Protein AF-0000000074803981 (afdb_homodimer)

Secondary structure (DSSP, 8-state):
-PPEEEEE-SS-HHHHHHHHHHHHHT--EEEEE--GGGTGGGSHHHHTTSTTS-S-EEEETTEEEESHHHHHHHHHHHT--SS--SS-TT-HHHHHHHHHHHHHIIIIIHHHHHHHHIIIIIIIIII-----HHHHHHHHHHHHHHHHHHHHHHTT-SBTTBSS--HHHHTTHHHHHHHTTSHHHHHHHHT-HHHHHHHHHHHTSHHHHHHHHTS----/-PPEEEEE-SS-HHHHHHHHHHHHHT--EEEEE--GGGTGGGSHHHHTTSTTS-S-EEEETTEEEESHHHHHHHHHHHT--SS--SS-TT-HHHHHHHHHHHHHIIIIIHHHHHHHHIIIIIIIIII-----HHHHHHHHHHHHHHHHHHHHHHTT-SBTTBSS--HHHHTTHHHHHHHTTSHHHHHHHHT-HHHHHHHHHHHTSHHHHHHHHTS----

Solvent-accessible surface area (backbone atoms only — not comparable to full-atom values): 22980 Å² total; per-residue (Å²): 129,84,59,32,36,38,38,24,47,92,78,41,51,44,35,45,38,32,50,41,44,36,47,67,55,65,54,68,67,40,82,40,80,36,51,64,92,81,42,41,35,64,32,69,76,40,24,73,49,15,76,81,35,53,66,23,24,36,36,54,86,90,47,65,35,32,50,37,71,23,44,27,52,41,52,49,62,74,50,44,48,97,87,41,55,43,58,37,79,89,36,71,67,51,24,32,31,27,37,26,38,38,45,40,40,61,72,49,46,43,64,17,48,46,58,30,36,42,34,72,44,44,32,43,72,76,66,69,43,79,61,53,61,68,57,35,54,58,22,50,54,48,34,49,55,49,47,51,48,45,28,59,52,33,71,77,22,73,26,86,52,30,84,48,79,33,51,31,56,57,64,48,44,41,59,44,65,65,33,48,70,38,66,73,50,33,49,57,38,67,76,27,65,46,44,34,51,43,50,53,54,54,56,66,33,67,40,50,44,61,65,52,68,76,42,78,80,86,122,128,84,61,33,36,39,37,24,48,91,78,42,50,44,36,45,38,32,50,40,45,36,48,66,55,66,54,67,66,43,82,40,80,37,52,65,90,79,42,41,33,64,33,70,76,41,24,74,48,16,76,82,35,52,67,24,24,36,35,54,86,91,46,67,36,30,51,38,71,25,43,26,53,41,52,50,63,74,49,44,49,98,88,43,55,43,58,37,79,91,35,72,67,52,24,32,32,28,37,25,40,38,45,40,40,61,71,50,46,43,63,18,48,47,57,30,37,41,34,71,44,44,32,43,71,73,66,69,44,79,60,53,60,68,60,35,54,57,22,50,56,49,36,48,56,50,48,50,49,46,29,58,50,34,70,76,21,73,27,85,50,29,86,49,79,33,51,30,55,55,63,48,44,42,58,44,66,65,33,49,71,38,65,74,49,33,50,56,37,65,74,29,66,44,43,34,52,41,48,53,55,54,56,65,34,67,41,48,45,62,63,51,69,76,42,79,81,88,124

pLDDT: mean 96.26, std 6.66, range [49.12, 98.94]

Sequence (438 aa):
MAAVKVFCPAISTASIRVILCLEEVGAEYERVNIDMATGEHKSPAHVAKNPFGQVPAFQDGDLVLFESRAIGRYVLRKFKSSDVDLLHGSSLEESAMVDVWLEVEAQQYDKAISPIFYQAVIIPRFYGGTTDEKVVEENLVKLAKVLDVYEARLSHTKYLAGDFFSFADLSHYPVTHFSIKIPQVAALFDARPHVKAWWESLESRPASKKVTAGLPQLSMAAVKVFCPAISTASIRVILCLEEVGAEYERVNIDMATGEHKSPAHVAKNPFGQVPAFQDGDLVLFESRAIGRYVLRKFKSSDVDLLHGSSLEESAMVDVWLEVEAQQYDKAISPIFYQAVIIPRFYGGTTDEKVVEENLVKLAKVLDVYEARLSHTKYLAGDFFSFADLSHYPVTHFSIKIPQVAALFDARPHVKAWWESLESRPASKKVTAGLPQLS

Structure (mmCIF, N/CA/C/O backbone):
data_AF-0000000074803981-model_v1
#
loop_
_entity.id
_entity.type
_entity.pdbx_description
1 polymer 'glutathione transferase'
#
loop_
_atom_site.group_PDB
_atom_site.id
_atom_site.type_symbol
_atom_site.label_atom_id
_atom_site.label_alt_id
_atom_site.label_comp_id
_atom_site.label_asym_id
_atom_site.label_entity_id
_atom_site.label_seq_id
_atom_site.pdbx_PDB_ins_code
_atom_site.Cartn_x
_atom_site.Cartn_y
_atom_site.Cartn_z
_atom_site.occupancy
_atom_site.B_iso_or_equiv
_atom_site.auth_seq_id
_atom_site.auth_comp_id
_atom_site.auth_asym_id
_atom_site.auth_atom_id
_atom_site.pdbx_PDB_model_num
ATOM 1 N N . MET A 1 1 ? 22.438 -19.844 12.305 1 49.5 1 MET A N 1
ATOM 2 C CA . MET A 1 1 ? 21.547 -18.75 12.656 1 49.5 1 MET A CA 1
ATOM 3 C C . MET A 1 1 ? 20.078 -19.203 12.617 1 49.5 1 MET A C 1
ATOM 5 O O . MET A 1 1 ? 19.719 -20.078 11.828 1 49.5 1 MET A O 1
ATOM 9 N N . ALA A 1 2 ? 19.281 -18.953 13.625 1 64.5 2 ALA A N 1
ATOM 10 C CA . ALA A 1 2 ? 17.969 -19.562 13.688 1 64.5 2 ALA A CA 1
ATOM 11 C C . ALA A 1 2 ? 17.109 -19.156 12.484 1 64.5 2 ALA A C 1
ATOM 13 O O . ALA A 1 2 ? 17.156 -18 12.062 1 64.5 2 ALA A O 1
ATOM 14 N N . ALA A 1 3 ? 16.516 -20.062 11.812 1 90.19 3 ALA A N 1
ATOM 15 C CA . ALA A 1 3 ? 15.648 -19.844 10.648 1 90.19 3 ALA A CA 1
ATOM 16 C C . ALA A 1 3 ? 14.531 -18.859 10.969 1 90.19 3 ALA A C 1
ATOM 18 O O . ALA A 1 3 ? 14.016 -18.828 12.086 1 90.19 3 ALA A O 1
ATOM 19 N N . VAL A 1 4 ? 14.297 -17.891 10.078 1 97.88 4 VAL A N 1
ATOM 20 C CA . VAL A 1 4 ? 13.156 -17 10.219 1 97.88 4 VAL A CA 1
ATOM 21 C C . VAL A 1 4 ? 11.867 -17.797 10.266 1 97.88 4 VAL A C 1
ATOM 23 O O . VAL A 1 4 ? 11.797 -18.906 9.719 1 97.88 4 VAL A O 1
ATOM 26 N N . LYS A 1 5 ? 10.852 -17.281 10.953 1 98.75 5 LYS A N 1
ATOM 27 C CA . LYS A 1 5 ? 9.57 -17.969 11.094 1 98.75 5 LYS A CA 1
ATOM 28 C C . LYS A 1 5 ? 8.445 -17.172 10.43 1 98.75 5 LYS A C 1
ATOM 30 O O . LYS A 1 5 ? 8.406 -15.945 10.531 1 98.75 5 LYS A O 1
ATOM 35 N N . VAL A 1 6 ? 7.645 -17.875 9.703 1 98.75 6 VAL A N 1
ATOM 36 C CA . VAL A 1 6 ? 6.434 -17.312 9.117 1 98.75 6 VAL A CA 1
ATOM 37 C C . VAL A 1 6 ? 5.203 -17.953 9.742 1 98.75 6 VAL A C 1
ATOM 39 O O . VAL A 1 6 ? 4.98 -19.156 9.586 1 98.75 6 VAL A O 1
ATOM 42 N N . PHE A 1 7 ? 4.418 -17.188 10.492 1 98.88 7 PHE A N 1
ATOM 43 C CA . PHE A 1 7 ? 3.182 -17.641 11.109 1 98.88 7 PHE A CA 1
ATOM 44 C C . PHE A 1 7 ? 1.996 -17.422 10.18 1 98.88 7 PHE A C 1
ATOM 46 O O . PHE A 1 7 ? 1.593 -16.281 9.938 1 98.88 7 PHE A O 1
ATOM 53 N N . CYS A 1 8 ? 1.461 -18.469 9.594 1 97.81 8 CYS A N 1
ATOM 54 C CA . CYS A 1 8 ? 0.442 -18.312 8.562 1 97.81 8 CYS A CA 1
ATOM 55 C C . CYS A 1 8 ? -0.319 -19.625 8.344 1 97.81 8 CYS A C 1
ATOM 57 O O . CYS A 1 8 ? 0.168 -20.688 8.695 1 97.81 8 CYS A O 1
ATOM 59 N N . PRO A 1 9 ? -1.591 -19.547 7.898 1 95.06 9 PRO A N 1
ATOM 60 C CA . PRO A 1 9 ? -2.279 -20.766 7.441 1 95.06 9 PRO A CA 1
ATOM 61 C C . PRO A 1 9 ? -1.725 -21.297 6.121 1 95.06 9 PRO A C 1
ATOM 63 O O . PRO A 1 9 ? -0.829 -20.688 5.531 1 95.06 9 PRO A O 1
ATOM 66 N N . ALA A 1 10 ? -2.242 -22.453 5.715 1 86.19 10 ALA A N 1
ATOM 67 C CA . ALA A 1 10 ? -1.769 -23.078 4.484 1 86.19 10 ALA A CA 1
ATOM 68 C C . ALA A 1 10 ? -2.09 -22.219 3.27 1 86.19 10 ALA A C 1
ATOM 70 O O . ALA A 1 10 ? -1.283 -22.125 2.342 1 86.19 10 ALA A O 1
ATOM 71 N N . ILE A 1 11 ? -3.314 -21.609 3.393 1 88.75 11 ILE A N 1
ATOM 72 C CA . ILE A 1 11 ? -3.734 -20.781 2.268 1 88.75 11 ILE A CA 1
ATOM 73 C C . ILE A 1 11 ? -3.922 -19.344 2.732 1 88.75 11 ILE A C 1
ATOM 75 O O . ILE A 1 11 ? -4.762 -19.062 3.59 1 88.75 11 ILE A O 1
ATOM 79 N N . SER A 1 12 ? -3.225 -18.484 2.289 1 93.94 12 SER A N 1
ATOM 80 C CA . SER A 1 12 ? -3.246 -17.031 2.488 1 93.94 12 SER A CA 1
ATOM 81 C C . SER A 1 12 ? -2.426 -16.312 1.423 1 93.94 12 SER A C 1
ATOM 83 O O . SER A 1 12 ? -1.221 -16.547 1.302 1 93.94 12 SER A O 1
ATOM 85 N N . THR A 1 13 ? -3.107 -15.539 0.665 1 96.69 13 THR A N 1
ATOM 86 C CA . THR A 1 13 ? -2.412 -14.828 -0.405 1 96.69 13 THR A CA 1
ATOM 87 C C . THR A 1 13 ? -1.276 -13.984 0.158 1 96.69 13 THR A C 1
ATOM 89 O O . THR A 1 13 ? -0.187 -13.93 -0.416 1 96.69 13 THR A O 1
ATOM 92 N N . ALA A 1 14 ? -1.504 -13.344 1.33 1 98.25 14 ALA A N 1
ATOM 93 C CA . ALA A 1 14 ? -0.481 -12.516 1.961 1 98.25 14 ALA A CA 1
ATOM 94 C C . ALA A 1 14 ? 0.701 -13.359 2.428 1 98.25 14 ALA A C 1
ATOM 96 O O . ALA A 1 14 ? 1.856 -12.953 2.285 1 98.25 14 ALA A O 1
ATOM 97 N N . SER A 1 15 ? 0.44 -14.523 2.984 1 97.69 15 SER A N 1
ATOM 98 C CA . SER A 1 15 ? 1.505 -15.398 3.455 1 97.69 15 SER A CA 1
ATOM 99 C C . SER A 1 15 ? 2.326 -15.945 2.291 1 97.69 15 SER A C 1
ATOM 101 O O . SER A 1 15 ? 3.551 -16.047 2.383 1 97.69 15 SER A O 1
ATOM 103 N N . ILE A 1 16 ? 1.628 -16.297 1.247 1 97.38 16 ILE A N 1
ATOM 104 C CA . ILE A 1 16 ? 2.297 -16.828 0.069 1 97.38 16 ILE A CA 1
ATOM 105 C C . ILE A 1 16 ? 3.248 -15.789 -0.51 1 97.38 16 ILE A C 1
ATOM 107 O O . ILE A 1 16 ? 4.34 -16.125 -0.977 1 97.38 16 ILE A O 1
ATOM 111 N N . ARG A 1 17 ? 2.908 -14.516 -0.501 1 98.62 17 ARG A N 1
ATOM 112 C CA . ARG A 1 17 ? 3.795 -13.453 -0.961 1 98.62 17 ARG A CA 1
ATOM 113 C C . ARG A 1 17 ? 5.125 -13.484 -0.213 1 98.62 17 ARG A C 1
ATOM 115 O O . ARG A 1 17 ? 6.188 -13.391 -0.826 1 98.62 17 ARG A O 1
ATOM 122 N N . VAL A 1 18 ? 5.039 -13.648 1.092 1 98.75 18 VAL A N 1
ATOM 123 C CA . VAL A 1 18 ? 6.227 -13.68 1.938 1 98.75 18 VAL A CA 1
ATOM 124 C C . VAL A 1 18 ? 7.059 -14.922 1.625 1 98.75 18 VAL A C 1
ATOM 126 O O . VAL A 1 18 ? 8.281 -14.836 1.466 1 98.75 18 VAL A O 1
ATOM 129 N N . ILE A 1 19 ? 6.383 -16.047 1.478 1 98 19 ILE A N 1
ATOM 130 C CA . ILE A 1 19 ? 7.066 -17.312 1.234 1 98 19 ILE A CA 1
ATOM 131 C C . ILE A 1 19 ? 7.738 -17.281 -0.138 1 98 19 ILE A C 1
ATOM 133 O O . ILE A 1 19 ? 8.852 -17.766 -0.301 1 98 19 ILE A O 1
ATOM 137 N N . LEU A 1 20 ? 7.078 -16.688 -1.115 1 98.31 20 LEU A N 1
ATOM 138 C CA . LEU A 1 20 ? 7.676 -16.516 -2.438 1 98.31 20 LEU A CA 1
ATOM 139 C C . LEU A 1 20 ? 8.969 -15.727 -2.354 1 98.31 20 LEU A C 1
ATOM 141 O O . LEU A 1 20 ? 9.961 -16.078 -2.998 1 98.31 20 LEU A O 1
ATOM 145 N N . CYS A 1 21 ? 8.992 -14.609 -1.591 1 98.69 21 CYS A N 1
ATOM 146 C CA . CYS A 1 21 ? 10.203 -13.828 -1.41 1 98.69 21 CYS A CA 1
ATOM 147 C C . CYS A 1 21 ? 11.328 -14.68 -0.828 1 98.69 21 CYS A C 1
ATOM 149 O O . CYS A 1 21 ? 12.461 -14.633 -1.309 1 98.69 21 CYS A O 1
ATOM 151 N N . LEU A 1 22 ? 10.992 -15.453 0.212 1 98.38 22 LEU A N 1
ATOM 152 C CA . LEU A 1 22 ? 11.969 -16.312 0.876 1 98.38 22 LEU A CA 1
ATOM 153 C C . LEU A 1 22 ? 12.547 -17.328 -0.094 1 98.38 22 LEU A C 1
ATOM 155 O O . LEU A 1 22 ? 13.758 -17.562 -0.111 1 98.38 22 LEU A O 1
ATOM 159 N N . GLU A 1 23 ? 11.68 -17.891 -0.907 1 97.69 23 GLU A N 1
ATOM 160 C CA . GLU A 1 23 ? 12.109 -18.891 -1.874 1 97.69 23 GLU A CA 1
ATOM 161 C C . GLU A 1 23 ? 12.992 -18.266 -2.957 1 97.69 23 GLU A C 1
ATOM 163 O O . GLU A 1 23 ? 13.977 -18.875 -3.377 1 97.69 23 GLU A O 1
ATOM 168 N N . GLU A 1 24 ? 12.641 -17.094 -3.418 1 98.25 24 GLU A N 1
ATOM 169 C CA . GLU A 1 24 ? 13.414 -16.422 -4.465 1 98.25 24 GLU A CA 1
ATOM 170 C C . GLU A 1 24 ? 14.852 -16.172 -4.023 1 98.25 24 GLU A C 1
ATOM 172 O O . GLU A 1 24 ? 15.773 -16.25 -4.836 1 98.25 24 GLU A O 1
ATOM 177 N N . VAL A 1 25 ? 15.078 -15.891 -2.752 1 97.81 25 VAL A N 1
ATOM 178 C CA . VAL A 1 25 ? 16.406 -15.531 -2.277 1 97.81 25 VAL A CA 1
ATOM 179 C C . VAL A 1 25 ? 17.078 -16.75 -1.663 1 97.81 25 VAL A C 1
ATOM 181 O O . VAL A 1 25 ? 18.219 -16.672 -1.2 1 97.81 25 VAL A O 1
ATOM 184 N N . GLY A 1 26 ? 16.375 -17.812 -1.562 1 96.56 26 GLY A N 1
ATOM 185 C CA . GLY A 1 26 ? 16.938 -19.062 -1.071 1 96.56 26 GLY A CA 1
ATOM 186 C C . GLY A 1 26 ? 17.125 -19.078 0.433 1 96.56 26 GLY A C 1
ATOM 187 O O . GLY A 1 26 ? 18.016 -19.781 0.944 1 96.56 26 GLY A O 1
ATOM 188 N N . ALA A 1 27 ? 16.375 -18.328 1.142 1 97.25 27 ALA A N 1
ATOM 189 C CA . ALA A 1 27 ? 16.484 -18.25 2.596 1 97.25 27 ALA A CA 1
ATOM 190 C C . ALA A 1 27 ? 15.805 -19.453 3.256 1 97.25 27 ALA A C 1
ATOM 192 O O . ALA A 1 27 ? 14.742 -19.891 2.805 1 97.25 27 ALA A O 1
ATOM 193 N N . GLU A 1 28 ? 16.406 -19.953 4.273 1 97.38 28 GLU A N 1
ATOM 194 C CA . GLU A 1 28 ? 15.75 -20.953 5.102 1 97.38 28 GLU A CA 1
ATOM 195 C C . GLU A 1 28 ? 14.688 -20.328 5.996 1 97.38 28 GLU A C 1
ATOM 197 O O . GLU A 1 28 ? 14.898 -19.234 6.535 1 97.38 28 GLU A O 1
ATOM 202 N N . TYR A 1 29 ? 13.609 -21.047 6.094 1 98 29 TYR A N 1
ATOM 203 C CA . TYR A 1 29 ? 12.539 -20.547 6.949 1 98 29 TYR A CA 1
ATOM 204 C C . TYR A 1 29 ? 11.711 -21.688 7.516 1 98 29 TYR A C 1
ATOM 206 O O . TYR A 1 29 ? 11.758 -22.812 7.008 1 98 29 TYR A O 1
ATOM 214 N N . GLU A 1 30 ? 11.031 -21.391 8.562 1 98.06 30 GLU A N 1
ATOM 215 C CA . GLU A 1 30 ? 10.055 -22.297 9.188 1 98.06 30 GLU A CA 1
ATOM 216 C C . GLU A 1 30 ? 8.641 -21.734 9.078 1 98.06 30 GLU A C 1
ATOM 218 O O . GLU A 1 30 ? 8.406 -20.562 9.422 1 98.06 30 GLU A O 1
ATOM 223 N N . ARG A 1 31 ? 7.758 -22.578 8.586 1 96.81 31 ARG A N 1
ATOM 224 C CA . ARG A 1 31 ? 6.348 -22.219 8.609 1 96.81 31 ARG A CA 1
ATOM 225 C C . ARG A 1 31 ? 5.676 -22.703 9.891 1 96.81 31 ARG A C 1
ATOM 227 O O . ARG A 1 31 ? 5.809 -23.875 10.266 1 96.81 31 ARG A O 1
ATOM 234 N N . VAL A 1 32 ? 5.062 -21.797 10.594 1 98.19 32 VAL A N 1
ATOM 235 C CA . VAL A 1 32 ? 4.277 -22.125 11.773 1 98.19 32 VAL A CA 1
ATOM 236 C C . VAL A 1 32 ? 2.791 -21.938 11.477 1 98.19 32 VAL A C 1
ATOM 238 O O . VAL A 1 32 ? 2.332 -20.812 11.258 1 98.19 32 VAL A O 1
ATOM 241 N N . ASN A 1 33 ? 2.082 -22.984 11.586 1 97.81 33 ASN A N 1
ATOM 242 C CA . ASN A 1 33 ? 0.687 -22.969 11.164 1 97.81 33 ASN A CA 1
ATOM 243 C C . ASN A 1 33 ? -0.181 -22.156 12.117 1 97.81 33 ASN A C 1
ATOM 245 O O . ASN A 1 33 ? -0.04 -22.266 13.336 1 97.81 33 ASN A O 1
ATOM 249 N N . ILE A 1 34 ? -0.993 -21.312 11.594 1 98.06 34 ILE A N 1
ATOM 250 C CA . ILE A 1 34 ? -2.074 -20.625 12.289 1 98.06 34 ILE A CA 1
ATOM 251 C C . ILE A 1 34 ? -3.42 -21.188 11.836 1 98.06 34 ILE A C 1
ATOM 253 O O . ILE A 1 34 ? -3.758 -21.141 10.656 1 98.06 34 ILE A O 1
ATOM 257 N N . ASP A 1 35 ? -4.172 -21.766 12.727 1 96.44 35 ASP A N 1
ATOM 258 C CA . ASP A 1 35 ? -5.469 -22.359 12.422 1 96.44 35 ASP A CA 1
ATOM 259 C 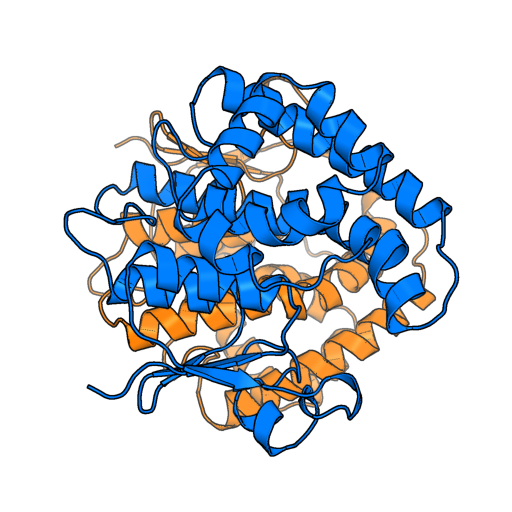C . ASP A 1 35 ? -6.559 -21.281 12.359 1 96.44 35 ASP A C 1
ATOM 261 O O . ASP A 1 35 ? -7.137 -20.922 13.383 1 96.44 35 ASP A O 1
ATOM 265 N N . MET A 1 36 ? -6.934 -20.984 11.18 1 93.69 36 MET A N 1
ATOM 266 C CA . MET A 1 36 ? -7.906 -19.922 10.984 1 93.69 36 MET A CA 1
ATOM 267 C C . MET A 1 36 ? -9.305 -20.375 11.398 1 93.69 36 MET A C 1
ATOM 269 O O . MET A 1 36 ? -10.117 -19.562 11.852 1 93.69 36 MET A O 1
ATOM 273 N N . ALA A 1 37 ? -9.555 -21.578 11.227 1 91.69 37 ALA A N 1
ATOM 274 C CA . ALA A 1 37 ? -10.883 -22.109 11.523 1 91.69 37 ALA A CA 1
ATOM 275 C C . ALA A 1 37 ? -11.211 -21.953 13.008 1 91.69 37 ALA A C 1
ATOM 277 O O . ALA A 1 37 ? -12.367 -21.734 13.367 1 91.69 37 ALA A O 1
ATOM 278 N N . THR A 1 38 ? -10.234 -22.031 13.898 1 95.38 38 THR A N 1
ATOM 279 C CA . THR A 1 38 ? -10.445 -21.922 15.336 1 95.38 38 THR A CA 1
ATOM 280 C C . THR A 1 38 ? -10.281 -20.469 15.789 1 95.38 38 THR A C 1
ATOM 282 O O . THR A 1 38 ? -10.438 -20.172 16.969 1 95.38 38 THR A O 1
ATOM 285 N N . GLY A 1 39 ? -9.922 -19.609 14.859 1 96.38 39 GLY A N 1
ATOM 286 C CA . GLY A 1 39 ? -9.703 -18.219 15.219 1 96.38 39 GLY A CA 1
ATOM 287 C C . GLY A 1 39 ? -8.359 -17.984 15.883 1 96.38 39 GLY A C 1
ATOM 288 O O . GLY A 1 39 ? -8.188 -17 16.609 1 96.38 39 GLY A O 1
ATOM 289 N N . GLU A 1 40 ? -7.453 -18.844 15.672 1 98 40 GLU A N 1
ATOM 290 C CA . GLU A 1 40 ? -6.145 -18.734 16.297 1 98 40 GLU A CA 1
ATOM 291 C C . GLU A 1 40 ? -5.473 -17.406 15.969 1 98 40 GLU A C 1
ATOM 293 O O . GLU A 1 40 ? -4.719 -16.875 16.781 1 98 40 GLU A O 1
ATOM 298 N N . HIS A 1 41 ? -5.789 -16.828 14.805 1 98 41 HIS A N 1
ATOM 299 C CA . HIS A 1 41 ? -5.211 -15.562 14.383 1 98 41 HIS A CA 1
ATOM 300 C C . HIS A 1 41 ? -5.734 -14.406 15.234 1 98 41 HIS A C 1
ATOM 302 O O . HIS A 1 41 ? -5.184 -13.305 15.195 1 98 41 HIS A O 1
ATOM 308 N N . LYS A 1 42 ? -6.719 -14.688 16.047 1 98.12 42 LYS A N 1
ATOM 309 C CA . LYS A 1 42 ? -7.27 -13.672 16.938 1 98.12 42 LYS A CA 1
ATOM 310 C C . LYS A 1 42 ? -6.805 -13.891 18.375 1 98.12 42 LYS A C 1
ATOM 312 O O . LYS A 1 42 ? -7.105 -13.094 19.266 1 98.12 42 LYS A O 1
ATOM 317 N N . SER A 1 43 ? -6.105 -14.992 18.641 1 98.25 43 SER A N 1
ATOM 318 C CA . SER A 1 43 ? -5.621 -15.289 19.984 1 98.25 43 SER A CA 1
ATOM 319 C C . SER A 1 43 ? -4.617 -14.242 20.469 1 98.25 43 SER A C 1
ATOM 321 O O . SER A 1 43 ? -3.934 -13.617 19.641 1 98.25 43 SER A O 1
ATOM 323 N N . PRO A 1 44 ? -4.516 -14.078 21.766 1 98.12 44 PRO A N 1
ATOM 324 C CA . PRO A 1 44 ? -3.527 -13.141 22.297 1 98.12 44 PRO A CA 1
ATOM 325 C C . PRO A 1 44 ? -2.107 -13.438 21.828 1 98.12 44 PRO A C 1
ATOM 327 O O . PRO A 1 44 ? -1.34 -12.516 21.547 1 98.12 44 PRO A O 1
ATOM 330 N N . ALA A 1 45 ? -1.816 -14.695 21.734 1 98.12 45 ALA A N 1
ATOM 331 C CA . ALA A 1 45 ? -0.471 -15.094 21.328 1 98.12 45 ALA A CA 1
ATOM 332 C C . ALA A 1 45 ? -0.163 -14.609 19.906 1 98.12 45 ALA A C 1
ATOM 334 O O . ALA A 1 45 ? 0.936 -14.117 19.641 1 98.12 45 ALA A O 1
ATOM 335 N N . HIS A 1 46 ? -1.126 -14.773 18.969 1 98.69 46 HIS A N 1
ATOM 336 C CA . HIS A 1 46 ? -0.889 -14.328 17.594 1 98.69 46 HIS A CA 1
ATOM 337 C C . HIS A 1 46 ? -0.992 -12.812 17.484 1 98.69 46 HIS A C 1
ATOM 339 O O . HIS A 1 46 ? -0.219 -12.18 16.75 1 98.69 46 HIS A O 1
ATOM 345 N N . VAL A 1 47 ? -1.92 -12.227 18.234 1 98.56 47 VAL A N 1
ATOM 346 C CA . VAL A 1 47 ? -2.123 -10.789 18.188 1 98.56 47 VAL A CA 1
ATOM 347 C C . VAL A 1 47 ? -0.878 -10.078 18.719 1 98.56 47 VAL A C 1
ATOM 349 O O . VAL A 1 47 ? -0.553 -8.969 18.281 1 98.56 47 VAL A O 1
ATOM 352 N N . ALA A 1 48 ? -0.121 -10.703 19.562 1 98.19 48 ALA A N 1
ATOM 353 C CA . ALA A 1 48 ? 1.139 -10.156 20.062 1 98.19 48 ALA A CA 1
ATOM 354 C C . ALA A 1 48 ? 2.156 -10.016 18.938 1 98.19 48 ALA A C 1
ATOM 356 O O . ALA A 1 48 ? 3.072 -9.195 19.016 1 98.19 48 ALA A O 1
ATOM 357 N N . LYS A 1 49 ? 2.023 -10.789 17.844 1 98.5 49 LYS A N 1
ATOM 358 C CA . LYS A 1 49 ? 2.928 -10.758 16.703 1 98.5 49 LYS A CA 1
ATOM 359 C C . LYS A 1 49 ? 2.355 -9.898 15.578 1 98.5 49 LYS A C 1
ATOM 361 O O . LYS A 1 49 ? 3.104 -9.234 14.859 1 98.5 49 LYS A O 1
ATOM 366 N N . ASN A 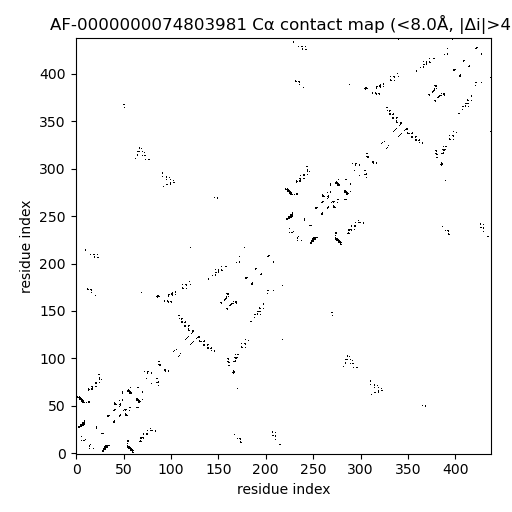1 50 ? 1.064 -9.953 15.367 1 98.75 50 ASN A N 1
ATOM 367 C CA . ASN A 1 50 ? 0.301 -9.148 14.422 1 98.75 50 ASN A CA 1
ATOM 368 C C . ASN A 1 50 ? -0.907 -8.492 15.086 1 98.75 50 ASN A C 1
ATOM 370 O O . ASN A 1 50 ? -1.98 -9.094 15.156 1 98.75 50 ASN A O 1
ATOM 374 N N . PRO A 1 51 ? -0.786 -7.277 15.484 1 98.75 51 PRO A N 1
ATOM 375 C CA . PRO A 1 51 ? -1.787 -6.633 16.344 1 98.75 51 PRO A CA 1
ATOM 376 C C . PRO A 1 51 ? -3.135 -6.461 15.641 1 98.75 51 PRO A C 1
ATOM 378 O O . PRO A 1 51 ? -4.129 -6.113 16.281 1 98.75 51 PRO A O 1
ATOM 381 N N . PHE A 1 52 ? -3.236 -6.754 14.383 1 98.75 52 PHE A N 1
ATOM 382 C CA . PHE A 1 52 ? -4.5 -6.641 13.664 1 98.75 52 PHE A CA 1
ATOM 383 C C . PHE A 1 52 ? -5.215 -7.988 13.609 1 98.75 52 PHE A C 1
ATOM 385 O O . PHE A 1 52 ? -6.293 -8.102 13.023 1 98.75 52 PHE A O 1
ATOM 392 N N . GLY A 1 53 ? -4.555 -9.023 14.219 1 98.56 53 GLY A N 1
ATOM 393 C CA . GLY A 1 53 ? -5.156 -10.344 14.219 1 98.56 53 GLY A CA 1
ATOM 394 C C . GLY A 1 53 ? -5.25 -10.961 12.836 1 98.56 53 GLY A C 1
ATOM 395 O O . GLY A 1 53 ? -6.191 -11.695 12.539 1 98.56 53 GLY A O 1
ATOM 396 N N . GLN A 1 54 ? -4.355 -10.57 12.008 1 98.19 54 GLN A N 1
ATOM 397 C CA . GLN A 1 54 ? -4.285 -11.086 10.641 1 98.19 54 GLN A CA 1
ATOM 398 C C . GLN A 1 54 ? -3.029 -11.93 10.438 1 98.19 54 GLN A C 1
ATOM 400 O O . GLN A 1 54 ? -2.242 -12.117 11.367 1 98.19 54 GLN A O 1
ATOM 405 N N . VAL A 1 55 ? -2.906 -12.555 9.328 1 98.38 55 VAL A N 1
ATOM 406 C CA . VAL A 1 55 ? -1.725 -13.312 8.922 1 98.38 55 VAL A CA 1
ATOM 407 C C . VAL A 1 55 ? -1.12 -12.695 7.668 1 98.38 55 VAL A C 1
ATOM 409 O O . VAL A 1 55 ? -1.817 -12.023 6.898 1 98.38 55 VAL A O 1
ATOM 412 N N . PRO A 1 56 ? 0.144 -12.828 7.453 1 98.69 56 PRO A N 1
ATOM 413 C CA . PRO A 1 56 ? 1.114 -13.531 8.289 1 98.69 56 PRO A CA 1
ATOM 414 C C . PRO A 1 56 ? 1.681 -12.656 9.406 1 98.69 56 PRO A C 1
ATOM 416 O O . PRO A 1 56 ? 1.46 -11.445 9.414 1 98.69 56 PRO A O 1
ATOM 419 N N . ALA A 1 57 ? 2.266 -13.203 10.352 1 98.88 57 ALA A N 1
ATOM 420 C CA . ALA A 1 57 ? 3.332 -12.609 11.148 1 98.88 57 ALA A CA 1
ATOM 421 C C . ALA A 1 57 ? 4.68 -13.242 10.828 1 98.88 57 ALA A C 1
ATOM 423 O O . ALA A 1 57 ? 4.742 -14.352 10.297 1 98.88 57 ALA A O 1
ATOM 424 N N . PHE A 1 58 ? 5.719 -12.539 11.062 1 98.94 58 PHE A N 1
ATOM 425 C CA . PHE A 1 58 ? 7.07 -12.938 10.695 1 98.94 58 PHE A CA 1
ATOM 426 C C . PHE A 1 58 ? 8.047 -12.633 11.82 1 98.94 58 PHE A C 1
ATOM 428 O O . PHE A 1 58 ? 7.996 -11.555 12.422 1 98.94 58 PHE A O 1
ATOM 435 N N . GLN A 1 59 ? 8.93 -13.594 12.148 1 98.81 59 GLN A N 1
ATOM 436 C CA . GLN A 1 59 ? 9.883 -13.406 13.234 1 98.81 59 GLN A CA 1
ATOM 437 C C . GLN A 1 59 ? 11.305 -13.742 12.789 1 98.81 59 GLN A C 1
ATOM 439 O O . GLN A 1 59 ? 11.547 -14.82 12.242 1 98.81 59 GLN A O 1
ATOM 444 N N . ASP A 1 60 ? 12.227 -12.883 12.93 1 98.56 60 ASP A N 1
ATOM 445 C CA . ASP A 1 60 ? 13.672 -13.039 12.766 1 98.56 60 ASP A CA 1
ATOM 446 C C . ASP A 1 60 ? 14.414 -12.625 14.039 1 98.56 60 ASP A C 1
ATOM 448 O O . ASP A 1 60 ? 14.727 -11.453 14.227 1 98.56 60 ASP A O 1
ATOM 452 N N . GLY A 1 61 ? 14.797 -13.57 14.891 1 97.31 61 GLY A N 1
ATOM 453 C CA . GLY A 1 61 ? 15.281 -13.242 16.219 1 97.31 61 GLY A CA 1
ATOM 454 C C . GLY A 1 61 ? 14.266 -12.477 17.047 1 97.31 61 GLY A C 1
ATOM 455 O O . GLY A 1 61 ? 13.125 -12.922 17.203 1 97.31 61 GLY A O 1
ATOM 456 N N . ASP A 1 62 ? 14.664 -11.312 17.469 1 96.69 62 ASP A N 1
ATOM 457 C CA . ASP A 1 62 ? 13.781 -10.5 18.297 1 96.69 62 ASP A CA 1
ATOM 458 C C . ASP A 1 62 ? 12.867 -9.625 17.438 1 96.69 62 ASP A C 1
ATOM 460 O O . ASP A 1 62 ? 11.906 -9.039 17.938 1 96.69 62 ASP A O 1
ATOM 464 N N . LEU A 1 63 ? 13.164 -9.57 16.172 1 98 63 LEU A N 1
ATOM 465 C CA . LEU A 1 63 ? 12.375 -8.734 15.281 1 98 63 LEU A CA 1
ATOM 466 C C . LEU A 1 63 ? 11.094 -9.438 14.859 1 98 63 LEU A C 1
ATOM 468 O O . LEU A 1 63 ? 11.133 -10.57 14.383 1 98 63 LEU A O 1
ATOM 472 N N . VAL A 1 64 ? 9.945 -8.789 15.047 1 98.56 64 VAL A N 1
ATOM 473 C CA . VAL A 1 64 ? 8.641 -9.289 14.625 1 98.56 64 VAL A CA 1
ATOM 474 C C . VAL A 1 64 ? 8 -8.305 13.648 1 98.56 64 VAL A C 1
ATOM 476 O O . VAL A 1 64 ? 7.973 -7.098 13.898 1 98.56 64 VAL A O 1
ATOM 479 N N . LEU A 1 65 ? 7.602 -8.828 12.539 1 98.88 65 LEU A N 1
ATOM 480 C CA . LEU A 1 65 ? 6.988 -8.016 11.5 1 98.88 65 LEU A CA 1
ATOM 481 C C . LEU A 1 65 ? 5.621 -8.57 11.109 1 98.88 65 LEU A C 1
ATOM 483 O O . LEU A 1 65 ? 5.344 -9.75 11.328 1 98.88 65 LEU A O 1
ATOM 487 N N . PHE A 1 66 ? 4.836 -7.688 10.578 1 98.75 66 PHE A N 1
ATOM 488 C CA . PHE A 1 66 ? 3.572 -8 9.922 1 98.75 66 PHE A CA 1
ATOM 489 C C . PHE A 1 66 ? 3.375 -7.141 8.68 1 98.75 66 PHE A C 1
ATOM 491 O O . PHE A 1 66 ? 4.258 -6.359 8.312 1 98.75 66 PHE A O 1
ATOM 498 N N . GLU A 1 67 ? 2.248 -7.352 8 1 98.75 67 GLU A N 1
ATOM 499 C CA . GLU A 1 67 ? 2.037 -6.789 6.672 1 98.75 67 GLU A CA 1
ATOM 500 C C . GLU A 1 67 ? 2.932 -7.461 5.637 1 98.75 67 GLU A C 1
ATOM 502 O O . GLU A 1 67 ? 4.145 -7.238 5.617 1 98.75 67 GLU A O 1
ATOM 507 N N . SER A 1 68 ? 2.346 -8.188 4.73 1 98.81 68 SER A N 1
ATOM 508 C CA . SER A 1 68 ? 3.08 -9.102 3.867 1 98.81 68 SER A CA 1
ATOM 509 C C . SER A 1 68 ? 4.055 -8.359 2.963 1 98.81 68 SER A C 1
ATOM 511 O O . SER A 1 68 ? 5.164 -8.828 2.713 1 98.81 68 SER A O 1
ATOM 513 N N . ARG A 1 69 ? 3.688 -7.16 2.441 1 98.88 69 ARG A N 1
ATOM 514 C CA . ARG A 1 69 ? 4.562 -6.414 1.544 1 98.88 69 ARG A CA 1
ATOM 515 C C . ARG A 1 69 ? 5.754 -5.836 2.297 1 98.88 69 ARG A C 1
ATOM 517 O O . ARG A 1 69 ? 6.855 -5.738 1.75 1 98.88 69 ARG A O 1
ATOM 524 N N . ALA A 1 70 ? 5.539 -5.43 3.582 1 98.88 70 ALA A N 1
ATOM 525 C CA . ALA A 1 70 ? 6.645 -4.973 4.422 1 98.88 70 ALA A CA 1
ATOM 526 C C . ALA A 1 70 ? 7.59 -6.121 4.758 1 98.88 70 ALA A C 1
ATOM 528 O O . ALA A 1 70 ? 8.812 -5.969 4.691 1 98.88 70 ALA A O 1
ATOM 529 N N . ILE A 1 71 ? 7.02 -7.285 5.102 1 98.94 71 ILE A N 1
ATOM 530 C CA . ILE A 1 71 ? 7.832 -8.469 5.367 1 98.94 71 ILE A CA 1
ATOM 531 C C . ILE A 1 71 ? 8.656 -8.82 4.129 1 98.94 71 ILE A C 1
ATOM 533 O O . ILE A 1 71 ? 9.852 -9.102 4.227 1 98.94 71 ILE A O 1
ATOM 537 N N . GLY A 1 72 ? 7.961 -8.812 2.99 1 98.88 72 GLY A N 1
ATOM 538 C CA . GLY A 1 72 ? 8.664 -9.102 1.749 1 98.88 72 GLY A CA 1
ATOM 539 C C . GLY A 1 72 ? 9.852 -8.188 1.514 1 98.88 72 GLY A C 1
ATOM 540 O O . GLY A 1 72 ? 10.945 -8.656 1.179 1 98.88 72 GLY A O 1
ATOM 541 N N . ARG A 1 73 ? 9.688 -6.855 1.681 1 98.81 73 ARG A N 1
ATOM 542 C CA . ARG A 1 73 ? 10.789 -5.906 1.516 1 98.81 73 ARG A CA 1
ATOM 543 C C . ARG A 1 73 ? 11.938 -6.234 2.457 1 98.81 73 ARG A C 1
ATOM 545 O O . ARG A 1 73 ? 13.109 -6.172 2.061 1 98.81 73 ARG A O 1
ATOM 552 N N . TYR A 1 74 ? 11.633 -6.566 3.717 1 98.88 74 TYR A N 1
ATOM 553 C CA . TYR A 1 74 ? 12.648 -6.914 4.699 1 98.88 74 TYR A CA 1
ATOM 554 C C . TYR A 1 74 ? 13.445 -8.133 4.246 1 98.88 74 TYR A C 1
ATOM 556 O O . TYR A 1 74 ? 14.68 -8.109 4.23 1 98.88 74 TYR A O 1
ATOM 564 N N . VAL A 1 75 ? 12.766 -9.164 3.826 1 98.88 75 VAL A N 1
ATOM 565 C CA . VAL A 1 75 ? 13.383 -10.414 3.398 1 98.88 75 VAL A CA 1
ATOM 566 C C . VAL A 1 75 ? 14.305 -10.156 2.207 1 98.88 75 VAL A C 1
ATOM 568 O O . VAL A 1 75 ? 15.445 -10.617 2.186 1 98.88 75 VAL A O 1
ATOM 571 N N . LEU A 1 76 ? 13.828 -9.383 1.293 1 98.75 76 LEU A N 1
ATOM 572 C CA . LEU A 1 76 ? 14.562 -9.172 0.046 1 98.75 76 LEU A CA 1
ATOM 573 C C . LEU A 1 76 ? 15.766 -8.266 0.267 1 98.75 76 LEU A C 1
ATOM 575 O O . LEU A 1 76 ? 16.75 -8.336 -0.474 1 98.75 76 LEU A O 1
ATOM 579 N N . ARG A 1 77 ? 15.688 -7.375 1.296 1 98.12 77 ARG A N 1
ATOM 580 C CA . ARG A 1 77 ? 16.859 -6.582 1.669 1 98.12 77 ARG A CA 1
ATOM 581 C C . ARG A 1 77 ? 17.875 -7.426 2.426 1 98.12 77 ARG A C 1
ATOM 583 O O . ARG A 1 77 ? 19.062 -7.402 2.107 1 98.12 77 ARG A O 1
ATOM 590 N N . LYS A 1 78 ? 17.406 -8.164 3.357 1 97.81 78 LYS A N 1
ATOM 591 C CA . LYS A 1 78 ? 18.281 -8.914 4.254 1 97.81 78 LYS A CA 1
ATOM 592 C C . LYS A 1 78 ? 19.062 -9.984 3.496 1 97.81 78 LYS A C 1
ATOM 594 O O . LYS A 1 78 ? 20.25 -10.203 3.752 1 97.81 78 LYS A O 1
ATOM 599 N N . PHE A 1 79 ? 18.406 -10.625 2.564 1 97.44 79 PHE A N 1
ATOM 600 C CA . PHE A 1 79 ? 18.984 -11.805 1.947 1 97.44 79 PHE A CA 1
ATOM 601 C C . PHE A 1 79 ? 19.391 -11.523 0.503 1 97.44 79 PHE A C 1
ATOM 603 O O . PHE A 1 79 ? 19.531 -12.445 -0.298 1 97.44 79 PHE A O 1
ATOM 610 N N . LYS A 1 80 ? 19.438 -10.289 0.22 1 94.75 80 LYS A N 1
ATOM 611 C CA . LYS A 1 80 ? 19.906 -9.891 -1.104 1 94.75 80 LYS A CA 1
ATOM 612 C C . LYS A 1 80 ? 21.297 -10.477 -1.396 1 94.75 80 LYS A C 1
ATOM 614 O O . LYS A 1 80 ? 22.109 -10.648 -0.485 1 94.75 80 LYS A O 1
ATOM 619 N N . SER A 1 81 ? 21.5 -10.82 -2.641 1 94.81 81 SER A N 1
ATOM 620 C CA . SER A 1 81 ? 22.812 -11.289 -3.117 1 94.81 81 SER A CA 1
ATOM 621 C C . SER A 1 81 ? 23.156 -10.656 -4.457 1 94.81 81 SER A C 1
ATOM 623 O O . SER A 1 81 ? 22.375 -9.883 -5.012 1 94.81 81 SER A O 1
ATOM 625 N N . SER A 1 82 ? 24.344 -10.875 -4.883 1 92.31 82 SER A N 1
ATOM 626 C CA . SER A 1 82 ? 24.766 -10.375 -6.191 1 92.31 82 SER A CA 1
ATOM 627 C C . SER A 1 82 ? 23.891 -10.945 -7.301 1 92.31 82 SER A C 1
ATOM 629 O O . SER A 1 82 ? 23.688 -10.305 -8.336 1 92.31 82 SER A O 1
ATOM 631 N N . ASP A 1 83 ? 23.312 -12.055 -7.078 1 92.44 83 ASP A N 1
ATOM 632 C CA . ASP A 1 83 ? 22.547 -12.758 -8.109 1 92.44 83 ASP A CA 1
ATOM 633 C C . ASP A 1 83 ? 21.062 -12.43 -8 1 92.44 83 ASP A C 1
ATOM 635 O O . ASP A 1 83 ? 20.312 -12.547 -8.984 1 92.44 83 ASP A O 1
ATOM 639 N N . VAL A 1 84 ? 20.672 -12.055 -6.816 1 95.94 84 VAL A N 1
ATOM 640 C CA . VAL A 1 84 ? 19.25 -11.852 -6.602 1 95.94 84 VAL A CA 1
ATOM 641 C C . VAL A 1 84 ? 19.016 -10.531 -5.875 1 95.94 84 VAL A C 1
ATOM 643 O O . VAL A 1 84 ? 19.281 -10.414 -4.68 1 95.94 84 VAL A O 1
ATOM 646 N N . ASP A 1 85 ? 18.516 -9.578 -6.613 1 97.31 85 ASP A N 1
ATOM 647 C CA . ASP A 1 85 ? 18.078 -8.281 -6.086 1 97.31 85 ASP A CA 1
ATOM 648 C C . ASP A 1 85 ? 16.734 -7.879 -6.668 1 97.31 85 ASP A C 1
ATOM 650 O O . ASP A 1 85 ? 16.672 -7.219 -7.707 1 97.31 85 ASP A O 1
ATOM 654 N N . LEU A 1 86 ? 15.75 -8.156 -5.938 1 98.69 86 LEU A N 1
ATOM 655 C CA . LEU A 1 86 ? 14.406 -7.98 -6.477 1 98.69 86 LEU A CA 1
ATOM 656 C C . LEU A 1 86 ? 13.867 -6.594 -6.152 1 98.69 86 LEU A C 1
ATOM 658 O O . LEU A 1 86 ? 12.789 -6.215 -6.621 1 98.69 86 LEU A O 1
ATOM 662 N N . LEU A 1 87 ? 14.602 -5.848 -5.336 1 98.62 87 LEU A N 1
ATOM 663 C CA . LEU A 1 87 ? 14.195 -4.477 -5.043 1 98.62 87 LEU A CA 1
ATOM 664 C C . LEU A 1 87 ? 14.984 -3.484 -5.887 1 98.62 87 LEU A C 1
ATOM 666 O O . LEU A 1 87 ? 14.617 -2.314 -5.988 1 98.62 87 LEU A O 1
ATOM 670 N N . HIS A 1 88 ? 16.078 -3.949 -6.469 1 97.75 88 HIS A N 1
ATOM 671 C CA . HIS A 1 88 ? 16.953 -3.141 -7.309 1 97.75 88 HIS A CA 1
ATOM 672 C C . HIS A 1 88 ? 17.375 -1.867 -6.594 1 97.75 88 HIS A C 1
ATOM 674 O O . HIS A 1 88 ? 17.297 -0.774 -7.156 1 97.75 88 HIS A O 1
ATOM 680 N N . GLY A 1 89 ? 17.844 -2.021 -5.355 1 94.75 89 GLY A N 1
ATOM 681 C CA . GLY A 1 89 ? 18.125 -0.908 -4.465 1 94.75 89 GLY A CA 1
ATOM 682 C C . GLY A 1 89 ? 19.375 -0.136 -4.855 1 94.75 89 GLY A C 1
ATOM 683 O O . GLY A 1 89 ? 19.594 0.977 -4.375 1 94.75 89 GLY A O 1
ATOM 684 N N . SER A 1 90 ? 20.156 -0.671 -5.777 1 94.81 90 SER A N 1
ATOM 685 C CA . SER A 1 90 ? 21.406 -0.016 -6.172 1 94.81 90 SER A CA 1
ATOM 686 C C . SER A 1 90 ? 21.141 1.084 -7.195 1 94.81 90 SER A C 1
ATOM 688 O O . SER A 1 90 ? 22.031 1.897 -7.473 1 94.81 90 SER A O 1
ATOM 690 N N . SER A 1 91 ? 20 1.084 -7.812 1 97 91 SER A N 1
ATOM 691 C CA . SER A 1 91 ? 19.578 2.104 -8.766 1 97 91 SER A CA 1
ATOM 692 C C . SER A 1 91 ? 18.391 2.896 -8.242 1 97 91 SER A C 1
ATOM 694 O O . SER A 1 91 ? 17.312 2.336 -8.008 1 97 91 SER A O 1
ATOM 696 N N . LEU A 1 92 ? 18.625 4.16 -8.078 1 97.62 92 LEU A N 1
ATOM 697 C CA . LEU A 1 92 ? 17.547 5.023 -7.594 1 97.62 92 LEU A CA 1
ATOM 698 C C . LEU A 1 92 ? 16.344 4.957 -8.516 1 97.62 92 LEU A C 1
ATOM 700 O O . LEU A 1 92 ? 15.203 4.82 -8.047 1 97.62 92 LEU A O 1
ATOM 704 N N . GLU A 1 93 ? 16.562 4.977 -9.789 1 98.06 93 GLU A N 1
ATOM 705 C CA . GLU A 1 93 ? 15.484 4.969 -10.773 1 98.06 93 GLU A CA 1
ATOM 706 C C . GLU A 1 93 ? 14.781 3.615 -10.812 1 98.06 93 GLU A C 1
ATOM 708 O O . GLU A 1 93 ? 13.555 3.551 -10.805 1 98.06 93 GLU A O 1
ATOM 713 N N . GLU A 1 94 ? 15.555 2.516 -10.859 1 98.38 94 GLU A N 1
ATOM 714 C CA . GLU A 1 94 ? 14.953 1.188 -10.922 1 98.38 94 GLU A CA 1
ATOM 715 C C . GLU A 1 94 ? 14.164 0.874 -9.656 1 98.38 94 GLU A C 1
ATOM 717 O O . GLU A 1 94 ? 13.062 0.331 -9.719 1 98.38 94 GLU A O 1
ATOM 722 N N . SER A 1 95 ? 14.734 1.24 -8.5 1 98.44 95 SER A N 1
ATOM 723 C CA . SER A 1 95 ? 14.031 0.982 -7.246 1 98.44 95 SER A CA 1
ATOM 724 C C . SER A 1 95 ? 12.75 1.804 -7.152 1 98.44 95 SER A C 1
ATOM 726 O O . SER A 1 95 ? 11.758 1.354 -6.574 1 98.44 95 SER A O 1
ATOM 728 N N . ALA A 1 96 ? 12.758 3.016 -7.73 1 98.81 96 ALA A N 1
ATOM 729 C CA . ALA A 1 96 ? 11.547 3.842 -7.766 1 98.81 96 ALA A CA 1
ATOM 730 C C . ALA A 1 96 ? 10.445 3.172 -8.578 1 98.81 96 ALA A C 1
ATOM 732 O O . ALA A 1 96 ? 9.289 3.15 -8.164 1 98.81 96 ALA A O 1
ATOM 733 N N . MET A 1 97 ? 10.828 2.596 -9.688 1 98.81 97 MET A N 1
ATOM 734 C CA . MET A 1 97 ? 9.852 1.935 -10.547 1 98.81 97 MET A CA 1
ATOM 735 C C . MET A 1 97 ? 9.305 0.676 -9.875 1 98.81 97 MET A C 1
ATOM 737 O O . MET A 1 97 ? 8.125 0.358 -10.008 1 98.81 97 MET A O 1
ATOM 741 N N . VAL A 1 98 ? 10.164 -0.027 -9.148 1 98.88 98 VAL A N 1
ATOM 742 C CA . VAL A 1 98 ? 9.688 -1.17 -8.375 1 98.88 98 VAL A CA 1
ATOM 743 C C . VAL A 1 98 ? 8.648 -0.71 -7.359 1 98.88 98 VAL A C 1
ATOM 745 O O . VAL A 1 98 ? 7.582 -1.319 -7.234 1 98.88 98 VAL A O 1
ATOM 748 N N . ASP A 1 99 ? 8.938 0.422 -6.66 1 98.88 99 ASP A N 1
ATOM 749 C CA . ASP A 1 99 ? 8.008 0.954 -5.672 1 98.88 99 ASP A CA 1
ATOM 750 C C . ASP A 1 99 ? 6.691 1.365 -6.324 1 98.88 99 ASP A C 1
ATOM 752 O O . ASP A 1 99 ? 5.617 1.136 -5.766 1 98.88 99 ASP A O 1
ATOM 756 N N . VAL A 1 100 ? 6.754 1.951 -7.508 1 98.94 100 VAL A N 1
ATOM 757 C CA . VAL A 1 100 ? 5.555 2.393 -8.219 1 98.94 100 VAL A CA 1
ATOM 758 C C . VAL A 1 100 ? 4.645 1.196 -8.484 1 98.94 100 VAL A C 1
ATOM 760 O O . VAL A 1 100 ? 3.463 1.217 -8.133 1 98.94 100 VAL A O 1
ATOM 763 N N . TRP A 1 101 ? 5.176 0.178 -9 1 98.94 101 TRP A N 1
ATOM 764 C CA . TRP A 1 101 ? 4.332 -0.919 -9.469 1 98.94 101 TRP A CA 1
ATOM 765 C C . TRP A 1 101 ? 3.969 -1.849 -8.312 1 98.94 101 TRP A C 1
ATOM 767 O O . TRP A 1 101 ? 2.994 -2.6 -8.398 1 98.94 101 TRP A O 1
ATOM 777 N N . LEU A 1 102 ? 4.762 -1.811 -7.211 1 98.88 102 LEU A N 1
ATOM 778 C CA . LEU A 1 102 ? 4.301 -2.439 -5.98 1 98.88 102 LEU A CA 1
ATOM 779 C C . LEU A 1 102 ? 3.078 -1.718 -5.426 1 98.88 102 LEU A C 1
ATOM 781 O O . LEU A 1 102 ? 2.129 -2.357 -4.965 1 98.88 102 LEU A O 1
ATOM 785 N N . GLU A 1 103 ? 3.119 -0.367 -5.477 1 98.88 103 GLU A N 1
ATOM 786 C CA . GLU A 1 103 ? 1.969 0.415 -5.035 1 98.88 103 GLU A CA 1
ATOM 787 C C . GLU A 1 103 ? 0.77 0.201 -5.953 1 98.88 103 GLU A C 1
ATOM 789 O O . GLU A 1 103 ? -0.371 0.143 -5.488 1 98.88 103 GLU A O 1
ATOM 794 N N . VAL A 1 104 ? 1.033 0.1 -7.27 1 98.94 104 VAL A N 1
ATOM 795 C CA . VAL A 1 104 ? -0.044 -0.184 -8.211 1 98.94 104 VAL A CA 1
ATOM 796 C C . VAL A 1 104 ? -0.686 -1.527 -7.871 1 98.94 104 VAL A C 1
ATOM 798 O O . VAL A 1 104 ? -1.912 -1.66 -7.895 1 98.94 104 VAL A O 1
ATOM 801 N N . GLU A 1 105 ? 0.182 -2.525 -7.617 1 98.94 105 GLU A N 1
ATOM 802 C CA . GLU A 1 105 ? -0.344 -3.824 -7.207 1 98.94 105 GLU A CA 1
ATOM 803 C C . GLU A 1 105 ? -1.28 -3.689 -6.012 1 98.94 105 GLU A C 1
ATOM 805 O O . GLU A 1 105 ? -2.371 -4.262 -6 1 98.94 105 GLU A O 1
ATOM 810 N N . ALA A 1 106 ? -0.935 -2.922 -4.996 1 98.69 106 ALA A N 1
ATOM 811 C CA . ALA A 1 106 ? -1.659 -2.828 -3.73 1 98.69 106 ALA A CA 1
ATOM 812 C C . ALA A 1 106 ? -2.891 -1.938 -3.869 1 98.69 106 ALA A C 1
ATOM 814 O O . ALA A 1 106 ? -3.945 -2.234 -3.301 1 98.69 106 ALA A O 1
ATOM 815 N N . GLN A 1 107 ? -2.762 -0.847 -4.68 1 98.56 107 GLN A N 1
ATOM 816 C CA . GLN A 1 107 ? -3.74 0.233 -4.605 1 98.56 107 GLN A CA 1
ATOM 817 C C . GLN A 1 107 ? -4.664 0.227 -5.816 1 98.56 107 GLN A C 1
ATOM 819 O O . GLN A 1 107 ? -5.688 0.916 -5.832 1 98.56 107 GLN A O 1
ATOM 824 N N . GLN A 1 108 ? -4.297 -0.496 -6.871 1 98.75 108 GLN A N 1
ATOM 825 C CA . GLN A 1 108 ? -5.129 -0.589 -8.07 1 98.75 108 GLN A CA 1
ATOM 826 C C . GLN A 1 108 ? -5.547 -2.031 -8.336 1 98.75 108 GLN A C 1
ATOM 828 O O . GLN A 1 108 ? -6.73 -2.367 -8.25 1 98.75 108 GLN A O 1
ATOM 833 N N . TYR A 1 109 ? -4.621 -2.916 -8.469 1 98.94 109 TYR A N 1
ATOM 834 C CA . TYR A 1 109 ? -4.836 -4.289 -8.914 1 98.94 109 TYR A CA 1
ATOM 835 C C . TYR A 1 109 ? -5.527 -5.109 -7.828 1 98.94 109 TYR A C 1
ATOM 837 O O . TYR A 1 109 ? -6.598 -5.68 -8.062 1 98.94 109 TYR A O 1
ATOM 845 N N . ASP A 1 110 ? -4.918 -5.117 -6.621 1 98.75 110 ASP A N 1
ATOM 846 C CA . ASP A 1 110 ? -5.457 -5.918 -5.527 1 98.75 110 ASP A CA 1
ATOM 847 C C . ASP A 1 110 ? -6.863 -5.461 -5.152 1 98.75 110 ASP A C 1
ATOM 849 O O . ASP A 1 110 ? -7.719 -6.285 -4.816 1 98.75 110 ASP A O 1
ATOM 853 N N . LYS A 1 111 ? -7.129 -4.164 -5.238 1 98 111 LYS A N 1
ATOM 854 C CA . LYS A 1 111 ? -8.445 -3.621 -4.91 1 98 111 LYS A CA 1
ATOM 855 C C . LYS A 1 111 ? -9.516 -4.164 -5.852 1 98 111 LYS A C 1
ATOM 857 O O . LYS A 1 111 ? -10.672 -4.312 -5.465 1 98 111 LYS A O 1
ATOM 862 N N . ALA A 1 112 ? -9.109 -4.438 -7.051 1 98.75 112 ALA A N 1
ATOM 863 C CA . ALA A 1 112 ? -10.055 -4.914 -8.055 1 98.75 112 ALA A CA 1
ATOM 864 C C . ALA A 1 112 ? -10.195 -6.434 -8 1 98.75 112 ALA A C 1
ATOM 866 O O . ALA A 1 112 ? -11.305 -6.969 -8.078 1 98.75 112 ALA A O 1
ATOM 867 N N . ILE A 1 113 ? -9.133 -7.145 -7.809 1 98.81 113 ILE A N 1
ATOM 868 C CA . ILE A 1 113 ? -9.141 -8.586 -8.023 1 98.81 113 ILE A CA 1
ATOM 869 C C . ILE A 1 113 ? -9.508 -9.305 -6.719 1 98.81 113 ILE A C 1
ATOM 871 O O . ILE A 1 113 ? -10.133 -10.359 -6.742 1 98.81 113 ILE A O 1
ATOM 875 N N . SER A 1 114 ? -9.188 -8.75 -5.543 1 98.19 114 SER A N 1
ATOM 876 C CA . SER A 1 114 ? -9.375 -9.422 -4.262 1 98.19 114 SER A CA 1
ATOM 877 C C . SER A 1 114 ? -10.852 -9.625 -3.951 1 98.19 114 SER A C 1
ATOM 879 O O . SER A 1 114 ? -11.25 -10.672 -3.451 1 98.19 114 SER A O 1
ATOM 881 N N . PRO A 1 115 ? -11.75 -8.57 -4.234 1 98.19 115 PRO A N 1
ATOM 882 C CA . PRO A 1 115 ? -13.172 -8.82 -3.994 1 98.19 115 PRO A CA 1
ATOM 883 C C . PRO A 1 115 ? -13.727 -9.953 -4.859 1 98.19 115 PRO A C 1
ATOM 885 O O . PRO A 1 115 ? -14.633 -10.672 -4.434 1 98.19 115 PRO A O 1
ATOM 888 N N . ILE A 1 116 ? -13.195 -10.055 -6.094 1 98.56 116 ILE A N 1
ATOM 889 C CA . ILE A 1 116 ? -13.602 -11.148 -6.965 1 98.56 116 ILE A CA 1
ATOM 890 C C . ILE A 1 116 ? -13.211 -12.484 -6.34 1 98.56 116 ILE A C 1
ATOM 892 O O . ILE A 1 116 ? -14.047 -13.383 -6.195 1 98.56 116 ILE A O 1
ATOM 896 N N . PHE A 1 117 ? -11.969 -12.586 -5.891 1 97.31 117 PHE A N 1
ATOM 897 C CA . PHE A 1 117 ? -11.438 -13.789 -5.258 1 97.31 117 PHE A CA 1
ATOM 898 C C . PHE A 1 117 ? -12.227 -14.133 -3.998 1 97.31 117 PHE A C 1
ATOM 900 O O . PHE A 1 117 ? -12.609 -15.289 -3.789 1 97.31 117 PHE A O 1
ATOM 907 N N . TYR A 1 118 ? -12.484 -13.141 -3.219 1 96.19 118 TYR A N 1
ATOM 908 C CA . TYR A 1 118 ? -13.195 -13.336 -1.962 1 96.19 118 TYR A CA 1
ATOM 909 C C . TYR A 1 118 ? -14.609 -13.852 -2.215 1 96.19 118 TYR A C 1
ATOM 911 O O . TYR A 1 118 ? -15.047 -14.828 -1.599 1 96.19 118 TYR A O 1
ATOM 919 N N . GLN A 1 119 ? -15.312 -13.273 -3.152 1 97 119 GLN A N 1
ATOM 920 C CA . GLN A 1 119 ? -16.703 -13.625 -3.438 1 97 119 GLN A CA 1
ATOM 921 C C . GLN A 1 119 ? -16.781 -14.977 -4.148 1 97 119 GLN A C 1
ATOM 923 O O . GLN A 1 119 ? -17.609 -15.82 -3.781 1 97 119 GLN A O 1
ATOM 928 N N . ALA A 1 120 ? -15.883 -15.203 -5.086 1 96 120 ALA A N 1
ATOM 929 C CA . ALA A 1 120 ? -16.062 -16.328 -5.988 1 96 120 ALA A CA 1
ATOM 930 C C . ALA A 1 120 ? -15.391 -17.594 -5.43 1 96 120 ALA A C 1
ATOM 932 O O . ALA A 1 120 ? -15.742 -18.703 -5.809 1 96 120 ALA A O 1
ATOM 933 N N . VAL A 1 121 ? -14.445 -17.391 -4.484 1 93.31 121 VAL A N 1
ATOM 934 C CA . VAL A 1 121 ? -13.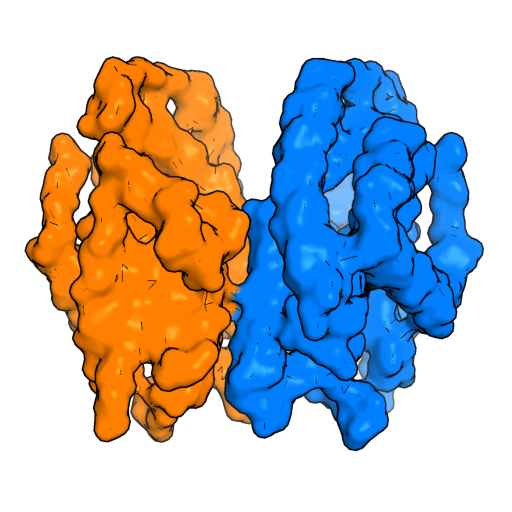672 -18.547 -4.047 1 93.31 121 VAL A CA 1
ATOM 935 C C . VAL A 1 121 ? -13.766 -18.688 -2.527 1 93.31 121 VAL A C 1
ATOM 937 O O . VAL A 1 121 ? -14.195 -19.719 -2.018 1 93.31 121 VAL A O 1
ATOM 940 N N . ILE A 1 122 ? -13.484 -17.688 -1.769 1 92.38 122 ILE A N 1
ATOM 941 C CA . ILE A 1 122 ? -13.352 -17.781 -0.319 1 92.38 122 ILE A CA 1
ATOM 942 C C . ILE A 1 122 ? -14.711 -18.047 0.315 1 92.38 122 ILE A C 1
ATOM 944 O O . ILE A 1 122 ? -14.867 -18.969 1.117 1 92.38 122 ILE A O 1
ATOM 948 N N . ILE A 1 123 ? -15.734 -17.25 -0.046 1 93.69 123 ILE A N 1
ATOM 949 C CA . ILE A 1 123 ? -17.047 -17.344 0.573 1 93.69 123 ILE A CA 1
ATOM 950 C C . ILE A 1 123 ? -17.641 -18.734 0.331 1 93.69 123 ILE A C 1
ATOM 952 O O . ILE A 1 123 ? -17.969 -19.438 1.279 1 93.69 123 ILE A O 1
ATOM 956 N N . PRO A 1 124 ? -17.719 -19.156 -0.923 1 92.31 124 PRO A N 1
ATOM 957 C CA . PRO A 1 124 ? -18.344 -20.469 -1.135 1 92.31 124 PRO A CA 1
ATOM 958 C C . PRO A 1 124 ? -17.5 -21.609 -0.55 1 92.31 124 PRO A C 1
ATOM 960 O O . PRO A 1 124 ? -18.062 -22.578 -0.028 1 92.31 124 PRO A O 1
ATOM 963 N N . ARG A 1 125 ? -16.234 -21.516 -0.494 1 87.69 125 ARG A N 1
ATOM 964 C CA . ARG A 1 125 ? -15.375 -22.641 -0.128 1 87.69 125 ARG A CA 1
ATOM 965 C C . ARG A 1 125 ? -15.172 -22.703 1.382 1 87.69 125 ARG A C 1
ATOM 967 O O . ARG A 1 125 ? -15.117 -23.781 1.962 1 87.69 125 ARG A O 1
ATOM 974 N N . PHE A 1 126 ? -15.102 -21.547 2.002 1 86 126 PHE A N 1
ATOM 975 C CA . PHE A 1 126 ? -14.664 -21.562 3.393 1 86 126 PHE A CA 1
ATOM 976 C C . PHE A 1 126 ? -15.797 -21.141 4.32 1 86 126 PHE A C 1
ATOM 978 O O . PHE A 1 126 ? -15.797 -21.469 5.504 1 86 126 PHE A O 1
ATOM 985 N N . TYR A 1 127 ? -16.781 -20.406 3.727 1 87.5 127 TYR A N 1
ATOM 986 C CA . TYR A 1 127 ? -17.828 -19.906 4.605 1 87.5 127 TYR A CA 1
ATOM 987 C C . TYR A 1 127 ? -19.188 -20.5 4.238 1 87.5 127 TYR A C 1
ATOM 989 O O . TYR A 1 127 ? -20.188 -20.281 4.93 1 87.5 127 TYR A O 1
ATOM 997 N N . GLY A 1 128 ? -19.25 -21.25 3.172 1 89.69 128 GLY A N 1
ATOM 998 C CA . GLY A 1 128 ? -20.484 -21.875 2.736 1 89.69 128 GLY A CA 1
ATOM 999 C C . GLY A 1 128 ? -21.516 -20.875 2.252 1 89.69 128 GLY A C 1
ATOM 1000 O O . GLY A 1 128 ? -22.719 -21.172 2.232 1 89.69 128 GLY A O 1
ATOM 1001 N N . GLY A 1 129 ? -21.109 -19.703 1.923 1 93.44 129 GLY A N 1
ATOM 1002 C CA . GLY A 1 129 ? -22.016 -18.656 1.478 1 93.44 129 GLY A CA 1
ATOM 1003 C C . GLY A 1 129 ? -22.172 -18.609 -0.029 1 93.44 129 GLY A C 1
ATOM 1004 O O . GLY A 1 129 ? -21.594 -19.422 -0.748 1 93.44 129 GLY A O 1
ATOM 1005 N N . THR A 1 130 ? -23.078 -17.672 -0.397 1 96.06 130 THR A N 1
ATOM 1006 C CA . THR A 1 130 ? -23.359 -17.5 -1.818 1 96.06 130 THR A CA 1
ATOM 1007 C C . THR A 1 130 ? -22.609 -16.281 -2.371 1 96.06 130 THR A C 1
ATOM 1009 O O . THR A 1 130 ? -22.547 -15.242 -1.715 1 96.06 130 THR A O 1
ATOM 1012 N N . THR A 1 131 ? -22.125 -16.484 -3.574 1 96.56 131 THR A N 1
ATOM 1013 C CA . THR A 1 131 ? -21.422 -15.414 -4.266 1 96.56 131 THR A CA 1
ATOM 1014 C C . THR A 1 131 ? -22.359 -14.25 -4.555 1 96.56 131 THR A C 1
ATOM 1016 O O . THR A 1 131 ? -23.484 -14.445 -5.023 1 96.56 131 THR A O 1
ATOM 1019 N N . ASP A 1 132 ? -21.938 -13.031 -4.215 1 97.75 132 ASP A N 1
ATOM 1020 C CA . ASP A 1 132 ? -22.609 -11.828 -4.699 1 97.75 132 ASP A CA 1
ATOM 1021 C C . ASP A 1 132 ? -22.141 -11.469 -6.105 1 97.75 132 ASP A C 1
ATOM 1023 O O . ASP A 1 132 ? -21.109 -10.812 -6.277 1 97.75 132 ASP A O 1
ATOM 1027 N N . GLU A 1 133 ? -22.859 -11.828 -7.047 1 97.62 133 GLU A N 1
ATOM 1028 C CA . GLU A 1 133 ? -22.469 -11.688 -8.445 1 97.62 133 GLU A CA 1
ATOM 1029 C C . GLU A 1 133 ? -22.312 -10.219 -8.828 1 97.62 133 GLU A C 1
ATOM 1031 O O . GLU A 1 133 ? -21.516 -9.883 -9.711 1 97.62 133 GLU A O 1
ATOM 1036 N N . LYS A 1 134 ? -23.109 -9.367 -8.211 1 98.19 134 LYS A N 1
ATOM 1037 C CA . LYS A 1 134 ? -23 -7.945 -8.5 1 98.19 134 LYS A CA 1
ATOM 1038 C C . LYS A 1 134 ? -21.609 -7.414 -8.133 1 98.19 134 LYS A C 1
ATOM 1040 O O . LYS A 1 134 ? -21.016 -6.637 -8.883 1 98.19 134 LYS A O 1
ATOM 1045 N N . VAL A 1 135 ? -21.062 -7.859 -6.996 1 98.12 135 VAL A N 1
ATOM 1046 C CA . VAL A 1 135 ? -19.734 -7.465 -6.555 1 98.12 135 VAL A CA 1
ATOM 1047 C C . VAL A 1 135 ? -18.688 -7.996 -7.531 1 98.12 135 VAL A C 1
ATOM 1049 O O . VAL A 1 135 ? -17.766 -7.277 -7.914 1 98.12 135 VAL A O 1
ATOM 1052 N N . VAL A 1 136 ? -18.812 -9.242 -7.938 1 98.5 136 VAL A N 1
ATOM 1053 C CA . VAL A 1 136 ? -17.875 -9.852 -8.875 1 98.5 136 VAL A CA 1
ATOM 1054 C C . VAL A 1 136 ? -17.875 -9.078 -10.188 1 98.5 136 VAL A C 1
ATOM 1056 O O . VAL A 1 136 ? -16.812 -8.695 -10.695 1 98.5 136 VAL A O 1
ATOM 1059 N N . GLU A 1 137 ? -19.062 -8.789 -10.711 1 98.62 137 GLU A N 1
ATOM 1060 C CA . GLU A 1 137 ? -19.188 -8.117 -12 1 98.62 137 GLU A CA 1
ATOM 1061 C C . GLU A 1 137 ? -18.609 -6.707 -11.953 1 98.62 137 GLU A C 1
ATOM 1063 O O . GLU A 1 137 ? -17.891 -6.297 -12.867 1 98.62 137 GLU A O 1
ATOM 1068 N N . GLU A 1 138 ? -18.906 -6.02 -10.906 1 98.62 138 GLU A N 1
ATOM 1069 C CA . GLU A 1 138 ? -18.391 -4.664 -10.742 1 98.62 138 GLU A CA 1
ATOM 1070 C C . GLU A 1 138 ? -16.875 -4.652 -10.695 1 98.62 138 GLU A C 1
ATOM 1072 O O . GLU A 1 138 ? -16.234 -3.771 -11.273 1 98.62 138 GLU A O 1
ATOM 1077 N N . ASN A 1 139 ? -16.344 -5.641 -10.086 1 98.81 139 ASN A N 1
ATOM 1078 C CA . ASN A 1 139 ? -14.891 -5.641 -9.906 1 98.81 139 ASN A CA 1
ATOM 1079 C C . ASN A 1 139 ? -14.18 -6.238 -11.125 1 98.81 139 ASN A C 1
ATOM 1081 O O . ASN A 1 139 ? -13.008 -5.965 -11.352 1 98.81 139 ASN A O 1
ATOM 1085 N N . LEU A 1 140 ? -14.844 -7.047 -11.906 1 98.88 140 LEU A N 1
ATOM 1086 C CA . LEU A 1 140 ? -14.289 -7.477 -13.188 1 98.88 140 LEU A CA 1
ATOM 1087 C C . LEU A 1 140 ? -14.102 -6.285 -14.117 1 98.88 140 LEU A C 1
ATOM 1089 O O . LEU A 1 140 ? -13.109 -6.219 -14.852 1 98.88 140 LEU A O 1
ATOM 1093 N N . VAL A 1 141 ? -15.031 -5.344 -14.07 1 98.88 141 VAL A N 1
ATOM 1094 C CA . VAL A 1 141 ? -14.93 -4.137 -14.875 1 98.88 141 VAL A CA 1
ATOM 1095 C C . VAL A 1 141 ? -13.719 -3.314 -14.43 1 98.88 141 VAL A C 1
ATOM 1097 O O . VAL A 1 141 ? -12.945 -2.832 -15.258 1 98.88 141 VAL A O 1
ATOM 1100 N N . LYS A 1 142 ? -13.531 -3.195 -13.141 1 98.81 142 LYS A N 1
ATOM 1101 C CA . LYS A 1 142 ? -12.383 -2.473 -12.602 1 98.81 142 LYS A CA 1
ATOM 1102 C C . LYS A 1 142 ? -11.07 -3.162 -12.969 1 98.81 142 LYS A C 1
ATOM 1104 O O . LYS A 1 142 ? -10.109 -2.502 -13.367 1 98.81 142 LYS A O 1
ATOM 1109 N N . LEU A 1 143 ? -11.094 -4.484 -12.828 1 98.94 143 LEU A N 1
ATOM 1110 C CA . LEU A 1 143 ? -9.898 -5.258 -13.141 1 98.94 143 LEU A CA 1
ATOM 1111 C C . LEU A 1 143 ? -9.516 -5.105 -14.609 1 98.94 143 LEU A C 1
ATOM 1113 O O . LEU A 1 143 ? -8.328 -4.98 -14.938 1 98.94 143 LEU A O 1
ATOM 1117 N N . ALA A 1 144 ? -10.484 -5.133 -15.461 1 98.94 144 ALA A N 1
ATOM 1118 C CA . ALA A 1 144 ? -10.227 -4.965 -16.891 1 98.94 144 ALA A CA 1
ATOM 1119 C C . ALA A 1 144 ? -9.508 -3.648 -17.172 1 98.94 144 ALA A C 1
ATOM 1121 O O . ALA A 1 144 ? -8.547 -3.607 -17.953 1 98.94 144 ALA A O 1
ATOM 1122 N N . LYS A 1 145 ? -9.93 -2.564 -16.531 1 98.81 145 LYS A N 1
ATOM 1123 C CA . LYS A 1 145 ? -9.312 -1.256 -16.719 1 98.81 145 LYS A CA 1
ATOM 1124 C C . LYS A 1 145 ? -7.867 -1.255 -16.219 1 98.81 145 LYS A C 1
ATOM 1126 O O . LYS A 1 145 ? -6.988 -0.667 -16.859 1 98.81 145 LYS A O 1
ATOM 1131 N N . VAL A 1 146 ? -7.641 -1.883 -15.102 1 98.94 146 VAL A N 1
ATOM 1132 C CA . VAL A 1 146 ? -6.285 -1.983 -14.57 1 98.94 146 VAL A CA 1
ATOM 1133 C C . VAL A 1 146 ? -5.41 -2.777 -15.531 1 98.94 146 VAL A C 1
ATOM 1135 O O . VAL A 1 146 ? -4.277 -2.379 -15.828 1 98.94 146 VAL A O 1
ATOM 1138 N N . LEU A 1 147 ? -5.926 -3.873 -16.062 1 98.94 147 LEU A N 1
ATOM 1139 C CA . LEU A 1 147 ? -5.156 -4.738 -16.938 1 98.94 147 LEU A CA 1
ATOM 1140 C C . LEU A 1 147 ? -4.895 -4.051 -18.281 1 98.94 147 LEU A C 1
ATOM 1142 O O . LEU A 1 147 ? -3.896 -4.332 -18.938 1 98.94 147 LEU A O 1
ATOM 1146 N N . ASP A 1 148 ? -5.762 -3.109 -18.672 1 98.94 148 ASP A N 1
ATOM 1147 C CA . ASP A 1 148 ? -5.473 -2.309 -19.859 1 98.94 148 ASP A CA 1
ATOM 1148 C C . ASP A 1 148 ? -4.215 -1.471 -19.656 1 98.94 148 ASP A C 1
ATOM 1150 O O . ASP A 1 148 ? -3.398 -1.341 -20.578 1 98.94 148 ASP A O 1
ATOM 1154 N N . VAL A 1 149 ? -4.086 -0.908 -18.5 1 98.88 149 VAL A N 1
ATOM 1155 C CA . VAL A 1 149 ? -2.877 -0.156 -18.172 1 98.88 149 VAL A CA 1
ATOM 1156 C C . VAL A 1 149 ? -1.667 -1.088 -18.188 1 98.88 149 VAL A C 1
ATOM 1158 O O . VAL A 1 149 ? -0.614 -0.738 -18.734 1 98.88 149 VAL A O 1
ATOM 1161 N N . TYR A 1 150 ? -1.854 -2.291 -17.594 1 98.94 150 TYR A N 1
ATOM 1162 C CA . TYR A 1 150 ? -0.774 -3.271 -17.594 1 98.94 150 TYR A CA 1
ATOM 1163 C C . TYR A 1 150 ? -0.393 -3.668 -19.016 1 98.94 150 TYR A C 1
ATOM 1165 O O . TYR A 1 150 ? 0.792 -3.773 -19.344 1 98.94 150 TYR A O 1
ATOM 1173 N N . GLU A 1 151 ? -1.388 -3.912 -19.828 1 98.94 151 GLU A N 1
ATOM 1174 C CA . GLU A 1 151 ? -1.147 -4.305 -21.203 1 98.94 151 GLU A CA 1
ATOM 1175 C C . GLU A 1 151 ? -0.307 -3.264 -21.938 1 98.94 151 GLU A C 1
ATOM 1177 O O . GLU A 1 151 ? 0.641 -3.609 -22.656 1 98.94 151 GLU A O 1
ATOM 1182 N N . ALA A 1 152 ? -0.639 -2.027 -21.75 1 98.81 152 ALA A N 1
ATOM 1183 C CA . ALA A 1 152 ? 0.125 -0.945 -22.359 1 98.81 152 ALA A CA 1
ATOM 1184 C C . ALA A 1 152 ? 1.554 -0.91 -21.828 1 98.81 152 ALA A C 1
ATOM 1186 O O . ALA A 1 152 ? 2.51 -0.805 -22.609 1 98.81 152 ALA A O 1
ATOM 1187 N N . ARG A 1 153 ? 1.707 -1.019 -20.531 1 98.75 153 ARG A N 1
ATOM 1188 C CA . ARG A 1 153 ? 3.018 -1 -19.891 1 98.75 153 ARG A CA 1
ATOM 1189 C C . ARG A 1 153 ? 3.881 -2.16 -20.391 1 98.75 153 ARG A C 1
ATOM 1191 O O . ARG A 1 153 ? 5.043 -1.966 -20.75 1 98.75 153 ARG A O 1
ATOM 1198 N N . LEU A 1 154 ? 3.301 -3.307 -20.453 1 98.88 154 LEU A N 1
ATOM 1199 C CA . LEU A 1 154 ? 4.023 -4.539 -20.75 1 98.88 154 LEU A CA 1
ATOM 1200 C C . LEU A 1 154 ? 4.285 -4.66 -22.25 1 98.88 154 LEU A C 1
ATOM 1202 O O . LEU A 1 154 ? 5.023 -5.543 -22.688 1 98.88 154 LEU A O 1
ATOM 1206 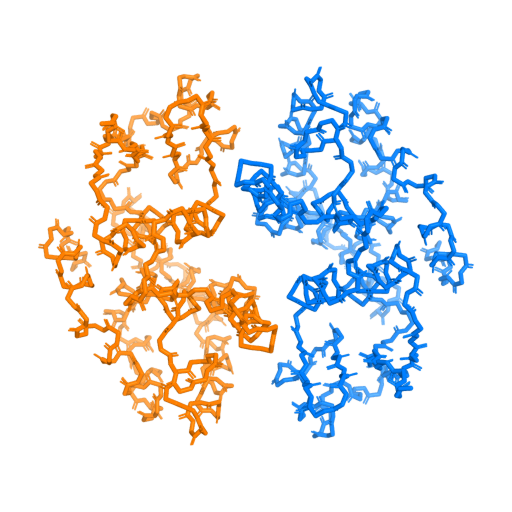N N . SER A 1 155 ? 3.691 -3.805 -23 1 98.62 155 SER A N 1
ATOM 1207 C CA . SER A 1 155 ? 4.051 -3.734 -24.422 1 98.62 155 SER A CA 1
ATOM 1208 C C . SER A 1 155 ? 5.402 -3.057 -24.609 1 98.62 155 SER A C 1
ATOM 1210 O O . SER A 1 155 ? 6.016 -3.18 -25.672 1 98.62 155 SER A O 1
ATOM 1212 N N . HIS A 1 156 ? 5.922 -2.375 -23.578 1 97.88 156 HIS A N 1
ATOM 1213 C CA . HIS A 1 156 ? 7.168 -1.622 -23.688 1 97.88 156 HIS A CA 1
ATOM 1214 C C . HIS A 1 156 ? 8.258 -2.246 -22.812 1 97.88 156 HIS A C 1
ATOM 1216 O O . HIS A 1 156 ? 9.445 -2.023 -23.047 1 97.88 156 HIS A O 1
ATOM 1222 N N . THR A 1 157 ? 7.879 -2.986 -21.812 1 98.19 157 THR A N 1
ATOM 1223 C CA . THR A 1 157 ? 8.812 -3.615 -20.891 1 98.19 157 THR A CA 1
ATOM 1224 C C . THR A 1 157 ? 8.445 -5.078 -20.656 1 98.19 157 THR A C 1
ATOM 1226 O O . THR A 1 157 ? 7.27 -5.445 -20.703 1 98.19 157 THR A O 1
ATOM 1229 N N . LYS A 1 158 ? 9.414 -5.902 -20.359 1 98.06 158 LYS A N 1
ATOM 1230 C CA . LYS A 1 158 ? 9.156 -7.324 -20.141 1 98.06 158 LYS A CA 1
ATOM 1231 C C . LYS A 1 158 ? 8.414 -7.547 -18.828 1 98.06 158 LYS A C 1
ATOM 1233 O O . LYS A 1 158 ? 7.574 -8.445 -18.719 1 98.06 158 LYS A O 1
ATOM 1238 N N . TYR A 1 159 ? 8.805 -6.738 -17.812 1 98.81 159 TYR A N 1
ATOM 1239 C CA . TYR A 1 159 ? 8.148 -6.762 -16.516 1 98.81 159 TYR A CA 1
ATOM 1240 C C . TYR A 1 159 ? 7.617 -5.383 -16.141 1 98.81 159 TYR A C 1
ATOM 1242 O O . TYR A 1 159 ? 7.859 -4.406 -16.859 1 98.81 159 TYR A O 1
ATOM 1250 N N . LEU A 1 160 ? 6.859 -5.309 -15.109 1 98.88 160 LEU A N 1
ATOM 1251 C CA . LEU A 1 160 ? 6.102 -4.098 -14.805 1 98.88 160 LEU A CA 1
ATOM 1252 C C . LEU A 1 160 ? 7.035 -2.936 -14.492 1 98.88 160 LEU A C 1
ATOM 1254 O O . LEU A 1 160 ? 6.852 -1.828 -15 1 98.88 160 LEU A O 1
ATOM 1258 N N . ALA A 1 161 ? 8.102 -3.217 -13.727 1 98.75 161 ALA A N 1
ATOM 1259 C CA . ALA A 1 161 ? 8.992 -2.135 -13.312 1 98.75 161 ALA A CA 1
ATOM 1260 C C . ALA A 1 161 ? 10.086 -1.896 -14.352 1 98.75 161 ALA A C 1
ATOM 1262 O O . ALA A 1 161 ? 10.898 -0.978 -14.211 1 98.75 161 ALA A O 1
ATOM 1263 N N . GLY A 1 162 ? 10.211 -2.701 -15.383 1 98.19 162 GLY A N 1
ATOM 1264 C CA . GLY A 1 162 ? 11.234 -2.637 -16.422 1 98.19 162 GLY A CA 1
ATOM 1265 C C . GLY A 1 162 ? 11.57 -3.992 -17.016 1 98.19 162 GLY A C 1
ATOM 1266 O O . GLY A 1 162 ? 10.781 -4.934 -16.906 1 98.19 162 GLY A O 1
ATOM 1267 N N . ASP A 1 163 ? 12.703 -4.062 -17.688 1 98.19 163 ASP A N 1
ATOM 1268 C CA . ASP A 1 163 ? 13.109 -5.324 -18.297 1 98.19 163 ASP A CA 1
ATOM 1269 C C . ASP A 1 163 ? 13.836 -6.219 -17.312 1 98.19 163 ASP A C 1
ATOM 1271 O O . ASP A 1 163 ? 14.883 -6.785 -17.625 1 98.19 163 ASP A O 1
ATOM 1275 N N . PHE A 1 164 ? 13.391 -6.199 -16.125 1 97.94 164 PHE A N 1
ATOM 1276 C CA . PHE A 1 164 ? 13.898 -7.043 -15.039 1 97.94 164 PHE A CA 1
ATOM 1277 C C . PHE A 1 164 ? 12.766 -7.488 -14.125 1 97.94 164 PHE A C 1
ATOM 1279 O O . PHE A 1 164 ? 11.805 -6.742 -13.906 1 97.94 164 PHE A O 1
ATOM 1286 N N . PHE A 1 165 ? 12.898 -8.711 -13.641 1 98.25 165 PHE A N 1
ATOM 1287 C CA . PHE A 1 165 ? 11.969 -9.242 -12.656 1 98.25 165 PHE A CA 1
ATOM 1288 C C . PHE A 1 165 ? 12.195 -8.602 -11.289 1 98.25 165 PHE A C 1
ATOM 1290 O O . PHE A 1 165 ? 13.336 -8.398 -10.883 1 98.25 165 PHE A O 1
ATOM 1297 N N . SER A 1 166 ? 11.141 -8.242 -10.609 1 98.75 166 SER A N 1
ATOM 1298 C CA . SER A 1 166 ? 11.281 -7.59 -9.312 1 98.75 166 SER A CA 1
ATOM 1299 C C . SER A 1 166 ? 10.164 -7.996 -8.367 1 98.75 166 SER A C 1
ATOM 1301 O O . SER A 1 166 ? 9.297 -8.797 -8.727 1 98.75 166 SER A O 1
ATOM 1303 N N . PHE A 1 167 ? 10.211 -7.457 -7.172 1 98.88 167 PHE A N 1
ATOM 1304 C CA . PHE A 1 167 ? 9.195 -7.668 -6.148 1 98.88 167 PHE A CA 1
ATOM 1305 C C . PHE A 1 167 ? 7.832 -7.18 -6.625 1 98.88 167 PHE A C 1
ATOM 1307 O O . PHE A 1 167 ? 6.797 -7.715 -6.227 1 98.88 167 PHE A O 1
ATOM 1314 N N . ALA A 1 168 ? 7.816 -6.168 -7.512 1 98.88 168 ALA A N 1
ATOM 1315 C CA . ALA A 1 168 ? 6.559 -5.68 -8.07 1 98.88 168 ALA A CA 1
ATOM 1316 C C . ALA A 1 168 ? 5.809 -6.793 -8.797 1 98.88 168 ALA A C 1
ATOM 1318 O O . ALA A 1 168 ? 4.613 -6.996 -8.57 1 98.88 168 ALA A O 1
ATOM 1319 N N . ASP A 1 169 ? 6.492 -7.535 -9.602 1 98.94 169 ASP A N 1
ATOM 1320 C CA . ASP A 1 169 ? 5.875 -8.641 -10.328 1 98.94 169 ASP A CA 1
ATOM 1321 C C . ASP A 1 169 ? 5.469 -9.766 -9.375 1 98.94 169 ASP A C 1
ATOM 1323 O O . ASP A 1 169 ? 4.344 -10.266 -9.438 1 98.94 169 ASP A O 1
ATOM 1327 N N . LEU A 1 170 ? 6.383 -10.125 -8.516 1 98.81 170 LEU A N 1
ATOM 1328 C CA . LEU A 1 170 ? 6.211 -11.242 -7.594 1 98.81 170 LEU A CA 1
ATOM 1329 C C . LEU A 1 170 ? 4.98 -11.039 -6.719 1 98.81 170 LEU A C 1
ATOM 1331 O O . LEU A 1 170 ? 4.273 -12 -6.398 1 98.81 170 LEU A O 1
ATOM 1335 N N . SER A 1 171 ? 4.684 -9.797 -6.32 1 98.81 171 SER A N 1
ATOM 1336 C CA . SER A 1 171 ? 3.602 -9.469 -5.398 1 98.81 171 SER A CA 1
ATOM 1337 C C . SER A 1 171 ? 2.238 -9.703 -6.047 1 98.81 171 SER A C 1
ATOM 1339 O O . SER A 1 171 ? 1.224 -9.781 -5.352 1 98.81 171 SER A O 1
ATOM 1341 N N . HIS A 1 172 ? 2.186 -9.797 -7.344 1 98.88 172 HIS A N 1
ATOM 1342 C CA . HIS A 1 172 ? 0.938 -10.047 -8.055 1 98.88 172 HIS A CA 1
ATOM 1343 C C . HIS A 1 172 ? 0.58 -11.523 -8.039 1 98.88 172 HIS A C 1
ATOM 1345 O O . HIS A 1 172 ? -0.571 -11.891 -8.289 1 98.88 172 HIS A O 1
ATOM 1351 N N . TYR A 1 173 ? 1.521 -12.375 -7.789 1 98.5 173 TYR A N 1
ATOM 1352 C CA . TYR A 1 173 ? 1.408 -13.797 -8.086 1 98.5 173 TYR A CA 1
ATOM 1353 C C . TYR A 1 173 ? 0.349 -14.453 -7.211 1 98.5 173 TYR A C 1
ATOM 1355 O O . TYR A 1 173 ? -0.532 -15.156 -7.715 1 98.5 173 TYR A O 1
ATOM 1363 N N . PRO A 1 174 ? 0.318 -14.195 -5.875 1 97.19 174 PRO A N 1
ATOM 1364 C CA . PRO A 1 174 ? -0.534 -15.023 -5.02 1 97.19 174 PRO A CA 1
ATOM 1365 C C . PRO A 1 174 ? -2.018 -14.891 -5.363 1 97.19 174 PRO A C 1
ATOM 1367 O O . PRO A 1 174 ? -2.688 -15.898 -5.605 1 97.19 174 PRO A O 1
ATOM 1370 N N . VAL A 1 175 ? -2.521 -13.672 -5.414 1 97.62 175 VAL A N 1
ATOM 1371 C CA . VAL A 1 175 ? -3.955 -13.5 -5.633 1 97.62 175 VAL A CA 1
ATOM 1372 C C . VAL A 1 175 ? -4.312 -13.906 -7.059 1 97.62 175 VAL A C 1
ATOM 1374 O O . VAL A 1 175 ? -5.395 -14.445 -7.305 1 97.62 175 VAL A O 1
ATOM 1377 N N . THR A 1 176 ? -3.395 -13.664 -8.016 1 98.44 176 THR A N 1
ATOM 1378 C CA . THR A 1 176 ? -3.641 -14.031 -9.406 1 98.44 176 THR A CA 1
ATOM 1379 C C . THR A 1 176 ? -3.709 -15.547 -9.562 1 98.44 176 THR A C 1
ATOM 1381 O O . THR A 1 176 ? -4.566 -16.062 -10.281 1 98.44 176 THR A O 1
ATOM 1384 N N . HIS A 1 177 ? -2.799 -16.234 -8.867 1 96.81 177 HIS A N 1
ATOM 1385 C CA . HIS A 1 177 ? -2.758 -17.703 -8.945 1 96.81 177 HIS A CA 1
ATOM 1386 C C . HIS A 1 177 ? -4.113 -18.312 -8.609 1 96.81 177 HIS A C 1
ATOM 1388 O O . HIS A 1 177 ? -4.59 -19.203 -9.312 1 96.81 177 HIS A O 1
ATOM 1394 N N . PHE A 1 178 ? -4.781 -17.781 -7.641 1 94.81 178 PHE A N 1
ATOM 1395 C CA . PHE A 1 178 ? -6.062 -18.328 -7.215 1 94.81 178 PHE A CA 1
ATOM 1396 C C . PHE A 1 178 ? -7.195 -17.812 -8.094 1 94.81 178 PHE A C 1
ATOM 1398 O O . PHE A 1 178 ? -8.141 -18.547 -8.398 1 94.81 178 PHE A O 1
ATOM 1405 N N . SER A 1 179 ? -7.086 -16.578 -8.555 1 97 179 SER A N 1
ATOM 1406 C CA . SER A 1 179 ? -8.195 -15.922 -9.25 1 97 179 SER A CA 1
ATOM 1407 C C . SER A 1 179 ? -8.234 -16.312 -10.727 1 97 179 SER A C 1
ATOM 1409 O O . SER A 1 179 ? -9.289 -16.25 -11.359 1 97 179 SER A O 1
ATOM 1411 N N . ILE A 1 180 ? -7.047 -16.734 -11.289 1 96.88 180 ILE A N 1
ATOM 1412 C CA . ILE A 1 180 ? -6.926 -17.047 -12.711 1 96.88 180 ILE A CA 1
ATOM 1413 C C . ILE A 1 180 ? -7.758 -18.281 -13.055 1 96.88 180 ILE A C 1
ATOM 1415 O O . ILE A 1 180 ? -8.016 -18.562 -14.227 1 96.88 180 ILE A O 1
ATOM 1419 N N . LYS A 1 181 ? -8.211 -18.969 -12.047 1 93.06 181 LYS A N 1
ATOM 1420 C CA . LYS A 1 181 ? -9.055 -20.141 -12.234 1 93.06 181 LYS A CA 1
ATOM 1421 C C . LYS A 1 181 ? -10.516 -19.75 -12.445 1 93.06 181 LYS A C 1
ATOM 1423 O O . LYS A 1 181 ? -11.328 -20.578 -12.852 1 93.06 181 LYS A O 1
ATOM 1428 N N . ILE A 1 182 ? -10.859 -18.547 -12.039 1 96.19 182 ILE A N 1
ATOM 1429 C CA . ILE A 1 182 ? -12.18 -18.016 -12.328 1 96.19 182 ILE A CA 1
ATOM 1430 C C . ILE A 1 182 ? -12.289 -17.688 -13.812 1 96.19 182 ILE A C 1
ATOM 1432 O O . ILE A 1 182 ? -11.547 -16.844 -14.328 1 96.19 182 ILE A O 1
ATOM 1436 N N . PRO A 1 183 ? -13.203 -18.297 -14.5 1 97.44 183 PRO A N 1
ATOM 1437 C CA . PRO A 1 183 ? -13.25 -18.172 -15.953 1 97.44 183 PRO A CA 1
ATOM 1438 C C . PRO A 1 183 ? -13.273 -16.719 -16.422 1 97.44 183 PRO A C 1
ATOM 1440 O O . PRO A 1 183 ? -12.602 -16.375 -17.406 1 97.44 183 PRO A O 1
ATOM 1443 N N . GLN A 1 184 ? -14.039 -15.898 -15.734 1 98.19 184 GLN A N 1
ATOM 1444 C CA . GLN A 1 184 ? -14.148 -14.5 -16.141 1 98.19 184 GLN A CA 1
ATOM 1445 C C . GLN A 1 184 ? -12.82 -13.781 -15.977 1 98.19 184 GLN A C 1
ATOM 1447 O O . GLN A 1 184 ? -12.484 -12.891 -16.766 1 98.19 184 GLN A O 1
ATOM 1452 N N . VAL A 1 185 ? -12.047 -14.117 -14.961 1 98.75 185 VAL A N 1
ATOM 1453 C CA . VAL A 1 185 ? -10.734 -13.523 -14.75 1 98.75 185 VAL A CA 1
ATOM 1454 C C . VAL A 1 185 ? -9.758 -14.031 -15.812 1 98.75 185 VAL A C 1
ATOM 1456 O O . VAL A 1 185 ? -9.016 -13.242 -16.406 1 98.75 185 VAL A O 1
ATOM 1459 N N . ALA A 1 186 ? -9.789 -15.32 -16.078 1 98.56 186 ALA A N 1
ATOM 1460 C CA . ALA A 1 186 ? -8.938 -15.914 -17.109 1 98.56 186 ALA A CA 1
ATOM 1461 C C . ALA A 1 186 ? -9.172 -15.242 -18.469 1 98.56 186 ALA A C 1
ATOM 1463 O O . ALA A 1 186 ? -8.219 -14.977 -19.203 1 98.56 186 ALA A O 1
ATOM 1464 N N . ALA A 1 187 ? -10.406 -14.977 -18.75 1 98.81 187 ALA A N 1
ATOM 1465 C CA . ALA A 1 187 ? -10.758 -14.367 -20.031 1 98.81 187 ALA A CA 1
ATOM 1466 C C . ALA A 1 187 ? -10.141 -12.977 -20.156 1 98.81 187 ALA A C 1
ATOM 1468 O O . ALA A 1 187 ? -9.742 -12.57 -21.25 1 98.81 187 ALA A O 1
ATOM 1469 N N . LEU A 1 188 ? -10.086 -12.242 -19.062 1 98.88 188 LEU A N 1
ATOM 1470 C CA . LEU A 1 188 ? -9.484 -10.914 -19.094 1 98.88 188 LEU A CA 1
ATOM 1471 C C . LEU A 1 188 ? -7.996 -11.008 -19.422 1 98.88 188 LEU A C 1
ATOM 1473 O O . LEU A 1 188 ? -7.469 -10.18 -20.172 1 98.88 188 LEU A O 1
ATOM 1477 N N . PHE A 1 189 ? -7.309 -11.977 -18.812 1 98.88 189 PHE A N 1
ATOM 1478 C CA . PHE A 1 189 ? -5.891 -12.156 -19.078 1 98.88 189 PHE A CA 1
ATOM 1479 C C . PHE A 1 189 ? -5.668 -12.633 -20.516 1 98.88 189 PHE A C 1
ATOM 1481 O O . PHE A 1 189 ? -4.781 -12.125 -21.203 1 98.88 189 PHE A O 1
ATOM 1488 N N . ASP A 1 190 ? -6.445 -13.516 -21 1 98.75 190 ASP A N 1
ATOM 1489 C CA . ASP A 1 190 ? -6.316 -14.094 -22.328 1 98.75 190 ASP A CA 1
ATOM 1490 C C . ASP A 1 190 ? -6.52 -13.031 -23.406 1 98.75 190 ASP A C 1
ATOM 1492 O O . ASP A 1 190 ? -5.926 -13.109 -24.484 1 98.75 190 ASP A O 1
ATOM 1496 N N . ALA A 1 191 ? -7.336 -12.086 -23.125 1 98.81 191 ALA A N 1
ATOM 1497 C CA . ALA A 1 191 ? -7.676 -11.047 -24.094 1 98.81 191 ALA A CA 1
ATOM 1498 C C . ALA A 1 191 ? -6.551 -10.023 -24.219 1 98.81 191 ALA A C 1
ATOM 1500 O O . ALA A 1 191 ? -6.605 -9.125 -25.062 1 98.81 191 ALA A O 1
ATOM 1501 N N . ARG A 1 192 ? -5.496 -10.148 -23.453 1 98.88 192 ARG A N 1
ATOM 1502 C CA . ARG A 1 192 ? -4.375 -9.211 -23.406 1 98.88 192 ARG A CA 1
ATOM 1503 C C . ARG A 1 192 ? -3.043 -9.945 -23.516 1 98.88 192 ARG A C 1
ATOM 1505 O O . ARG A 1 192 ? -2.488 -10.398 -22.516 1 98.88 192 ARG A O 1
ATOM 1512 N N . PRO A 1 193 ? -2.533 -9.992 -24.703 1 98.81 193 PRO A N 1
ATOM 1513 C CA . PRO A 1 193 ? -1.415 -10.891 -25 1 98.81 193 PRO A CA 1
ATOM 1514 C C . PRO A 1 193 ? -0.18 -10.586 -24.156 1 98.81 193 PRO A C 1
ATOM 1516 O O . PRO A 1 193 ? 0.542 -11.508 -23.75 1 98.81 193 PRO A O 1
ATOM 1519 N N . HIS A 1 194 ? 0.116 -9.305 -23.906 1 98.94 194 HIS A N 1
ATOM 1520 C CA . HIS A 1 194 ? 1.299 -8.984 -23.125 1 98.94 194 HIS A CA 1
ATOM 1521 C C . HIS A 1 194 ? 1.094 -9.336 -21.656 1 98.94 194 HIS A C 1
ATOM 1523 O O . HIS A 1 194 ? 2.018 -9.812 -20.984 1 98.94 194 HIS A O 1
ATOM 1529 N N . VAL A 1 195 ? -0.104 -9.07 -21.125 1 98.94 195 VAL A N 1
ATOM 1530 C CA . VAL A 1 195 ? -0.441 -9.453 -19.766 1 98.94 195 VAL A CA 1
ATOM 1531 C C . VAL A 1 195 ? -0.371 -10.977 -19.625 1 98.94 195 VAL A C 1
ATOM 1533 O O . VAL A 1 195 ? 0.16 -11.492 -18.625 1 98.94 195 VAL A O 1
ATOM 1536 N N . LYS A 1 196 ? -0.932 -11.656 -20.594 1 98.81 196 LYS A N 1
ATOM 1537 C CA . LYS A 1 196 ? -0.912 -13.117 -20.578 1 98.81 196 LYS A CA 1
ATOM 1538 C C . LYS A 1 196 ? 0.519 -13.641 -20.562 1 98.81 196 LYS A C 1
ATOM 1540 O O . LYS A 1 196 ? 0.847 -14.523 -19.766 1 98.81 196 LYS A O 1
ATOM 1545 N N . ALA A 1 197 ? 1.342 -13.133 -21.391 1 98.81 197 ALA A N 1
ATOM 1546 C CA . ALA A 1 197 ? 2.74 -13.547 -21.453 1 98.81 197 ALA A CA 1
ATOM 1547 C C . ALA A 1 197 ? 3.453 -13.258 -20.125 1 98.81 197 ALA A C 1
ATOM 1549 O O . ALA A 1 197 ? 4.254 -14.07 -19.656 1 98.81 197 ALA A O 1
ATOM 1550 N N . TRP A 1 198 ? 3.188 -12.086 -19.547 1 98.88 198 TRP A N 1
ATOM 1551 C CA . TRP A 1 198 ? 3.736 -11.68 -18.25 1 98.88 198 TRP A CA 1
ATOM 1552 C C . TRP A 1 198 ? 3.326 -12.664 -17.156 1 98.88 198 TRP A C 1
ATOM 1554 O O . TRP A 1 198 ? 4.172 -13.156 -16.406 1 98.88 198 TRP A O 1
ATOM 1564 N N . TRP A 1 199 ? 2.082 -13.039 -17.156 1 98.75 199 TRP A N 1
ATOM 1565 C CA . TRP A 1 199 ? 1.575 -13.984 -16.172 1 98.75 199 TRP A CA 1
ATOM 1566 C C . TRP A 1 199 ? 2.23 -15.352 -16.328 1 98.75 199 TRP A C 1
ATOM 1568 O O . TRP A 1 199 ? 2.656 -15.969 -15.352 1 98.75 199 TRP A O 1
ATOM 1578 N N . GLU A 1 200 ? 2.318 -15.82 -17.531 1 98.38 200 GLU A N 1
ATOM 1579 C CA . GLU A 1 200 ? 2.939 -17.109 -17.797 1 98.38 200 GLU A CA 1
ATOM 1580 C C . GLU A 1 200 ? 4.402 -17.125 -17.375 1 98.38 200 GLU A C 1
ATOM 1582 O O . GLU A 1 200 ? 4.906 -18.141 -16.891 1 98.38 200 GLU A O 1
ATOM 1587 N N . SER A 1 201 ? 5.039 -16.016 -17.562 1 98.38 201 SER A N 1
ATOM 1588 C CA . SER A 1 201 ? 6.422 -15.906 -17.109 1 98.38 201 SER A CA 1
ATOM 1589 C C . SER A 1 201 ? 6.52 -16.031 -15.594 1 98.38 201 SER A C 1
ATOM 1591 O O . SER A 1 201 ? 7.449 -16.641 -15.078 1 98.38 201 SER A O 1
ATOM 1593 N N . LEU A 1 202 ? 5.598 -15.438 -14.867 1 98.5 202 LEU A N 1
ATOM 1594 C CA . LEU A 1 202 ? 5.582 -15.531 -13.406 1 98.5 202 LEU A CA 1
ATOM 1595 C C . LEU A 1 202 ? 5.305 -16.969 -12.961 1 98.5 202 LEU A C 1
ATOM 1597 O O . LEU A 1 202 ? 5.953 -17.469 -12.039 1 98.5 202 LEU A O 1
ATOM 1601 N N . GLU A 1 203 ? 4.422 -17.641 -13.586 1 96.88 203 GLU A N 1
ATOM 1602 C CA . GLU A 1 203 ? 4.035 -19 -13.25 1 96.88 203 GLU A CA 1
ATOM 1603 C C . GLU A 1 203 ? 5.191 -19.969 -13.477 1 96.88 203 GLU A C 1
ATOM 1605 O O . GLU A 1 203 ? 5.285 -21 -12.797 1 96.88 203 GLU A O 1
ATOM 1610 N N . SER A 1 204 ? 5.984 -19.641 -14.352 1 97.62 204 SER A N 1
ATOM 1611 C CA . SER A 1 204 ? 7.043 -20.562 -14.7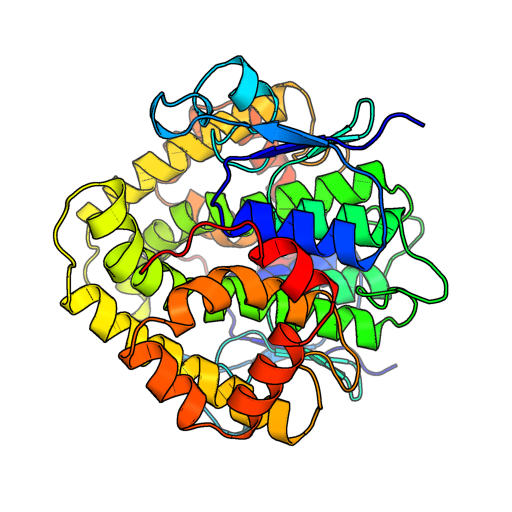66 1 97.62 204 SER A CA 1
ATOM 1612 C C . SER A 1 204 ? 8.25 -20.453 -13.836 1 97.62 204 SER A C 1
ATOM 1614 O O . SER A 1 204 ? 9.156 -21.297 -13.906 1 97.62 204 SER A O 1
ATOM 1616 N N . ARG A 1 205 ? 8.312 -19.484 -13.023 1 97.81 205 ARG A N 1
ATOM 1617 C CA . ARG A 1 205 ? 9.461 -19.312 -12.148 1 97.81 205 ARG A CA 1
ATOM 1618 C C . ARG A 1 205 ? 9.57 -20.469 -11.164 1 97.81 205 ARG A C 1
ATOM 1620 O O . ARG A 1 205 ? 8.555 -20.953 -10.648 1 97.81 205 ARG A O 1
ATOM 1627 N N . PRO A 1 206 ? 10.781 -20.859 -10.789 1 97.38 206 PRO A N 1
ATOM 1628 C CA . PRO A 1 206 ? 10.977 -21.984 -9.875 1 97.38 206 PRO A CA 1
ATOM 1629 C C . PRO A 1 206 ? 10.32 -21.766 -8.516 1 97.38 206 PRO A C 1
ATOM 1631 O O . PRO A 1 206 ? 9.68 -22.672 -7.98 1 97.38 206 PRO A O 1
ATOM 1634 N N . ALA A 1 207 ? 10.445 -20.609 -7.953 1 97 207 ALA A N 1
ATOM 1635 C CA . ALA A 1 207 ? 9.852 -20.312 -6.652 1 97 207 ALA A CA 1
ATOM 1636 C C . ALA A 1 207 ? 8.336 -20.453 -6.699 1 97 207 ALA A C 1
ATOM 1638 O O . ALA A 1 207 ? 7.727 -21 -5.773 1 97 207 ALA A O 1
ATOM 1639 N N . SER A 1 208 ? 7.715 -19.953 -7.789 1 97 208 SER A N 1
ATOM 1640 C CA . SER A 1 208 ? 6.27 -20.031 -7.953 1 97 208 SER A CA 1
ATOM 1641 C C . SER A 1 208 ? 5.801 -21.484 -8.016 1 97 208 SER A C 1
ATOM 1643 O O . SER A 1 208 ? 4.848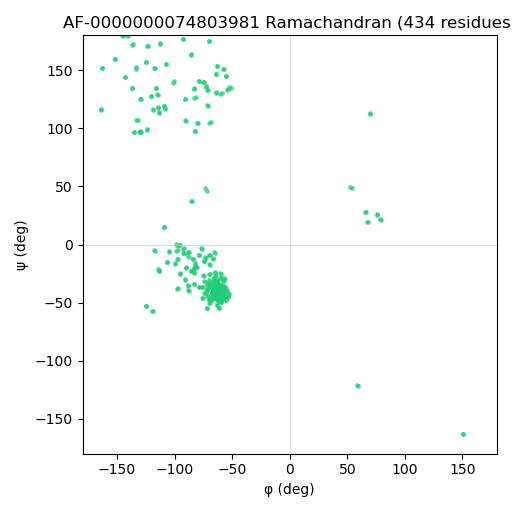 -21.859 -7.328 1 97 208 SER A O 1
ATOM 1645 N N . LYS A 1 209 ? 6.469 -22.297 -8.711 1 96.56 209 LYS A N 1
ATOM 1646 C CA . LYS A 1 209 ? 6.125 -23.703 -8.844 1 96.56 209 LYS A CA 1
ATOM 1647 C C . LYS A 1 209 ? 6.285 -24.438 -7.508 1 96.56 209 LYS A C 1
ATOM 1649 O O . LYS A 1 209 ? 5.414 -25.219 -7.109 1 96.56 209 LYS A O 1
ATOM 1654 N N . LYS A 1 210 ? 7.367 -24.156 -6.891 1 95.38 210 LYS A N 1
ATOM 1655 C CA . LYS A 1 210 ? 7.656 -24.812 -5.621 1 95.38 210 LYS A CA 1
ATOM 1656 C C . LYS A 1 210 ? 6.598 -24.469 -4.574 1 95.38 210 LYS A C 1
ATOM 1658 O O . LYS A 1 210 ? 6.074 -25.359 -3.904 1 95.38 210 LYS A O 1
ATOM 1663 N N . VAL A 1 211 ? 6.25 -23.188 -4.434 1 95 211 VAL A N 1
ATOM 1664 C CA . VAL A 1 211 ? 5.371 -22.719 -3.371 1 95 211 VAL A CA 1
ATOM 1665 C C . VAL A 1 211 ? 3.945 -23.203 -3.625 1 95 211 VAL A C 1
ATOM 1667 O O . VAL A 1 211 ? 3.211 -23.5 -2.684 1 95 211 VAL A O 1
ATOM 1670 N N . THR A 1 212 ? 3.545 -23.359 -4.887 1 90.88 212 THR A N 1
ATOM 1671 C CA . THR A 1 212 ? 2.139 -23.656 -5.156 1 90.88 212 THR A CA 1
ATOM 1672 C C . THR A 1 212 ? 1.917 -25.141 -5.352 1 90.88 212 THR A C 1
ATOM 1674 O O . THR A 1 212 ? 0.779 -25.625 -5.332 1 90.88 212 THR A O 1
ATOM 1677 N N . ALA A 1 213 ? 2.967 -25.938 -5.508 1 87.75 213 ALA A N 1
ATOM 1678 C CA . ALA A 1 213 ? 2.836 -27.375 -5.621 1 87.75 213 ALA A CA 1
ATOM 1679 C C . ALA A 1 213 ? 2.145 -27.969 -4.395 1 87.75 213 ALA A C 1
ATOM 1681 O O . ALA A 1 213 ? 1.409 -28.953 -4.5 1 87.75 213 ALA A O 1
ATOM 1682 N N . GLY A 1 214 ? 2.359 -27.328 -3.258 1 77.25 214 GLY A N 1
ATOM 1683 C CA . GLY A 1 214 ? 1.806 -27.875 -2.033 1 77.25 214 GLY A CA 1
ATOM 1684 C C . GLY A 1 214 ? 0.497 -27.234 -1.624 1 77.25 214 GLY A C 1
ATOM 1685 O O . GLY A 1 214 ? -0.105 -27.609 -0.619 1 77.25 214 GLY A O 1
ATOM 1686 N N . LEU A 1 215 ? 0.049 -26.25 -2.43 1 82.94 215 LEU A N 1
ATOM 1687 C CA . LEU A 1 215 ? -1.18 -25.562 -2.043 1 82.94 215 LEU A CA 1
ATOM 1688 C C . LEU A 1 215 ? -2.404 -26.344 -2.488 1 82.94 215 LEU A C 1
ATOM 1690 O O . LEU A 1 215 ? -2.371 -27.031 -3.516 1 82.94 215 LEU A O 1
ATOM 1694 N N . PRO A 1 216 ? -3.375 -26.469 -1.566 1 73.38 216 PRO A N 1
ATOM 1695 C CA . PRO A 1 216 ? -4.605 -27.156 -1.985 1 73.38 216 PRO A CA 1
ATOM 1696 C C . PRO A 1 216 ? -5.203 -26.562 -3.26 1 73.38 216 PRO A C 1
ATOM 1698 O O . PRO A 1 216 ? -5.086 -25.359 -3.496 1 73.38 216 PRO A O 1
ATOM 1701 N N . GLN A 1 217 ? -5.59 -27.5 -4.137 1 66.12 217 GLN A N 1
ATOM 1702 C CA . GLN A 1 217 ? -6.281 -27.031 -5.332 1 66.12 217 GLN A CA 1
ATOM 1703 C C . GLN A 1 217 ? -7.668 -26.5 -4.988 1 66.12 217 GLN A C 1
ATOM 1705 O O . GLN A 1 217 ? -8.43 -27.141 -4.262 1 66.12 217 GLN A O 1
ATOM 1710 N N . LEU A 1 218 ? -7.746 -25.141 -5.008 1 64.19 218 LEU A N 1
ATOM 1711 C CA . LEU A 1 218 ? -9.055 -24.578 -4.691 1 64.19 218 LEU A CA 1
ATOM 1712 C C . LEU A 1 218 ? -10.039 -24.812 -5.836 1 64.19 218 LEU A C 1
ATOM 1714 O O . LEU A 1 218 ? -10.93 -23.984 -6.066 1 64.19 218 LEU A O 1
ATOM 1718 N N . SER A 1 219 ? -10.203 -26.047 -6.516 1 52.41 219 SER A N 1
ATOM 1719 C CA . SER A 1 219 ? -11.18 -26.391 -7.547 1 52.41 219 SER A CA 1
ATOM 1720 C C . SER A 1 219 ? -12.602 -26.344 -7.004 1 52.41 219 SER A C 1
ATOM 1722 O O . SER A 1 219 ? -12.82 -26.547 -5.805 1 52.41 219 SER A O 1
ATOM 1724 N N . MET B 1 1 ? 20.188 22.312 -11.32 1 49.12 1 MET B N 1
ATOM 1725 C CA . MET B 1 1 ? 19.469 21.109 -11.727 1 49.12 1 MET B CA 1
ATOM 1726 C C . MET B 1 1 ? 17.969 21.359 -11.758 1 49.12 1 MET B C 1
ATOM 1728 O O . MET B 1 1 ? 17.453 22.172 -10.992 1 49.12 1 MET B O 1
ATOM 1732 N N . ALA B 1 2 ? 17.266 21.031 -12.812 1 63.88 2 ALA B N 1
ATOM 1733 C CA . ALA B 1 2 ? 15.875 21.453 -12.953 1 63.88 2 ALA B CA 1
ATOM 1734 C C . ALA B 1 2 ? 15.023 20.938 -11.797 1 63.88 2 ALA B C 1
ATOM 1736 O O . ALA B 1 2 ? 15.18 19.797 -11.375 1 63.88 2 ALA B O 1
ATOM 1737 N N . ALA B 1 3 ? 14.258 21.75 -11.172 1 90.5 3 ALA B N 1
ATOM 1738 C CA . ALA B 1 3 ? 13.367 21.438 -10.062 1 90.5 3 ALA B CA 1
ATOM 1739 C C . ALA B 1 3 ? 12.414 20.297 -10.43 1 90.5 3 ALA B C 1
ATOM 1741 O O . ALA B 1 3 ? 11.984 20.203 -11.578 1 90.5 3 ALA B O 1
ATOM 1742 N N . VAL B 1 4 ? 12.266 19.312 -9.547 1 97.94 4 VAL B N 1
ATOM 1743 C CA . VAL B 1 4 ? 11.273 18.266 -9.75 1 97.94 4 VAL B CA 1
ATOM 1744 C C . VAL B 1 4 ? 9.883 18.891 -9.867 1 97.94 4 VAL B C 1
ATOM 1746 O O . VAL B 1 4 ? 9.641 19.969 -9.344 1 97.94 4 VAL B O 1
ATOM 1749 N N . LYS B 1 5 ? 8.992 18.234 -10.609 1 98.81 5 LYS B N 1
ATOM 1750 C CA . LYS B 1 5 ? 7.637 18.734 -10.828 1 98.81 5 LYS B CA 1
ATOM 1751 C C . LYS B 1 5 ? 6.598 17.797 -10.227 1 98.81 5 LYS B C 1
ATOM 1753 O O . LYS B 1 5 ? 6.73 16.562 -10.328 1 98.81 5 LYS B O 1
ATOM 1758 N N . VAL B 1 6 ? 5.668 18.375 -9.547 1 98.75 6 VAL B N 1
ATOM 1759 C CA . VAL B 1 6 ? 4.516 17.641 -9.031 1 98.75 6 VAL B CA 1
ATOM 1760 C C . VAL B 1 6 ? 3.244 18.125 -9.727 1 98.75 6 VAL B C 1
ATOM 1762 O O . VAL B 1 6 ? 2.85 19.281 -9.594 1 98.75 6 VAL B O 1
ATOM 1765 N N . PHE B 1 7 ? 2.615 17.234 -10.523 1 98.88 7 PHE B N 1
ATOM 1766 C CA . PHE B 1 7 ? 1.364 17.531 -11.211 1 98.88 7 PHE B CA 1
ATOM 1767 C C . PHE B 1 7 ? 0.169 17.141 -10.352 1 98.88 7 PHE B C 1
ATOM 1769 O O . PHE B 1 7 ? -0.088 15.961 -10.133 1 98.88 7 PHE B O 1
ATOM 1776 N N . CYS B 1 8 ? -0.535 18.109 -9.797 1 97.81 8 CYS B N 1
ATOM 1777 C CA . CYS B 1 8 ? -1.58 17.812 -8.828 1 97.81 8 CYS B CA 1
ATOM 1778 C C . CYS B 1 8 ? -2.521 19 -8.648 1 97.81 8 CYS B C 1
ATOM 1780 O O . CYS B 1 8 ? -2.168 20.125 -8.977 1 97.81 8 CYS B O 1
ATOM 1782 N N . PRO B 1 9 ? -3.801 18.75 -8.281 1 95.06 9 PRO B N 1
ATOM 1783 C CA . PRO B 1 9 ? -4.672 19.859 -7.859 1 95.06 9 PRO B CA 1
ATOM 1784 C C . PRO B 1 9 ? -4.27 20.438 -6.508 1 95.06 9 PRO B C 1
ATOM 1786 O O . PRO B 1 9 ? -3.334 19.953 -5.871 1 95.06 9 PRO B O 1
ATOM 1789 N N . ALA B 1 10 ? -4.961 21.516 -6.125 1 86.44 10 ALA B N 1
ATOM 1790 C CA . ALA B 1 10 ? -4.645 22.188 -4.871 1 86.44 10 ALA B CA 1
ATOM 1791 C C . ALA B 1 10 ? -4.914 21.281 -3.674 1 86.44 10 ALA B C 1
ATOM 1793 O O . ALA B 1 10 ? -4.152 21.281 -2.705 1 86.44 10 ALA B O 1
ATOM 1794 N N . ILE B 1 11 ? -6.039 20.516 -3.873 1 88.75 11 ILE B N 1
ATOM 1795 C CA . ILE B 1 11 ? -6.41 19.641 -2.775 1 88.75 11 ILE B CA 1
ATOM 1796 C C . ILE B 1 11 ? -6.367 18.188 -3.248 1 88.75 11 ILE B C 1
ATOM 1798 O O . ILE B 1 11 ? -7.109 17.797 -4.152 1 88.75 11 ILE B O 1
ATOM 1802 N N . SER B 1 12 ? -5.586 17.438 -2.77 1 93.94 12 SER B N 1
ATOM 1803 C CA . SER B 1 12 ? -5.391 16 -2.969 1 93.94 12 SER B CA 1
ATOM 1804 C C . SER B 1 12 ? -4.539 15.398 -1.856 1 93.94 12 SER B C 1
ATOM 1806 O O . SER B 1 12 ? -3.383 15.781 -1.676 1 93.94 12 SER B O 1
ATOM 1808 N N . THR B 1 13 ? -5.152 14.531 -1.134 1 96.69 13 THR B N 1
ATOM 1809 C CA . THR B 1 13 ? -4.426 13.93 -0.023 1 96.69 13 THR B CA 1
ATOM 1810 C C . THR B 1 13 ? -3.156 13.242 -0.517 1 96.69 13 THR B C 1
ATOM 1812 O O . THR B 1 13 ? -2.104 13.344 0.118 1 96.69 13 THR B O 1
ATOM 1815 N N . ALA B 1 14 ? -3.221 12.586 -1.689 1 98.25 14 ALA B N 1
ATOM 1816 C CA . ALA B 1 14 ? -2.061 11.906 -2.258 1 98.25 14 ALA B CA 1
ATOM 1817 C C . ALA B 1 14 ? -0.981 12.906 -2.66 1 98.25 14 ALA B C 1
ATOM 1819 O O . ALA B 1 14 ? 0.21 12.664 -2.451 1 98.25 14 ALA B O 1
ATOM 1820 N N . SER B 1 15 ? -1.377 14.023 -3.244 1 97.75 15 SER B N 1
ATOM 1821 C CA . SER B 1 15 ? -0.418 15.047 -3.658 1 97.75 15 SER B CA 1
ATO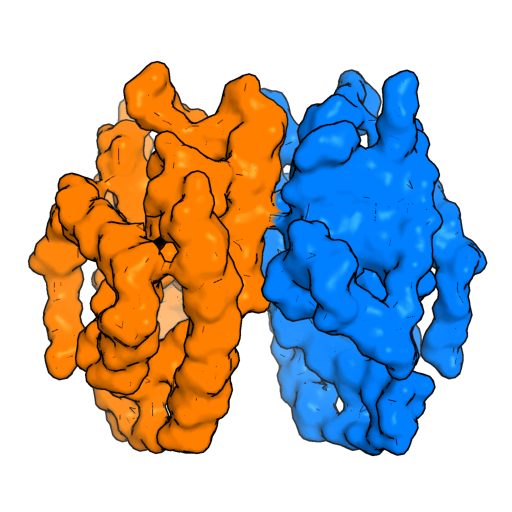M 1822 C C . SER B 1 15 ? 0.252 15.695 -2.453 1 97.75 15 SER B C 1
ATOM 1824 O O . SER B 1 15 ? 1.453 15.969 -2.477 1 97.75 15 SER B O 1
ATOM 1826 N N . ILE B 1 16 ? -0.539 15.945 -1.447 1 97.38 16 ILE B N 1
ATOM 1827 C CA . ILE B 1 16 ? -0.019 16.562 -0.236 1 97.38 16 ILE B CA 1
ATOM 1828 C C . ILE B 1 16 ? 1.033 15.664 0.401 1 97.38 16 ILE B C 1
ATOM 1830 O O . ILE B 1 16 ? 2.041 16.141 0.923 1 97.38 16 ILE B O 1
ATOM 1834 N N . ARG B 1 17 ? 0.875 14.359 0.38 1 98.69 17 ARG B N 1
ATOM 1835 C CA . ARG B 1 17 ? 1.874 13.422 0.895 1 98.69 17 ARG B CA 1
ATOM 1836 C C . ARG B 1 17 ? 3.225 13.648 0.224 1 98.69 17 ARG B C 1
ATOM 1838 O O . ARG B 1 17 ? 4.258 13.695 0.896 1 98.69 17 ARG B O 1
ATOM 1845 N N . VAL B 1 18 ? 3.197 13.797 -1.088 1 98.75 18 VAL B N 1
ATOM 1846 C CA . VAL B 1 18 ? 4.418 13.992 -1.866 1 98.75 18 VAL B CA 1
ATOM 1847 C C . VAL B 1 18 ? 5.047 15.336 -1.511 1 98.75 18 VAL B C 1
ATOM 1849 O O . VAL B 1 18 ? 6.258 15.422 -1.284 1 98.75 18 VAL B O 1
ATOM 1852 N N . ILE B 1 19 ? 4.215 16.359 -1.406 1 98.06 19 ILE B N 1
ATOM 1853 C CA . ILE B 1 19 ? 4.703 17.703 -1.13 1 98.06 19 ILE B CA 1
ATOM 1854 C C . ILE B 1 19 ? 5.293 17.766 0.278 1 98.06 19 ILE B C 1
ATOM 1856 O O . ILE B 1 19 ? 6.32 18.406 0.502 1 98.06 19 ILE B O 1
ATOM 1860 N N . LEU B 1 20 ? 4.664 17.078 1.217 1 98.31 20 LEU B N 1
ATOM 1861 C CA . LEU B 1 20 ? 5.203 17 2.57 1 98.31 20 LEU B CA 1
ATOM 1862 C C . LEU B 1 20 ? 6.598 16.375 2.564 1 98.31 20 LEU B C 1
ATOM 1864 O O . LEU B 1 20 ? 7.496 16.859 3.262 1 98.31 20 LEU B O 1
ATOM 1868 N N . CYS B 1 21 ? 6.812 15.289 1.806 1 98.75 21 CYS B N 1
ATOM 1869 C CA . CYS B 1 21 ? 8.133 14.68 1.696 1 98.75 21 CYS B CA 1
ATOM 1870 C C . CYS B 1 21 ? 9.156 15.68 1.175 1 98.75 21 CYS B C 1
ATOM 1872 O O . CYS B 1 21 ? 10.25 15.797 1.719 1 98.75 21 CYS B O 1
ATOM 1874 N N . LEU B 1 22 ? 8.766 16.406 0.118 1 98.38 22 LEU B N 1
ATOM 1875 C CA . LEU B 1 22 ? 9.656 17.391 -0.493 1 98.38 22 LEU B CA 1
ATOM 1876 C C . LEU B 1 22 ? 10.031 18.469 0.505 1 98.38 22 LEU B C 1
ATOM 1878 O O . LEU B 1 22 ? 11.195 18.875 0.588 1 98.38 22 LEU B O 1
ATOM 1882 N N . GLU B 1 23 ? 9.055 18.906 1.269 1 97.69 23 GLU B N 1
ATOM 1883 C CA . GLU B 1 23 ? 9.289 19.953 2.256 1 97.69 23 GLU B CA 1
ATOM 1884 C C . GLU B 1 23 ? 10.188 19.453 3.387 1 97.69 23 GLU B C 1
ATOM 1886 O O . GLU B 1 23 ? 11.062 20.188 3.859 1 97.69 23 GLU B O 1
ATOM 1891 N N . GLU B 1 24 ? 9.984 18.234 3.832 1 98.25 24 GLU B N 1
ATOM 1892 C CA . GLU B 1 24 ? 10.773 17.688 4.926 1 98.25 24 GLU B CA 1
ATOM 1893 C C . GLU B 1 24 ? 12.258 17.641 4.566 1 98.25 24 GLU B C 1
ATOM 1895 O O . GLU B 1 24 ? 13.117 17.828 5.43 1 98.25 24 GLU B O 1
ATOM 1900 N N . VAL B 1 25 ? 12.586 17.375 3.316 1 97.81 25 VAL B N 1
ATOM 1901 C CA . VAL B 1 25 ? 13.984 17.219 2.92 1 97.81 25 VAL B CA 1
ATOM 1902 C C . VAL B 1 25 ? 14.516 18.516 2.338 1 97.81 25 VAL B C 1
ATOM 1904 O O . VAL B 1 25 ? 15.68 18.594 1.936 1 97.81 25 VAL B O 1
ATOM 1907 N N . GLY B 1 26 ? 13.672 19.469 2.199 1 96.56 26 GLY B N 1
ATOM 1908 C CA . GLY B 1 26 ? 14.086 20.797 1.737 1 96.56 26 GLY B CA 1
ATOM 1909 C C . GLY B 1 26 ? 14.359 20.844 0.246 1 96.56 26 GLY B C 1
ATOM 1910 O O . GLY B 1 26 ? 15.164 21.656 -0.216 1 96.56 26 GLY B O 1
ATOM 1911 N N . ALA B 1 27 ? 13.766 19.984 -0.506 1 97.25 27 ALA B N 1
ATOM 1912 C CA . ALA B 1 27 ? 13.969 19.953 -1.952 1 97.25 27 ALA B CA 1
ATOM 1913 C C . ALA B 1 27 ? 13.156 21.031 -2.654 1 97.25 27 ALA B C 1
ATOM 1915 O O . ALA B 1 27 ? 12.023 21.312 -2.264 1 97.25 27 ALA B O 1
ATOM 1916 N N . GLU B 1 28 ? 13.742 21.625 -3.646 1 97.38 28 GLU B N 1
ATOM 1917 C CA . GLU B 1 28 ? 13 22.531 -4.52 1 97.38 28 GLU B CA 1
ATOM 1918 C C . GLU B 1 28 ? 12.086 21.75 -5.469 1 97.38 28 GLU B C 1
ATOM 1920 O O . GLU B 1 28 ? 12.469 20.703 -5.992 1 97.38 28 GLU B O 1
ATOM 1925 N N . TYR B 1 29 ? 10.922 22.312 -5.625 1 98 29 TYR B N 1
ATOM 1926 C CA . TYR B 1 29 ? 9.984 21.672 -6.535 1 98 29 TYR B CA 1
ATOM 1927 C C . TYR B 1 29 ? 9.039 22.703 -7.152 1 98 29 TYR B C 1
ATOM 1929 O O . TYR B 1 29 ? 8.898 23.812 -6.645 1 98 29 TYR B O 1
ATOM 1937 N N . GLU B 1 30 ? 8.469 22.312 -8.234 1 98.06 30 GLU B N 1
ATOM 1938 C CA . GLU B 1 30 ? 7.422 23.078 -8.914 1 98.06 30 GLU B CA 1
ATOM 1939 C C . GLU B 1 30 ? 6.094 22.312 -8.891 1 98.06 30 GLU B C 1
ATOM 1941 O O . GLU B 1 30 ? 6.039 21.141 -9.227 1 98.06 30 GLU B O 1
ATOM 1946 N N . ARG B 1 31 ? 5.07 23.031 -8.453 1 96.62 31 ARG B N 1
ATOM 1947 C CA . ARG B 1 31 ? 3.727 22.469 -8.547 1 96.62 31 ARG B CA 1
ATOM 1948 C C . ARG B 1 31 ? 3.068 22.859 -9.867 1 96.62 31 ARG B C 1
ATOM 1950 O O . ARG B 1 31 ? 3.061 24.047 -10.234 1 96.62 31 ARG B O 1
ATOM 1957 N N . VAL B 1 32 ? 2.619 21.891 -10.609 1 98.19 32 VAL B N 1
ATOM 1958 C CA . VAL B 1 32 ? 1.862 22.125 -11.836 1 98.19 32 VAL B CA 1
ATOM 1959 C C . VAL B 1 32 ? 0.402 21.734 -11.625 1 98.19 32 VAL B C 1
ATOM 1961 O O . VAL B 1 32 ? 0.092 20.562 -11.422 1 98.19 32 VAL B O 1
ATOM 1964 N N . ASN B 1 33 ? -0.434 22.672 -11.773 1 97.81 33 ASN B N 1
ATOM 1965 C CA . ASN B 1 33 ? -1.836 22.469 -11.43 1 97.81 33 ASN B CA 1
ATOM 1966 C C . ASN B 1 33 ? -2.525 21.531 -12.422 1 97.81 33 ASN B C 1
ATOM 1968 O O . ASN B 1 33 ? -2.33 21.656 -13.633 1 97.81 33 ASN B O 1
ATOM 1972 N N . ILE B 1 34 ? -3.242 20.594 -11.938 1 98.06 34 ILE B N 1
ATOM 1973 C CA . ILE B 1 34 ? -4.176 19.75 -12.688 1 98.06 34 ILE B CA 1
ATOM 1974 C C . ILE B 1 34 ? -5.609 20.125 -12.32 1 98.06 34 ILE B C 1
ATOM 1976 O O . ILE B 1 34 ? -6.008 20.031 -11.156 1 98.06 34 ILE B O 1
ATOM 1980 N N . ASP B 1 35 ? -6.383 20.609 -13.25 1 96.44 35 ASP B N 1
ATOM 1981 C CA . ASP B 1 35 ? -7.766 21 -13.023 1 96.44 35 ASP B CA 1
ATOM 1982 C C . ASP B 1 35 ? -8.703 19.797 -13.016 1 96.44 35 ASP B C 1
ATOM 1984 O O . ASP B 1 35 ? -9.156 19.359 -14.078 1 96.44 35 ASP B O 1
ATOM 1988 N N . MET B 1 36 ? -9.102 19.453 -11.852 1 93.56 36 MET B N 1
ATOM 1989 C CA . MET B 1 36 ? -9.93 18.25 -11.719 1 93.56 36 MET B CA 1
ATOM 1990 C C . MET B 1 36 ? -11.344 18.516 -12.211 1 93.56 36 MET B C 1
ATOM 1992 O O . MET B 1 36 ? -12.016 17.594 -12.711 1 93.56 36 MET B O 1
ATOM 1996 N N . ALA B 1 37 ? -11.773 19.672 -12.062 1 91.69 37 ALA B N 1
ATOM 1997 C CA . ALA B 1 37 ? -13.141 20.016 -12.438 1 91.69 37 ALA B CA 1
ATOM 1998 C C . ALA B 1 37 ? -13.359 19.828 -13.938 1 91.69 37 ALA B C 1
ATOM 2000 O O . ALA B 1 37 ? -14.453 19.453 -14.367 1 91.69 37 ALA B O 1
ATOM 2001 N N . THR B 1 38 ? -12.352 20.031 -14.766 1 95.38 38 THR B N 1
ATOM 2002 C CA . THR B 1 38 ? -12.461 19.906 -16.219 1 95.38 38 THR B CA 1
ATOM 2003 C C . THR B 1 38 ? -12.078 18.5 -16.656 1 95.38 38 THR B C 1
ATOM 2005 O O . THR B 1 38 ? -12.125 18.172 -17.844 1 95.38 38 THR B O 1
ATOM 2008 N N . GLY B 1 39 ? -11.656 17.688 -15.711 1 96.38 39 GLY B N 1
ATOM 2009 C CA . GLY B 1 39 ? -11.227 16.344 -16.047 1 96.38 39 GLY B CA 1
ATOM 2010 C C . GLY B 1 39 ? -9.828 16.297 -16.625 1 96.38 39 GLY B C 1
ATOM 2011 O O . GLY B 1 39 ? -9.484 15.352 -17.344 1 96.38 39 GLY B O 1
ATOM 2012 N N . GLU B 1 40 ? -9.07 17.281 -16.375 1 98 40 GLU B N 1
ATOM 2013 C CA . GLU B 1 40 ? -7.723 17.359 -16.922 1 98 40 GLU B CA 1
ATOM 2014 C C . GLU B 1 40 ? -6.898 16.125 -16.547 1 98 40 GLU B C 1
ATOM 2016 O O . GLU B 1 40 ? -6.039 15.695 -17.312 1 98 40 GLU B O 1
ATOM 2021 N N . HIS B 1 41 ? -7.199 15.516 -15.398 1 98 41 HIS B N 1
ATOM 2022 C CA . HIS B 1 41 ? -6.48 14.336 -14.938 1 98 41 HIS B CA 1
ATOM 2023 C C . HIS B 1 41 ? -6.789 13.125 -15.812 1 98 41 HIS B C 1
ATOM 2025 O O . HIS B 1 41 ? -6.098 12.102 -15.734 1 98 41 HIS B O 1
ATOM 2031 N N . LYS B 1 42 ? -7.754 13.266 -16.688 1 98.12 42 LYS B N 1
ATOM 2032 C CA . LYS B 1 42 ? -8.109 12.188 -17.594 1 98.12 42 LYS B CA 1
ATOM 2033 C C . LYS B 1 42 ? -7.602 12.469 -19.016 1 98.12 42 LYS B C 1
ATOM 2035 O O . LYS B 1 42 ? -7.742 11.641 -19.906 1 98.12 42 LYS B O 1
ATOM 2040 N N . SER B 1 43 ? -7.043 13.648 -19.25 1 98.25 43 SER B N 1
ATOM 2041 C CA . SER B 1 43 ? -6.531 14.016 -20.562 1 98.25 43 SER B CA 1
ATOM 2042 C C . SER B 1 43 ? -5.371 13.117 -20.984 1 98.25 43 SER B C 1
ATOM 2044 O O . SER B 1 43 ? -4.652 12.594 -20.125 1 98.25 43 SER B O 1
ATOM 2046 N N . PRO B 1 44 ? -5.168 12.969 -22.266 1 98.19 44 PRO B N 1
ATOM 2047 C CA . PRO B 1 44 ? -4.035 12.172 -22.75 1 98.19 44 PRO B CA 1
ATOM 2048 C C . PRO B 1 44 ? -2.697 12.664 -22.203 1 98.19 44 PRO B C 1
ATOM 2050 O O . PRO B 1 44 ? -1.827 11.859 -21.859 1 98.19 44 PRO B O 1
ATOM 2053 N N . ALA B 1 45 ? -2.59 13.953 -22.078 1 98.12 45 ALA B N 1
ATOM 2054 C CA . ALA B 1 45 ? -1.336 14.531 -21.609 1 98.12 45 ALA B CA 1
ATOM 2055 C C . ALA B 1 45 ? -1.044 14.094 -20.172 1 98.12 45 ALA B C 1
ATOM 2057 O O . ALA B 1 45 ? 0.094 13.75 -19.844 1 98.12 45 ALA B O 1
ATOM 2058 N N . HIS B 1 46 ? -2.068 14.117 -19.281 1 98.69 46 HIS B N 1
ATOM 2059 C CA . HIS B 1 46 ? -1.847 13.711 -17.906 1 98.69 46 HIS B CA 1
ATOM 2060 C C . HIS B 1 46 ? -1.746 12.188 -17.781 1 98.69 46 HIS B C 1
ATOM 2062 O O . HIS B 1 46 ? -0.936 11.672 -17.016 1 98.69 46 HIS B O 1
ATOM 2068 N N . VAL B 1 47 ? -2.545 11.492 -18.578 1 98.56 47 VAL B N 1
ATOM 2069 C CA . VAL B 1 47 ? -2.549 10.039 -18.547 1 98.56 47 VAL B CA 1
ATOM 2070 C C . VAL B 1 47 ? -1.191 9.508 -19 1 98.56 47 VAL B C 1
ATOM 2072 O O . VAL B 1 47 ? -0.741 8.453 -18.547 1 98.56 47 VAL B O 1
ATOM 2075 N N . ALA B 1 48 ? -0.481 10.234 -19.812 1 98.19 48 ALA B N 1
ATOM 2076 C CA . ALA B 1 48 ? 0.868 9.859 -20.234 1 98.19 48 ALA B CA 1
ATOM 2077 C C . ALA B 1 48 ? 1.828 9.859 -19.047 1 98.19 48 ALA B C 1
ATOM 2079 O O . ALA B 1 48 ? 2.85 9.172 -19.062 1 98.19 48 ALA B O 1
ATOM 2080 N N . LYS B 1 49 ? 1.529 10.617 -17.984 1 98.5 49 LYS B N 1
ATOM 2081 C CA . LYS B 1 49 ? 2.365 10.703 -16.781 1 98.5 49 LYS B CA 1
ATOM 2082 C C . LYS B 1 49 ? 1.858 9.773 -15.688 1 98.5 49 LYS B C 1
ATOM 2084 O O . LYS B 1 49 ? 2.648 9.227 -14.914 1 98.5 49 LYS B O 1
ATOM 2089 N N . ASN B 1 50 ? 0.564 9.633 -15.547 1 98.75 50 ASN B N 1
ATOM 2090 C CA . ASN B 1 50 ? -0.13 8.727 -14.641 1 98.75 50 ASN B CA 1
ATOM 2091 C C . ASN B 1 50 ? -1.198 7.918 -15.367 1 98.75 50 ASN B C 1
ATOM 2093 O O . ASN B 1 50 ? -2.338 8.359 -15.5 1 98.75 50 ASN B O 1
ATOM 2097 N N . PRO B 1 51 ? -0.886 6.734 -15.758 1 98.75 51 PRO B N 1
ATOM 2098 C CA . PRO B 1 51 ? -1.739 5.961 -16.656 1 98.75 51 PRO B CA 1
ATOM 2099 C C . PRO B 1 51 ? -3.088 5.605 -16.047 1 98.75 51 PRO B C 1
ATOM 2101 O O . PRO B 1 51 ? -3.986 5.125 -16.734 1 98.75 51 PRO B O 1
ATOM 2104 N N . PHE B 1 52 ? -3.293 5.879 -14.789 1 98.75 52 PHE B N 1
ATOM 2105 C CA . PHE B 1 52 ? -4.566 5.59 -14.141 1 98.75 52 PHE B CA 1
ATOM 2106 C C . PHE B 1 52 ? -5.465 6.82 -14.133 1 98.75 52 PHE B C 1
ATOM 2108 O O . PHE B 1 52 ? -6.578 6.781 -13.609 1 98.75 52 PHE B O 1
ATOM 2115 N N . GLY B 1 53 ? -4.926 7.938 -14.719 1 98.56 53 GLY B N 1
ATOM 2116 C CA . GLY B 1 53 ? -5.703 9.164 -14.75 1 98.56 53 GLY B CA 1
ATOM 2117 C C . GLY B 1 53 ? -5.953 9.75 -13.375 1 98.56 53 GLY B C 1
ATOM 2118 O O . GLY B 1 53 ? -7.004 10.344 -13.133 1 98.56 53 GLY B O 1
ATOM 2119 N N . GLN B 1 54 ? -5.059 9.484 -12.5 1 98.19 54 GLN B N 1
ATOM 2120 C CA . GLN B 1 54 ? -5.137 9.992 -11.141 1 98.19 54 GLN B CA 1
ATOM 2121 C C . GLN B 1 54 ? -4.023 11 -10.867 1 98.19 54 GLN B C 1
ATOM 2123 O O . GLN B 1 54 ? -3.215 11.297 -11.75 1 98.19 54 GLN B O 1
ATOM 2128 N N . VAL B 1 55 ? -4.059 11.641 -9.758 1 98.38 55 VAL B N 1
ATOM 2129 C CA . VAL B 1 55 ? -3.018 12.547 -9.289 1 98.38 55 VAL B CA 1
ATOM 2130 C C . VAL B 1 55 ? -2.41 12.016 -7.992 1 98.38 55 VAL B C 1
ATOM 2132 O O . VAL B 1 55 ? -3.055 11.258 -7.262 1 98.38 55 VAL B O 1
ATOM 2135 N N . PRO B 1 56 ? -1.182 12.32 -7.703 1 98.69 56 PRO B N 1
ATOM 2136 C CA . PRO B 1 56 ? -0.271 13.156 -8.484 1 98.69 56 PRO B CA 1
ATOM 2137 C C . PRO B 1 56 ? 0.473 12.375 -9.562 1 98.69 56 PRO B C 1
ATOM 2139 O O . PRO B 1 56 ? 0.427 11.141 -9.578 1 98.69 56 PRO B O 1
ATOM 2142 N N . ALA B 1 57 ? 1.021 13 -10.477 1 98.88 57 ALA B N 1
ATOM 2143 C CA . ALA B 1 57 ? 2.201 12.562 -11.219 1 98.88 57 ALA B CA 1
ATOM 2144 C C . ALA B 1 57 ? 3.43 13.375 -10.828 1 98.88 57 ALA B C 1
ATOM 2146 O O . ALA B 1 57 ? 3.303 14.484 -10.297 1 98.88 57 ALA B O 1
ATOM 2147 N N . PHE B 1 58 ? 4.574 12.82 -11 1 98.94 58 PHE B N 1
ATOM 2148 C CA . PHE B 1 58 ? 5.832 13.406 -10.562 1 98.94 58 PHE B CA 1
ATOM 2149 C C . PHE B 1 58 ? 6.906 13.242 -11.633 1 98.94 58 PHE B C 1
ATOM 2151 O O . PHE B 1 58 ? 7.031 12.18 -12.234 1 98.94 58 PHE B O 1
ATOM 2158 N N . GLN B 1 59 ? 7.664 14.312 -11.914 1 98.81 59 GLN B N 1
ATOM 2159 C CA . GLN B 1 59 ? 8.688 14.266 -12.945 1 98.81 59 GLN B CA 1
ATOM 2160 C C . GLN B 1 59 ? 10.023 14.789 -12.422 1 98.81 59 GLN B C 1
ATOM 2162 O O . GLN B 1 59 ? 10.086 15.891 -11.867 1 98.81 59 GLN B O 1
ATOM 2167 N N . ASP B 1 60 ? 11.062 14.062 -12.508 1 98.56 60 ASP B N 1
ATOM 2168 C CA . ASP B 1 60 ? 12.461 14.414 -12.266 1 98.56 60 ASP B CA 1
ATOM 2169 C C . ASP B 1 60 ? 13.328 14.109 -13.484 1 98.56 60 ASP B C 1
ATOM 2171 O O . ASP B 1 60 ? 13.805 12.992 -13.656 1 98.56 60 ASP B O 1
ATOM 2175 N N . GLY B 1 61 ? 13.641 15.117 -14.312 1 97.31 61 GLY B N 1
ATOM 2176 C CA . GLY B 1 61 ? 14.234 14.852 -15.609 1 97.31 61 GLY B CA 1
ATOM 2177 C C . GLY B 1 61 ? 13.383 13.961 -16.5 1 97.31 61 GLY B C 1
ATOM 2178 O O . GLY B 1 61 ? 12.203 14.242 -16.703 1 97.31 61 GLY B O 1
ATOM 2179 N N . ASP B 1 62 ? 13.961 12.852 -16.875 1 96.75 62 ASP B N 1
ATOM 2180 C CA . ASP B 1 62 ? 13.242 11.93 -17.75 1 96.75 62 ASP B CA 1
ATOM 2181 C C . ASP B 1 62 ? 12.422 10.93 -16.953 1 96.75 62 ASP B C 1
ATOM 2183 O O . ASP B 1 62 ? 11.586 10.219 -17.5 1 96.75 62 ASP B O 1
ATOM 2187 N N . LEU B 1 63 ? 12.633 10.938 -15.672 1 98.06 63 LEU B N 1
ATOM 2188 C CA . LEU B 1 63 ? 11.922 9.992 -14.82 1 98.06 63 LEU B CA 1
ATOM 2189 C C . LEU B 1 63 ? 10.531 10.508 -14.469 1 98.06 63 LEU B C 1
ATOM 2191 O O . LEU B 1 63 ? 10.383 11.633 -13.984 1 98.06 63 LEU B O 1
ATOM 2195 N N . VAL B 1 64 ? 9.492 9.711 -14.719 1 98.56 64 VAL B N 1
ATOM 2196 C CA . VAL B 1 64 ? 8.109 10.023 -14.375 1 98.56 64 VAL B CA 1
ATOM 2197 C C . VAL B 1 64 ? 7.559 8.961 -13.43 1 98.56 64 VAL B C 1
ATOM 2199 O O . VAL B 1 64 ? 7.715 7.762 -13.672 1 98.56 64 VAL B O 1
ATOM 2202 N N . LEU B 1 65 ? 7.031 9.422 -12.352 1 98.88 65 LEU B N 1
ATOM 2203 C CA . LEU B 1 65 ? 6.48 8.523 -11.336 1 98.88 65 LEU B CA 1
ATOM 2204 C C . LEU B 1 65 ? 5.027 8.883 -11.031 1 98.88 65 LEU B C 1
ATOM 2206 O O . LEU B 1 65 ? 4.598 10.008 -11.266 1 98.88 65 LEU B O 1
ATOM 2210 N N . PHE B 1 66 ? 4.348 7.898 -10.531 1 98.75 66 PHE B N 1
ATOM 2211 C CA . PHE B 1 66 ? 3.016 8.031 -9.953 1 98.75 66 PHE B CA 1
ATOM 2212 C C . PHE B 1 66 ? 2.871 7.141 -8.727 1 98.75 66 PHE B C 1
ATOM 2214 O O . PHE B 1 66 ? 3.83 6.492 -8.305 1 98.75 66 PHE B O 1
ATOM 2221 N N . GLU B 1 67 ? 1.681 7.191 -8.117 1 98.75 67 GLU B N 1
ATOM 2222 C CA . GLU B 1 67 ? 1.473 6.598 -6.797 1 98.75 67 GLU B CA 1
ATOM 2223 C C . GLU B 1 67 ? 2.205 7.387 -5.715 1 98.75 67 GLU B C 1
ATOM 2225 O O . GLU B 1 67 ? 3.436 7.336 -5.625 1 98.75 67 GLU B O 1
ATOM 2230 N N . SER B 1 68 ? 1.482 8.023 -4.84 1 98.81 68 SER B N 1
ATOM 2231 C CA . SER B 1 68 ? 2.031 9.039 -3.943 1 98.81 68 SER B CA 1
ATOM 2232 C C . SER B 1 68 ? 3.051 8.43 -2.982 1 98.81 68 SER B C 1
ATOM 2234 O O . SER B 1 68 ? 4.07 9.047 -2.68 1 98.81 68 SER B O 1
ATOM 2236 N N . ARG B 1 69 ? 2.828 7.184 -2.482 1 98.88 69 ARG B N 1
ATOM 2237 C CA . ARG B 1 69 ? 3.748 6.566 -1.533 1 98.88 69 ARG B CA 1
ATOM 2238 C C . ARG B 1 69 ? 5.051 6.164 -2.215 1 98.88 69 ARG B C 1
ATOM 2240 O O . ARG B 1 69 ? 6.121 6.219 -1.605 1 98.88 69 ARG B O 1
ATOM 2247 N N . ALA B 1 70 ? 4.965 5.734 -3.506 1 98.88 70 ALA B N 1
ATOM 2248 C CA . ALA B 1 70 ? 6.168 5.438 -4.281 1 98.88 70 ALA B CA 1
ATOM 2249 C C . ALA B 1 70 ? 6.965 6.711 -4.562 1 98.88 70 ALA B C 1
ATOM 2251 O O . ALA B 1 70 ? 8.188 6.727 -4.43 1 98.88 70 ALA B O 1
ATOM 2252 N N . ILE B 1 71 ? 6.258 7.789 -4.949 1 98.94 71 ILE B N 1
ATOM 2253 C CA . ILE B 1 71 ? 6.91 9.078 -5.176 1 98.94 71 ILE B CA 1
ATOM 2254 C C . ILE B 1 71 ? 7.602 9.531 -3.893 1 98.94 71 ILE B C 1
ATOM 2256 O O . ILE B 1 71 ? 8.75 9.984 -3.924 1 98.94 71 ILE B O 1
ATOM 2260 N N . GLY B 1 72 ? 6.855 9.43 -2.789 1 98.88 72 GLY B N 1
ATOM 2261 C CA . GLY B 1 72 ? 7.438 9.805 -1.512 1 98.88 72 GLY B CA 1
ATOM 2262 C C . GLY B 1 72 ? 8.727 9.062 -1.206 1 98.88 72 GLY B C 1
ATOM 2263 O O . GLY B 1 72 ? 9.719 9.68 -0.813 1 98.88 72 GLY B O 1
ATOM 2264 N N . ARG B 1 73 ? 8.758 7.723 -1.378 1 98.81 73 ARG B N 1
ATOM 2265 C CA . ARG B 1 73 ? 9.969 6.93 -1.147 1 98.81 73 ARG B CA 1
ATOM 2266 C C . ARG B 1 73 ? 11.117 7.418 -2.021 1 98.81 73 ARG B C 1
ATOM 2268 O O . ARG B 1 73 ? 12.25 7.52 -1.561 1 98.81 73 ARG B O 1
ATOM 2275 N N . TYR B 1 74 ? 10.836 7.703 -3.299 1 98.88 74 TYR B N 1
ATOM 2276 C CA . TYR B 1 74 ? 11.859 8.195 -4.223 1 98.88 74 TYR B CA 1
ATOM 2277 C C . TYR B 1 74 ? 12.453 9.508 -3.729 1 98.88 74 TYR B C 1
ATOM 2279 O O . TYR B 1 74 ? 13.672 9.648 -3.645 1 98.88 74 TYR B O 1
ATOM 2287 N N . VAL B 1 75 ? 11.609 10.438 -3.354 1 98.88 75 VAL B N 1
ATOM 2288 C CA . VAL B 1 75 ? 12.016 11.766 -2.898 1 98.88 75 VAL B CA 1
ATOM 2289 C C . VAL B 1 75 ? 12.891 11.633 -1.655 1 98.88 75 VAL B C 1
ATOM 2291 O O . VAL B 1 75 ? 13.961 12.242 -1.572 1 98.88 75 VAL B O 1
ATOM 2294 N N . LEU B 1 76 ? 12.484 10.789 -0.771 1 98.75 76 LEU B N 1
ATOM 2295 C CA . LEU B 1 76 ? 13.164 10.68 0.516 1 98.75 76 LEU B CA 1
ATOM 2296 C C . LEU B 1 76 ? 14.492 9.945 0.368 1 98.75 76 LEU B C 1
ATOM 2298 O O . LEU B 1 76 ? 15.414 10.148 1.165 1 98.75 76 LEU B O 1
ATOM 2302 N N . ARG B 1 77 ? 14.602 9.07 -0.66 1 98.12 77 ARG B N 1
ATOM 2303 C CA . ARG B 1 77 ? 15.891 8.445 -0.96 1 98.12 77 ARG B CA 1
ATOM 2304 C C . ARG B 1 77 ? 16.828 9.422 -1.663 1 98.12 77 ARG B C 1
ATOM 2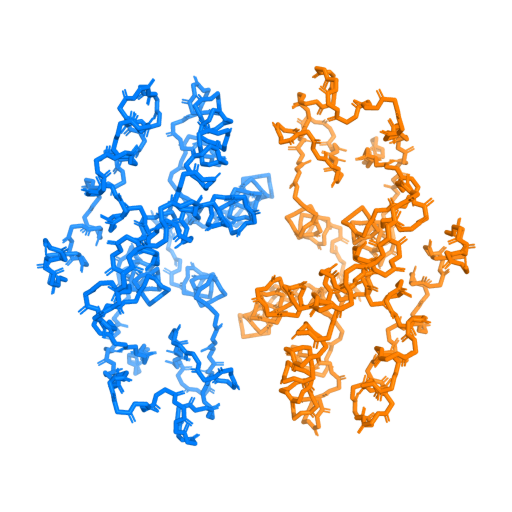306 O O . ARG B 1 77 ? 17.984 9.562 -1.279 1 98.12 77 ARG B O 1
ATOM 2313 N N . LYS B 1 78 ? 16.312 10.086 -2.623 1 97.81 78 LYS B N 1
ATOM 2314 C CA . LYS B 1 78 ? 17.125 10.953 -3.475 1 97.81 78 LYS B CA 1
ATOM 2315 C C . LYS B 1 78 ? 17.688 12.117 -2.68 1 97.81 78 LYS B C 1
ATOM 2317 O O . LYS B 1 78 ? 18.859 12.5 -2.869 1 97.81 78 LYS B O 1
ATOM 2322 N N . PHE B 1 79 ? 16.906 12.664 -1.795 1 97.5 79 PHE B N 1
ATOM 2323 C CA . PHE B 1 79 ? 17.281 13.922 -1.154 1 97.5 79 PHE B CA 1
ATOM 2324 C C . PHE B 1 79 ? 17.641 13.695 0.312 1 97.5 79 PHE B C 1
ATOM 2326 O O . PHE B 1 79 ? 17.609 14.633 1.112 1 97.5 79 PHE B O 1
ATOM 2333 N N . LYS B 1 80 ? 17.844 12.477 0.597 1 94.75 80 LYS B N 1
ATOM 2334 C CA . LYS B 1 80 ? 18.281 12.141 1.946 1 94.75 80 LYS B CA 1
ATOM 2335 C C . LYS B 1 80 ? 19.547 12.914 2.312 1 94.75 80 LYS B C 1
ATOM 2337 O O . LYS B 1 80 ? 20.391 13.195 1.451 1 94.75 80 LYS B O 1
ATOM 2342 N N . SER B 1 81 ? 19.641 13.289 3.572 1 94.75 81 SER B N 1
ATOM 2343 C CA . SER B 1 81 ? 20.844 13.922 4.117 1 94.75 81 SER B CA 1
ATOM 2344 C C . SER B 1 81 ? 21.203 13.336 5.477 1 94.75 81 SER B C 1
ATOM 2346 O O . SER B 1 81 ? 20.516 12.461 5.988 1 94.75 81 SER B O 1
ATOM 2348 N N . SER B 1 82 ? 22.328 13.727 5.965 1 92.38 82 SER B N 1
ATOM 2349 C CA . SER B 1 82 ? 22.734 13.273 7.293 1 92.38 82 SER B CA 1
ATOM 2350 C C . SER B 1 82 ? 21.734 13.711 8.352 1 92.38 82 SER B C 1
ATOM 2352 O O . SER B 1 82 ? 21.578 13.039 9.375 1 92.38 82 SER B O 1
ATOM 2354 N N . ASP B 1 83 ? 21.016 14.727 8.109 1 92.44 83 ASP B N 1
ATOM 2355 C CA . ASP B 1 83 ? 20.109 15.305 9.094 1 92.44 83 ASP B CA 1
ATOM 2356 C C . ASP B 1 83 ? 18.688 14.773 8.906 1 92.44 83 ASP B C 1
ATOM 2358 O O . ASP B 1 83 ? 17.891 14.766 9.852 1 92.44 83 ASP B O 1
ATOM 2362 N N . VAL B 1 84 ? 18.422 14.367 7.699 1 96 84 VAL B N 1
ATOM 2363 C CA . VAL B 1 84 ? 17.047 13.969 7.406 1 96 84 VAL B CA 1
ATOM 2364 C C . VAL B 1 84 ? 17.047 12.625 6.68 1 96 84 VAL B C 1
ATOM 2366 O O . VAL B 1 84 ? 17.391 12.555 5.496 1 96 84 VAL B O 1
ATOM 2369 N N . ASP B 1 85 ? 16.641 11.609 7.398 1 97.31 85 ASP B N 1
ATOM 2370 C CA . ASP B 1 85 ? 16.438 10.266 6.859 1 97.31 85 ASP B CA 1
ATOM 2371 C C . ASP B 1 85 ? 15.117 9.68 7.363 1 97.31 85 ASP B C 1
ATOM 2373 O O . ASP B 1 85 ? 15.086 9.023 8.406 1 97.31 85 ASP B O 1
ATOM 2377 N N . LEU B 1 86 ? 14.148 9.812 6.566 1 98.69 86 LEU B N 1
ATOM 2378 C CA . LEU B 1 86 ? 12.812 9.453 7.031 1 98.69 86 LEU B CA 1
ATOM 2379 C C . LEU B 1 86 ? 12.484 8 6.68 1 98.69 86 LEU B C 1
ATOM 2381 O O . LEU B 1 86 ? 11.445 7.48 7.09 1 98.69 86 LEU B O 1
ATOM 2385 N N . LEU B 1 87 ? 13.359 7.359 5.914 1 98.62 87 LEU B N 1
ATOM 2386 C CA . LEU B 1 87 ? 13.172 5.949 5.602 1 98.62 87 LEU B CA 1
ATOM 2387 C C . LEU B 1 87 ? 14.039 5.07 6.496 1 98.62 87 LEU B C 1
ATOM 2389 O O . LEU B 1 87 ? 13.828 3.857 6.578 1 98.62 87 LEU B O 1
ATOM 2393 N N . HIS B 1 88 ? 15.023 5.676 7.117 1 97.75 88 HIS B N 1
ATOM 2394 C CA . HIS B 1 88 ? 15.953 4.988 8.008 1 97.75 88 HIS B CA 1
ATOM 2395 C C . HIS B 1 88 ? 16.594 3.791 7.316 1 97.75 88 HIS B C 1
ATOM 2397 O O . HIS B 1 88 ? 16.641 2.695 7.879 1 97.75 88 HIS B O 1
ATOM 2403 N N . GLY B 1 89 ? 17.094 4.008 6.113 1 94.62 89 GLY B N 1
ATOM 2404 C CA . GLY B 1 89 ? 17.578 2.949 5.242 1 94.62 89 GLY B CA 1
ATOM 2405 C C . GLY B 1 89 ? 18.891 2.354 5.707 1 94.62 89 GLY B C 1
ATOM 2406 O O . GLY B 1 89 ? 19.297 1.283 5.242 1 94.62 89 GLY B O 1
ATOM 2407 N N . SER B 1 90 ? 19.547 2.992 6.668 1 94.75 90 SER B N 1
ATOM 2408 C CA . SER B 1 90 ? 20.859 2.514 7.133 1 94.75 90 SER B CA 1
ATOM 2409 C C . SER B 1 90 ? 20.688 1.388 8.148 1 94.75 90 SER B C 1
ATOM 2411 O O . SER B 1 90 ? 21.672 0.703 8.477 1 94.75 90 SER B O 1
ATOM 2413 N N . SER B 1 91 ? 19.516 1.224 8.695 1 96.94 91 SER B N 1
ATOM 2414 C CA . SER B 1 91 ? 19.188 0.154 9.633 1 96.94 91 SER B CA 1
ATOM 2415 C C . SER B 1 91 ? 18.156 -0.794 9.047 1 96.94 91 SER B C 1
ATOM 2417 O O . SER B 1 91 ? 17.031 -0.385 8.75 1 96.94 91 SER B O 1
ATOM 2419 N N . LEU B 1 92 ? 18.562 -2.014 8.906 1 97.56 92 LEU B N 1
ATOM 2420 C CA . LEU B 1 92 ? 17.656 -3.016 8.367 1 97.56 92 LEU B CA 1
ATOM 2421 C C . LEU B 1 92 ? 16.391 -3.115 9.219 1 97.56 92 LEU B C 1
ATOM 2423 O O . LEU B 1 92 ? 15.281 -3.131 8.68 1 97.56 92 LEU B O 1
ATOM 2427 N N . GLU B 1 93 ? 16.547 -3.107 10.508 1 98.06 93 GLU B N 1
ATOM 2428 C CA . GLU B 1 93 ? 15.422 -3.25 11.422 1 98.06 93 GLU B CA 1
ATOM 2429 C C . GLU B 1 93 ? 14.539 -2.006 11.406 1 98.06 93 GLU B C 1
ATOM 2431 O O . GLU B 1 93 ? 13.312 -2.111 11.336 1 98.06 93 GLU B O 1
ATOM 2436 N N . GLU B 1 94 ? 15.148 -0.812 11.5 1 98.38 94 GLU B N 1
ATOM 2437 C CA . GLU B 1 94 ? 14.367 0.422 11.523 1 98.38 94 GLU B CA 1
ATOM 2438 C C . GLU B 1 94 ? 13.625 0.632 10.211 1 98.38 94 GLU B C 1
ATOM 2440 O O . GLU B 1 94 ? 12.453 1.021 10.211 1 98.38 94 GLU B O 1
ATOM 2445 N N . SER B 1 95 ? 14.297 0.347 9.094 1 98.44 95 SER B N 1
ATOM 2446 C CA . SER B 1 95 ? 13.633 0.512 7.805 1 98.44 95 SER B CA 1
ATOM 2447 C C . SER B 1 95 ? 12.484 -0.478 7.641 1 98.44 95 SER B C 1
ATOM 2449 O O . SER B 1 95 ? 11.477 -0.166 7.004 1 98.44 95 SER B O 1
ATOM 2451 N N . ALA B 1 96 ? 12.617 -1.675 8.211 1 98.81 96 ALA B N 1
ATOM 2452 C CA . ALA B 1 96 ? 11.539 -2.658 8.188 1 98.81 96 ALA B CA 1
ATOM 2453 C C . ALA B 1 96 ? 10.312 -2.148 8.938 1 98.81 96 ALA B C 1
ATOM 2455 O O . ALA B 1 96 ? 9.188 -2.283 8.453 1 98.81 96 ALA B O 1
ATOM 2456 N N . MET B 1 97 ? 10.555 -1.539 10.07 1 98.75 97 MET B N 1
ATOM 2457 C CA . MET B 1 97 ? 9.453 -1.021 10.867 1 98.75 97 MET B CA 1
ATOM 2458 C C . MET B 1 97 ? 8.773 0.152 10.164 1 98.75 97 MET B C 1
ATOM 2460 O O . MET B 1 97 ? 7.555 0.302 10.227 1 98.75 97 MET B O 1
ATOM 2464 N N . VAL B 1 98 ? 9.562 0.972 9.484 1 98.88 98 VAL B N 1
ATOM 2465 C CA . VAL B 1 98 ? 8.984 2.043 8.68 1 98.88 98 VAL B CA 1
ATOM 2466 C C . VAL B 1 98 ? 8.07 1.448 7.609 1 98.88 98 VAL B C 1
ATOM 2468 O O . VAL B 1 98 ? 6.941 1.903 7.426 1 98.88 98 VAL B O 1
ATOM 2471 N N . ASP B 1 99 ? 8.555 0.373 6.938 1 98.88 99 ASP B N 1
ATOM 2472 C CA . ASP B 1 99 ? 7.762 -0.277 5.898 1 98.88 99 ASP B CA 1
ATOM 2473 C C . ASP B 1 99 ? 6.477 -0.87 6.477 1 98.88 99 ASP B C 1
ATOM 2475 O O . ASP B 1 99 ? 5.418 -0.792 5.855 1 98.88 99 ASP B O 1
ATOM 2479 N N . VAL B 1 100 ? 6.555 -1.445 7.664 1 98.94 100 VAL B N 1
ATOM 2480 C CA . VAL B 1 100 ? 5.391 -2.049 8.305 1 98.94 100 VAL B CA 1
ATOM 2481 C C . VAL B 1 100 ? 4.309 -0.993 8.516 1 98.94 100 VAL B C 1
ATOM 2483 O O . VAL B 1 100 ? 3.164 -1.175 8.094 1 98.94 100 VAL B O 1
ATOM 2486 N N . TRP B 1 101 ? 4.664 0.085 9.062 1 98.94 101 TRP B N 1
ATOM 2487 C CA . TRP B 1 101 ? 3.65 1.054 9.469 1 98.94 101 TRP B CA 1
ATOM 2488 C C . TRP B 1 101 ? 3.227 1.929 8.297 1 98.94 101 TRP B C 1
ATOM 2490 O O . TRP B 1 101 ? 2.156 2.537 8.32 1 98.94 101 TRP B O 1
ATOM 2500 N N . LEU B 1 102 ? 4.082 2.004 7.238 1 98.88 102 LEU B N 1
ATOM 2501 C CA . LEU B 1 102 ? 3.609 2.564 5.977 1 98.88 102 LEU B CA 1
ATOM 2502 C C . LEU B 1 102 ? 2.529 1.684 5.359 1 98.88 102 LEU B C 1
ATOM 2504 O O . LEU B 1 102 ? 1.528 2.188 4.848 1 98.88 102 LEU B O 1
ATOM 2508 N N . GLU B 1 103 ? 2.758 0.356 5.422 1 98.88 103 GLU B N 1
ATOM 2509 C CA . GLU B 1 103 ? 1.753 -0.576 4.918 1 98.88 103 GLU B CA 1
ATOM 2510 C C . GLU B 1 103 ? 0.486 -0.536 5.77 1 98.88 103 GLU B C 1
ATOM 2512 O O . GLU B 1 103 ? -0.624 -0.637 5.242 1 98.88 103 GLU B O 1
ATOM 2517 N N . VAL B 1 104 ? 0.656 -0.402 7.094 1 98.94 104 VAL B N 1
ATOM 2518 C CA . VAL B 1 104 ? -0.501 -0.272 7.973 1 98.94 104 VAL B CA 1
ATOM 2519 C C . VAL B 1 104 ? -1.305 0.968 7.59 1 98.94 104 VAL B C 1
ATOM 2521 O O . VAL B 1 104 ? -2.537 0.927 7.543 1 98.94 104 VAL B O 1
ATOM 2524 N N . GLU B 1 105 ? -0.572 2.074 7.379 1 98.94 105 GLU B N 1
ATOM 2525 C CA . GLU B 1 105 ? -1.25 3.287 6.938 1 98.94 105 GLU B CA 1
ATOM 2526 C C . GLU B 1 105 ? -2.088 3.029 5.688 1 98.94 105 GLU B C 1
ATOM 2528 O O . GLU B 1 105 ? -3.246 3.439 5.613 1 98.94 105 GLU B O 1
ATOM 2533 N N . ALA B 1 106 ? -1.581 2.322 4.695 1 98.69 106 ALA B N 1
ATOM 2534 C CA . ALA B 1 106 ? -2.211 2.133 3.393 1 98.69 106 ALA B CA 1
ATOM 2535 C C . ALA B 1 106 ? -3.316 1.082 3.463 1 98.69 106 ALA B C 1
ATOM 2537 O O . ALA B 1 106 ? -4.363 1.229 2.83 1 98.69 106 ALA B O 1
ATOM 2538 N N . GLN B 1 107 ? -3.086 0.016 4.293 1 98.56 107 GLN B N 1
ATOM 2539 C CA . GLN B 1 107 ? -3.902 -1.187 4.164 1 98.56 107 GLN B CA 1
ATOM 2540 C C . GLN B 1 107 ? -4.887 -1.311 5.32 1 98.56 107 GLN B C 1
ATOM 2542 O O . GLN B 1 107 ? -5.805 -2.135 5.281 1 98.56 107 GLN B O 1
ATOM 2547 N N . GLN B 1 108 ? -4.68 -0.558 6.387 1 98.75 108 GLN B N 1
ATOM 2548 C CA . GLN B 1 108 ? -5.582 -0.584 7.535 1 98.75 108 GLN B CA 1
ATOM 2549 C C . GLN B 1 108 ? -6.207 0.787 7.773 1 98.75 108 GLN B C 1
ATOM 2551 O O . GLN B 1 108 ? -7.418 0.958 7.621 1 98.75 108 GLN B O 1
ATOM 2556 N N . TYR B 1 109 ? -5.422 1.791 7.965 1 98.94 109 TYR B N 1
ATOM 2557 C CA . TYR B 1 109 ? -5.844 3.121 8.391 1 98.94 109 TYR B CA 1
ATOM 2558 C C . TYR B 1 109 ? -6.582 3.844 7.266 1 98.94 109 TYR B C 1
ATOM 2560 O O . TYR B 1 109 ? -7.727 4.266 7.438 1 98.94 109 TYR B O 1
ATOM 2568 N N . ASP B 1 110 ? -5.914 3.936 6.098 1 98.75 110 ASP B N 1
ATOM 2569 C CA . ASP B 1 110 ? -6.496 4.66 4.969 1 98.75 110 ASP B CA 1
ATOM 2570 C C . ASP B 1 110 ? -7.805 4.016 4.52 1 98.75 110 ASP B C 1
ATOM 2572 O O . ASP B 1 110 ? -8.75 4.715 4.141 1 98.75 110 ASP B O 1
ATOM 2576 N N . LYS B 1 111 ? -7.879 2.691 4.598 1 97.94 111 LYS B N 1
ATOM 2577 C CA . LYS B 1 111 ? -9.086 1.973 4.199 1 97.94 111 LYS B CA 1
ATOM 2578 C C . LYS B 1 111 ? -10.273 2.361 5.078 1 97.94 111 LYS B C 1
ATOM 2580 O O . LYS B 1 111 ? -11.414 2.355 4.621 1 97.94 111 LYS B O 1
ATOM 2585 N N . ALA B 1 112 ? -9.984 2.686 6.285 1 98.75 112 ALA B N 1
ATOM 2586 C CA . ALA B 1 112 ? -11.047 3.025 7.23 1 98.75 112 ALA B CA 1
ATOM 2587 C C . ALA B 1 112 ? -11.383 4.512 7.164 1 98.75 112 ALA B C 1
ATOM 2589 O O . ALA B 1 112 ? -12.562 4.887 7.176 1 98.75 112 ALA B O 1
ATOM 2590 N N . ILE B 1 113 ? -10.43 5.359 7.027 1 98.81 113 ILE B N 1
ATOM 2591 C CA . ILE B 1 113 ? -10.648 6.785 7.234 1 98.81 113 ILE B CA 1
ATOM 2592 C C . ILE B 1 113 ? -11.031 7.445 5.914 1 98.81 113 ILE B C 1
ATOM 2594 O O . ILE B 1 113 ? -11.797 8.414 5.895 1 98.81 113 ILE B O 1
ATOM 2598 N N . SER B 1 114 ? -10.57 6.953 4.758 1 98.19 114 SER B N 1
ATOM 2599 C CA . SER B 1 114 ? -10.773 7.602 3.467 1 98.19 114 SER B CA 1
ATOM 2600 C C . SER B 1 114 ? -12.25 7.594 3.074 1 98.19 114 SER B C 1
ATOM 2602 O O . SER B 1 114 ? -12.766 8.586 2.549 1 98.19 114 SER B O 1
ATOM 2604 N N . PRO B 1 115 ? -13.008 6.43 3.316 1 98.12 115 PRO B N 1
ATOM 2605 C CA . PRO B 1 115 ? -14.438 6.48 2.996 1 98.12 115 PRO B CA 1
ATOM 2606 C C . PRO B 1 115 ? -15.195 7.516 3.826 1 98.12 115 PRO B C 1
ATOM 2608 O O . PRO B 1 115 ? -16.156 8.109 3.346 1 98.12 115 PRO B O 1
ATOM 2611 N N . ILE B 1 116 ? -14.742 7.688 5.082 1 98.56 116 ILE B N 1
ATOM 2612 C CA . ILE B 1 116 ? -15.352 8.711 5.926 1 98.56 116 ILE B CA 1
ATOM 2613 C C . ILE B 1 116 ? -15.109 10.094 5.32 1 98.56 116 ILE B C 1
ATOM 2615 O O . ILE B 1 116 ? -16.047 10.867 5.129 1 98.56 116 ILE B O 1
ATOM 2619 N N . PHE B 1 117 ? -13.867 10.367 4.941 1 97.38 117 PHE B N 1
ATOM 2620 C CA . PHE B 1 117 ? -13.477 11.633 4.336 1 97.38 117 PHE B CA 1
ATOM 2621 C C . PHE B 1 117 ? -14.227 11.875 3.033 1 97.38 117 PHE B C 1
ATOM 2623 O O . PHE B 1 117 ? -14.75 12.969 2.803 1 97.38 117 PHE B O 1
ATOM 2630 N N . TYR B 1 118 ? -14.305 10.852 2.24 1 96.19 118 TYR B N 1
ATOM 2631 C CA . TYR B 1 118 ? -14.969 10.961 0.945 1 96.19 118 TYR B CA 1
ATOM 2632 C C . TYR B 1 118 ? -16.453 11.266 1.115 1 96.19 118 TYR B C 1
ATOM 2634 O O . TYR B 1 118 ? -16.969 12.188 0.478 1 96.19 118 TYR B O 1
ATOM 2642 N N . GLN B 1 119 ? -17.109 10.602 2.012 1 97 119 GLN B N 1
ATOM 2643 C CA . GLN B 1 119 ? -18.547 10.758 2.217 1 97 119 GLN B CA 1
ATOM 2644 C C . GLN B 1 119 ? -18.859 12.078 2.92 1 97 119 GLN B C 1
ATOM 2646 O O . GLN B 1 119 ? -19.766 12.805 2.508 1 97 119 GLN B O 1
ATOM 2651 N N . ALA B 1 120 ? -18.062 12.414 3.898 1 95.94 120 ALA B N 1
ATOM 2652 C CA . ALA B 1 120 ? -18.438 13.508 4.789 1 95.94 120 ALA B CA 1
ATOM 2653 C C . ALA B 1 120 ? -17.922 14.844 4.266 1 95.94 120 ALA B C 1
ATOM 2655 O O . ALA B 1 120 ? -18.438 15.906 4.621 1 95.94 120 ALA B O 1
ATOM 2656 N N . VAL B 1 121 ? -16.906 14.797 3.375 1 93.19 121 VAL B N 1
ATOM 2657 C CA . VAL B 1 121 ? -16.266 16.047 2.98 1 93.19 121 VAL B CA 1
ATOM 2658 C C . VAL B 1 121 ? -16.297 16.188 1.459 1 93.19 121 VAL B C 1
ATOM 2660 O O . VAL B 1 121 ? -16.828 17.156 0.922 1 93.19 121 VAL B O 1
ATOM 2663 N N . ILE B 1 122 ? -15.852 15.242 0.725 1 92.12 122 ILE B N 1
ATOM 2664 C CA . ILE B 1 122 ? -15.648 15.352 -0.715 1 92.12 122 ILE B CA 1
ATOM 2665 C C . ILE B 1 122 ? -17 15.422 -1.424 1 92.12 122 ILE B C 1
ATOM 2667 O O . ILE B 1 122 ? -17.234 16.312 -2.236 1 92.12 122 ILE B O 1
ATOM 2671 N N . ILE B 1 123 ? -17.922 14.492 -1.111 1 93.56 123 ILE B N 1
ATOM 2672 C CA . ILE B 1 123 ? -19.203 14.406 -1.803 1 93.56 123 ILE B CA 1
ATOM 2673 C C . ILE B 1 123 ? -19.984 15.703 -1.599 1 93.56 123 ILE B C 1
ATOM 2675 O O . ILE B 1 123 ? -20.359 16.375 -2.566 1 93.56 123 ILE B O 1
ATOM 2679 N N . PRO B 1 124 ? -20.188 16.094 -0.352 1 92.12 124 PRO B N 1
ATOM 2680 C CA . PRO B 1 124 ? -20.984 17.312 -0.177 1 92.12 124 PRO B CA 1
ATOM 2681 C C . PRO B 1 124 ? -20.281 18.562 -0.719 1 92.12 124 PRO B C 1
ATOM 2683 O O . PRO B 1 124 ? -20.938 19.438 -1.281 1 92.12 124 PRO B O 1
ATOM 2686 N N . ARG B 1 125 ? -19.016 18.641 -0.7 1 87.56 125 ARG B N 1
ATOM 2687 C CA . ARG B 1 125 ? -18.297 19.859 -1.021 1 87.56 125 ARG B CA 1
ATOM 2688 C C . ARG B 1 125 ? -18.016 19.969 -2.518 1 87.56 125 ARG B C 1
ATOM 2690 O O . ARG B 1 125 ? -18.078 21.047 -3.096 1 87.56 125 ARG B O 1
ATOM 2697 N N . PHE B 1 126 ? -17.766 18.844 -3.131 1 85.62 126 PHE B N 1
ATOM 2698 C CA . PHE B 1 126 ? -17.266 18.938 -4.496 1 85.62 126 PHE B CA 1
ATOM 2699 C C . PHE B 1 126 ? -18.281 18.359 -5.484 1 85.62 126 PHE B C 1
ATOM 2701 O O . PHE B 1 126 ? -18.266 18.703 -6.668 1 85.62 126 PHE B O 1
ATOM 2708 N N . TYR B 1 127 ? -19.188 17.5 -4.941 1 87.38 127 TYR B N 1
ATOM 2709 C CA . TYR B 1 127 ? -20.109 16.875 -5.879 1 87.38 127 TYR B CA 1
ATOM 2710 C C . TYR B 1 127 ? -21.547 17.266 -5.582 1 87.38 127 TYR B C 1
ATOM 2712 O O . TYR B 1 127 ? -22.469 16.922 -6.328 1 87.38 127 TYR B O 1
ATOM 2720 N N . GLY B 1 128 ? -21.766 18 -4.516 1 89.5 128 GLY B N 1
ATOM 2721 C CA . GLY B 1 128 ? -23.094 18.438 -4.145 1 89.5 128 GLY B CA 1
ATOM 2722 C C . GLY B 1 128 ? -24 17.297 -3.723 1 89.5 128 GLY B C 1
ATOM 2723 O O . GLY B 1 128 ? -25.234 17.422 -3.771 1 89.5 128 GLY B O 1
ATOM 2724 N N . GLY B 1 129 ? -23.438 16.188 -3.377 1 93.38 129 GLY B N 1
ATOM 2725 C CA . GLY B 1 129 ? -24.219 15.016 -2.984 1 93.38 129 GLY B CA 1
ATOM 2726 C C . GLY B 1 129 ? -24.453 14.938 -1.489 1 93.38 129 GLY B C 1
ATOM 2727 O O . GLY B 1 129 ? -24.047 15.828 -0.741 1 93.38 129 GLY B O 1
ATOM 2728 N N . THR B 1 130 ? -25.234 13.883 -1.17 1 96 130 THR B N 1
ATOM 2729 C CA . THR B 1 130 ? -25.578 13.664 0.233 1 96 130 THR B CA 1
ATOM 2730 C C . THR B 1 130 ? -24.703 12.562 0.831 1 96 130 THR B C 1
ATOM 2732 O O . THR B 1 130 ? -24.453 11.539 0.186 1 96 130 THR B O 1
ATOM 2735 N N . THR B 1 131 ? -24.297 12.836 2.055 1 96.5 131 THR B N 1
ATOM 2736 C CA . THR B 1 131 ? -23.484 11.867 2.787 1 96.5 131 THR B CA 1
ATOM 2737 C C . THR B 1 131 ? -24.281 10.578 3.033 1 96.5 131 THR B C 1
ATOM 2739 O O . THR B 1 131 ? -25.438 10.625 3.447 1 96.5 131 THR B O 1
ATOM 2742 N N . ASP B 1 132 ? -23.672 9.438 2.719 1 97.75 132 ASP B N 1
ATOM 2743 C CA . ASP B 1 132 ? -24.203 8.148 3.166 1 97.75 132 ASP B CA 1
ATOM 2744 C C . ASP B 1 132 ? -23.766 7.855 4.602 1 97.75 132 ASP B C 1
ATOM 2746 O O . ASP B 1 132 ? -22.672 7.34 4.832 1 97.75 132 ASP B O 1
ATOM 2750 N N . GLU B 1 133 ? -24.578 8.117 5.5 1 97.56 133 GLU B N 1
ATOM 2751 C CA . GLU B 1 133 ? -24.25 8.023 6.918 1 97.56 133 GLU B CA 1
ATOM 2752 C C . GLU B 1 133 ? -23.906 6.594 7.312 1 97.56 133 GLU B C 1
ATOM 2754 O O . GLU B 1 133 ? -23.141 6.367 8.25 1 97.56 133 GLU B O 1
ATOM 2759 N N . LYS B 1 134 ? -24.562 5.648 6.652 1 98.12 134 LYS B N 1
ATOM 2760 C CA . LYS B 1 134 ? -24.281 4.25 6.957 1 98.12 134 LYS B CA 1
ATOM 2761 C C . LYS B 1 134 ? -22.812 3.912 6.664 1 98.12 134 LYS B C 1
ATOM 2763 O O . LYS B 1 134 ? -22.156 3.225 7.449 1 98.12 134 LYS B O 1
ATOM 2768 N N . VAL B 1 135 ? -22.266 4.426 5.559 1 98.12 135 VAL B N 1
ATOM 2769 C CA . VAL B 1 135 ? -20.859 4.219 5.195 1 98.12 135 VAL B CA 1
ATOM 2770 C C . VAL B 1 135 ? -19.953 4.887 6.223 1 98.12 135 VAL B C 1
ATOM 2772 O O . VAL B 1 135 ? -18.969 4.297 6.66 1 98.12 135 VAL B O 1
ATOM 2775 N N . VAL B 1 136 ? -20.281 6.109 6.621 1 98.5 136 VAL B N 1
ATOM 2776 C CA . VAL B 1 136 ? -19.484 6.84 7.602 1 98.5 136 VAL B CA 1
ATOM 2777 C C . VAL B 1 136 ? -19.453 6.062 8.922 1 98.5 136 VAL B C 1
ATOM 2779 O O . VAL B 1 136 ? -18.375 5.824 9.477 1 98.5 136 VAL B O 1
ATOM 2782 N N . GLU B 1 137 ? -20.609 5.609 9.375 1 98.62 137 GLU B N 1
ATOM 2783 C CA . GLU B 1 137 ? -20.719 4.926 10.656 1 98.62 137 GLU B CA 1
ATOM 2784 C C . GLU B 1 137 ? -19.953 3.609 10.648 1 98.62 137 GLU B C 1
ATOM 2786 O O . GLU B 1 137 ? -19.234 3.297 11.602 1 98.62 137 GLU B O 1
ATOM 2791 N N . GLU B 1 138 ? -20.109 2.883 9.586 1 98.62 138 GLU B N 1
ATOM 2792 C CA . GLU B 1 138 ? -19.391 1.61 9.461 1 98.62 138 GLU B CA 1
ATOM 2793 C C . GLU B 1 138 ? -17.891 1.812 9.5 1 98.62 138 GLU B C 1
ATOM 2795 O O . GLU B 1 138 ? -17.172 1.021 10.109 1 98.62 138 GLU B O 1
ATOM 2800 N N . ASN B 1 139 ? -17.469 2.859 8.906 1 98.81 139 ASN B N 1
ATOM 2801 C CA . ASN B 1 139 ? -16.031 3.062 8.812 1 98.81 139 ASN B CA 1
ATOM 2802 C C . ASN B 1 139 ? -15.477 3.748 10.062 1 98.81 139 ASN B C 1
ATOM 2804 O O . ASN B 1 139 ? -14.281 3.635 10.359 1 98.81 139 ASN B O 1
ATOM 2808 N N . LEU B 1 140 ? -16.281 4.461 10.805 1 98.88 140 LEU B N 1
ATOM 2809 C CA . LEU B 1 140 ? -15.867 4.957 12.109 1 98.88 140 LEU B CA 1
ATOM 2810 C C . LEU B 1 140 ? -15.562 3.801 13.055 1 98.88 140 LEU B C 1
ATOM 2812 O O . LEU B 1 140 ? -14.609 3.871 13.844 1 98.88 140 LEU B O 1
ATOM 2816 N N . VAL B 1 141 ? -16.344 2.742 12.953 1 98.88 141 VAL B N 1
ATOM 2817 C CA . VAL B 1 141 ? -16.125 1.556 13.773 1 98.88 141 VAL B CA 1
ATOM 2818 C C . VAL B 1 141 ? -14.789 0.912 13.391 1 98.88 141 VAL B C 1
ATOM 2820 O O . VAL B 1 141 ? -14 0.539 14.266 1 98.88 141 VAL B O 1
ATOM 2823 N N . LYS B 1 142 ? -14.516 0.822 12.125 1 98.81 142 LYS B N 1
ATOM 2824 C CA . LYS B 1 142 ? -13.25 0.267 11.648 1 98.81 142 LYS B CA 1
ATOM 2825 C C . LYS B 1 142 ? -12.07 1.13 12.094 1 98.81 142 LYS B C 1
ATOM 2827 O O . LYS B 1 142 ? -11.047 0.61 12.539 1 98.81 142 LYS B O 1
ATOM 2832 N N . LEU B 1 143 ? -12.266 2.439 11.945 1 98.94 143 LEU B N 1
ATOM 2833 C CA . LEU B 1 143 ? -11.211 3.371 12.312 1 98.94 143 LEU B CA 1
ATOM 2834 C C . LEU B 1 143 ? -10.891 3.27 13.797 1 98.94 143 LEU B C 1
ATOM 2836 O O . LEU B 1 143 ? -9.719 3.307 14.195 1 98.94 143 LEU B O 1
ATOM 2840 N N . ALA B 1 144 ? -11.898 3.15 14.602 1 98.94 144 ALA B N 1
ATOM 2841 C CA . ALA B 1 144 ? -11.703 3.018 16.047 1 98.94 144 ALA B CA 1
ATOM 2842 C C . ALA B 1 144 ? -10.828 1.812 16.375 1 98.94 144 ALA B C 1
ATOM 2844 O O . ALA B 1 144 ? -9.922 1.899 17.203 1 98.94 144 ALA B O 1
ATOM 2845 N N . LYS B 1 145 ? -11.062 0.684 15.711 1 98.81 145 LYS B N 1
ATOM 2846 C CA . LYS B 1 145 ? -10.273 -0.527 15.938 1 98.81 145 LYS B CA 1
ATOM 2847 C C . LYS B 1 145 ? -8.82 -0.324 15.523 1 98.81 145 LYS B C 1
ATOM 2849 O O . LYS B 1 145 ? -7.906 -0.786 16.219 1 98.81 145 LYS B O 1
ATOM 2854 N N . VAL B 1 146 ? -8.617 0.333 14.414 1 98.94 146 VAL B N 1
ATOM 2855 C CA . VAL B 1 146 ? -7.258 0.624 13.961 1 98.94 146 VAL B CA 1
ATOM 2856 C C . VAL B 1 146 ? -6.559 1.529 14.977 1 98.94 146 VAL B C 1
ATOM 2858 O O . VAL B 1 146 ? -5.402 1.291 15.336 1 98.94 146 VAL B O 1
ATOM 2861 N N . LEU B 1 147 ? -7.258 2.541 15.453 1 98.94 147 LEU B N 1
ATOM 2862 C CA . LEU B 1 147 ? -6.664 3.502 16.375 1 98.94 147 LEU B CA 1
ATOM 2863 C C . LEU B 1 147 ? -6.387 2.852 17.734 1 98.94 147 LEU B C 1
ATOM 2865 O O . LEU B 1 147 ? -5.477 3.271 18.453 1 98.94 147 LEU B O 1
ATOM 2869 N N . ASP B 1 148 ? -7.133 1.8 18.078 1 98.94 148 ASP B N 1
ATOM 2870 C CA . ASP B 1 148 ? -6.805 1.044 19.281 1 98.94 148 ASP B CA 1
ATOM 2871 C C . ASP B 1 148 ? -5.43 0.39 19.156 1 98.94 148 ASP B C 1
ATOM 2873 O O . ASP B 1 148 ? -4.656 0.373 20.125 1 98.94 148 ASP B O 1
ATOM 2877 N N . VAL B 1 149 ? -5.168 -0.144 18.016 1 98.88 149 VAL B N 1
ATOM 2878 C CA . VAL B 1 149 ? -3.852 -0.721 17.75 1 98.88 149 VAL B CA 1
ATOM 2879 C C . VAL B 1 149 ? -2.785 0.369 17.844 1 98.88 149 VAL B C 1
ATOM 2881 O O . VAL B 1 149 ? -1.725 0.166 18.438 1 98.88 149 VAL B O 1
ATOM 2884 N N . TYR B 1 150 ? -3.1 1.534 17.219 1 98.94 150 TYR B N 1
ATOM 2885 C CA . TYR B 1 150 ? -2.168 2.654 17.281 1 98.94 150 TYR B CA 1
ATOM 2886 C C . TYR B 1 150 ? -1.927 3.094 18.719 1 98.94 150 TYR B C 1
ATOM 2888 O O . TYR B 1 150 ? -0.787 3.357 19.109 1 98.94 150 TYR B O 1
ATOM 2896 N N . GLU B 1 151 ? -2.992 3.189 19.484 1 98.94 151 GLU B N 1
ATOM 2897 C CA . GLU B 1 151 ? -2.887 3.605 20.875 1 98.94 151 GLU B CA 1
ATOM 2898 C C . GLU B 1 151 ? -1.955 2.684 21.656 1 98.94 151 GLU B C 1
ATOM 2900 O O . GLU B 1 151 ? -1.104 3.152 22.406 1 98.94 151 GLU B O 1
ATOM 2905 N N . ALA B 1 152 ? -2.1 1.417 21.453 1 98.81 152 ALA B N 1
ATOM 2906 C CA . ALA B 1 152 ? -1.231 0.446 22.109 1 98.81 152 ALA B CA 1
ATOM 2907 C C . ALA B 1 152 ? 0.218 0.61 21.656 1 98.81 152 ALA B C 1
ATOM 2909 O O . ALA B 1 152 ? 1.133 0.633 22.484 1 98.81 152 ALA B O 1
ATOM 2910 N N . ARG B 1 153 ? 0.436 0.75 20.375 1 98.75 153 ARG B N 1
ATOM 2911 C CA . ARG B 1 153 ? 1.771 0.914 19.812 1 98.75 153 ARG B CA 1
ATOM 2912 C C . ARG B 1 153 ? 2.438 2.18 20.344 1 98.75 153 ARG B C 1
ATOM 2914 O O . ARG B 1 153 ? 3.592 2.146 20.766 1 98.75 153 ARG B O 1
ATOM 2921 N N . LEU B 1 154 ? 1.695 3.234 20.359 1 98.88 154 LEU B N 1
ATOM 2922 C CA . LEU B 1 154 ? 2.219 4.551 20.703 1 98.88 154 LEU B CA 1
ATOM 2923 C C . LEU B 1 154 ? 2.373 4.699 22.219 1 98.88 154 LEU B C 1
ATOM 2925 O O . LEU B 1 154 ? 2.959 5.676 22.688 1 98.88 154 LEU B O 1
ATOM 2929 N N . SER B 1 155 ? 1.865 3.766 22.938 1 98.62 155 SER B N 1
ATOM 2930 C CA . SER B 1 155 ? 2.145 3.74 24.359 1 98.62 155 SER B CA 1
ATOM 2931 C C . SER B 1 155 ? 3.564 3.258 24.641 1 98.62 155 SER B C 1
ATOM 2933 O O . SER B 1 155 ? 4.09 3.459 25.734 1 98.62 155 SER B O 1
ATOM 2935 N N . HIS B 1 156 ? 4.234 2.66 23.656 1 97.88 156 HIS B N 1
ATOM 2936 C CA . HIS B 1 156 ? 5.566 2.088 23.828 1 97.88 156 HIS B CA 1
ATOM 2937 C C . HIS B 1 156 ? 6.605 2.861 23.016 1 97.88 156 HIS B C 1
ATOM 2939 O O . HIS B 1 156 ? 7.801 2.807 23.328 1 97.88 156 HIS B O 1
ATOM 2945 N N . THR B 1 157 ? 6.188 3.549 22 1 98.19 157 THR B N 1
ATOM 2946 C CA . THR B 1 157 ? 7.078 4.305 21.125 1 98.19 157 THR B CA 1
ATOM 2947 C C . THR B 1 157 ? 6.527 5.707 20.875 1 98.19 157 THR B C 1
ATOM 2949 O O . THR B 1 157 ? 5.312 5.906 20.844 1 98.19 157 THR B O 1
ATOM 2952 N N . LYS B 1 158 ? 7.387 6.66 20.609 1 98.12 158 LYS B N 1
ATOM 2953 C CA . LYS B 1 158 ? 6.953 8.031 20.375 1 98.12 158 LYS B CA 1
ATOM 2954 C C . LYS B 1 158 ? 6.258 8.156 19.016 1 98.12 158 LYS B C 1
ATOM 2956 O O . LYS B 1 158 ? 5.305 8.922 18.859 1 98.12 158 LYS B O 1
ATOM 2961 N N . TYR B 1 159 ? 6.812 7.406 18.031 1 98.81 159 TYR B N 1
ATOM 2962 C CA . TYR B 1 159 ? 6.227 7.348 16.703 1 98.81 159 TYR B CA 1
ATOM 2963 C C . TYR B 1 159 ? 5.918 5.906 16.297 1 98.81 159 TYR B C 1
ATOM 2965 O O . TYR B 1 159 ? 6.25 4.973 17.031 1 98.81 159 TYR B O 1
ATOM 2973 N N . LEU B 1 160 ? 5.238 5.727 15.227 1 98.88 160 LEU B N 1
ATOM 2974 C CA . LEU B 1 160 ? 4.672 4.422 14.883 1 98.88 160 LEU B CA 1
ATOM 2975 C C . LEU B 1 160 ? 5.773 3.402 14.633 1 98.88 160 LEU B C 1
ATOM 2977 O O . LEU B 1 160 ? 5.715 2.277 15.133 1 98.88 160 LEU B O 1
ATOM 2981 N N . ALA B 1 161 ? 6.832 3.826 13.922 1 98.75 161 ALA B N 1
ATOM 2982 C CA . ALA B 1 161 ? 7.887 2.879 13.562 1 98.75 161 ALA B CA 1
ATOM 2983 C C . ALA B 1 161 ? 8.938 2.791 14.664 1 98.75 161 ALA B C 1
ATOM 2985 O O . ALA B 1 161 ? 9.875 1.996 14.57 1 98.75 161 ALA B O 1
ATOM 2986 N N . GLY B 1 162 ? 8.891 3.613 15.703 1 98.25 162 GLY B N 1
ATOM 2987 C CA . GLY B 1 162 ? 9.859 3.688 16.781 1 98.25 162 GLY B CA 1
ATOM 2988 C C . GLY B 1 162 ? 9.969 5.074 17.391 1 98.25 162 GLY B C 1
ATOM 2989 O O . GLY B 1 162 ? 9.062 5.895 17.25 1 98.25 162 GLY B O 1
ATOM 2990 N N . ASP B 1 163 ? 11.055 5.305 18.125 1 98.19 163 ASP B N 1
ATOM 2991 C CA . ASP B 1 163 ? 11.242 6.602 18.766 1 98.19 163 ASP B CA 1
ATOM 2992 C C . ASP B 1 163 ? 11.891 7.598 17.812 1 98.19 163 ASP B C 1
ATOM 2994 O O . ASP B 1 163 ? 12.82 8.312 18.188 1 98.19 163 ASP B O 1
ATOM 2998 N N . PHE B 1 164 ? 11.523 7.52 16.594 1 97.94 164 PHE B N 1
ATOM 2999 C CA . PHE B 1 164 ? 11.961 8.43 15.547 1 97.94 164 PHE B CA 1
ATOM 3000 C C . PHE B 1 164 ? 10.828 8.711 14.57 1 97.94 164 PHE B C 1
ATOM 3002 O O . PHE B 1 164 ? 10 7.84 14.297 1 97.94 164 PHE B O 1
ATOM 3009 N N . PHE B 1 165 ? 10.805 9.953 14.094 1 98.25 165 PHE B N 1
ATOM 3010 C CA . PHE B 1 165 ? 9.867 10.352 13.055 1 98.25 165 PHE B CA 1
ATOM 3011 C C . PHE B 1 165 ? 10.258 9.758 11.703 1 98.25 165 PHE B C 1
ATOM 3013 O O . PHE B 1 165 ? 11.445 9.727 11.359 1 98.25 165 PHE B O 1
ATOM 3020 N N . SER B 1 166 ? 9.305 9.242 10.977 1 98.75 166 SER B N 1
ATOM 3021 C CA . SER B 1 166 ? 9.609 8.625 9.688 1 98.75 166 SER B CA 1
ATOM 3022 C C . SER B 1 166 ? 8.5 8.867 8.672 1 98.75 166 SER B C 1
ATOM 3024 O O . SER B 1 166 ? 7.512 9.531 8.984 1 98.75 166 SER B O 1
ATOM 3026 N N . PHE B 1 167 ? 8.695 8.359 7.492 1 98.88 167 PHE B N 1
ATOM 3027 C CA . PHE B 1 167 ? 7.719 8.43 6.41 1 98.88 167 PHE B CA 1
ATOM 3028 C C . PHE B 1 167 ? 6.414 7.758 6.812 1 98.88 167 PHE B C 1
ATOM 3030 O O . PHE B 1 167 ? 5.34 8.141 6.344 1 98.88 167 PHE B O 1
ATOM 3037 N N . ALA B 1 168 ? 6.488 6.746 7.703 1 98.88 168 ALA B N 1
ATOM 3038 C CA . ALA B 1 168 ? 5.281 6.082 8.195 1 98.88 168 ALA B CA 1
ATOM 3039 C C . ALA B 1 168 ? 4.344 7.078 8.867 1 98.88 168 ALA B C 1
ATOM 3041 O O . ALA B 1 168 ? 3.146 7.109 8.57 1 98.88 168 ALA B O 1
ATOM 3042 N N . ASP B 1 169 ? 4.867 7.91 9.703 1 98.94 169 ASP B N 1
ATOM 3043 C CA . ASP B 1 169 ? 4.059 8.914 10.383 1 98.94 169 ASP B CA 1
ATOM 3044 C C . ASP B 1 169 ? 3.557 9.969 9.398 1 98.94 169 ASP B C 1
ATOM 3046 O O . ASP B 1 169 ? 2.371 10.312 9.398 1 98.94 169 ASP B O 1
ATOM 3050 N N . LEU B 1 170 ? 4.465 10.461 8.594 1 98.81 170 LEU B N 1
ATOM 3051 C CA . LEU B 1 170 ? 4.191 11.547 7.656 1 98.81 170 LEU B CA 1
ATOM 3052 C C . LEU B 1 170 ? 3.051 11.18 6.715 1 98.81 170 LEU B C 1
ATOM 3054 O O . LEU B 1 170 ? 2.24 12.031 6.352 1 98.81 170 LEU B O 1
ATOM 3058 N N . SER B 1 171 ? 2.955 9.898 6.316 1 98.81 171 SER B N 1
ATOM 3059 C CA . SER B 1 171 ? 1.98 9.43 5.336 1 98.81 171 SER B CA 1
ATOM 3060 C C . SER B 1 171 ? 0.565 9.469 5.902 1 98.81 171 SER B C 1
ATOM 3062 O O . SER B 1 171 ? -0.411 9.406 5.152 1 98.81 171 SER B O 1
ATOM 3064 N N . HIS B 1 172 ? 0.423 9.562 7.199 1 98.88 172 HIS B N 1
ATOM 3065 C CA . HIS B 1 172 ? -0.885 9.633 7.84 1 98.88 172 HIS B CA 1
ATOM 3066 C C . HIS B 1 172 ? -1.443 11.055 7.793 1 98.88 172 HIS B C 1
ATOM 3068 O O . HIS B 1 172 ? -2.645 11.258 7.98 1 98.88 172 HIS B O 1
ATOM 3074 N N . TYR B 1 173 ? -0.615 12.023 7.59 1 98.5 173 TYR B N 1
ATOM 3075 C CA . TYR B 1 173 ? -0.939 13.414 7.875 1 98.5 173 TYR B CA 1
ATOM 3076 C C . TYR B 1 173 ? -2.029 13.922 6.938 1 98.5 173 TYR B C 1
ATOM 3078 O O . TYR B 1 173 ? -3.027 14.492 7.387 1 98.5 173 TYR B O 1
ATOM 3086 N N . PRO B 1 174 ? -1.949 13.664 5.598 1 97.19 174 PRO B N 1
ATOM 3087 C CA . PRO B 1 174 ? -2.861 14.367 4.691 1 97.19 174 PRO B CA 1
ATOM 3088 C C . PRO B 1 174 ? -4.328 14.031 4.953 1 97.19 174 PRO B C 1
ATOM 3090 O O . PRO B 1 174 ? -5.145 14.93 5.152 1 97.19 174 PRO B O 1
ATOM 3093 N N . VAL B 1 175 ? -4.66 12.75 4.988 1 97.69 175 VAL B N 1
ATOM 3094 C CA . VAL B 1 175 ? -6.062 12.375 5.125 1 97.69 175 VAL B CA 1
ATOM 3095 C C . VAL B 1 175 ? -6.555 12.727 6.531 1 97.69 175 VAL B C 1
ATOM 3097 O O . VAL B 1 175 ? -7.711 13.102 6.711 1 97.69 175 VAL B O 1
ATOM 3100 N N . THR B 1 176 ? -5.664 12.617 7.535 1 98.44 176 THR B N 1
ATOM 3101 C CA . THR B 1 176 ? -6.039 12.945 8.906 1 98.44 176 THR B CA 1
ATOM 3102 C C . THR B 1 176 ? -6.324 14.438 9.047 1 98.44 176 THR B C 1
ATOM 3104 O O . THR B 1 176 ? -7.285 14.828 9.719 1 98.44 176 THR B O 1
ATOM 3107 N N . HIS B 1 177 ? -5.48 15.25 8.406 1 96.81 177 HIS B N 1
ATOM 3108 C CA . HIS B 1 177 ? -5.641 16.688 8.477 1 96.81 177 HIS B CA 1
ATOM 3109 C C . HIS B 1 177 ? -7.047 17.109 8.062 1 96.81 177 HIS B C 1
ATOM 3111 O O . HIS B 1 177 ? -7.684 17.938 8.734 1 96.81 177 HIS B O 1
ATOM 3117 N N . PHE B 1 178 ? -7.586 16.5 7.062 1 94.81 178 PHE B N 1
ATOM 3118 C CA . PHE B 1 178 ? -8.906 16.875 6.559 1 94.81 178 PHE B CA 1
ATOM 3119 C C . PHE B 1 178 ? -10 16.203 7.375 1 94.81 178 PHE B C 1
ATOM 3121 O O . PHE B 1 178 ? -11.055 16.797 7.625 1 94.81 178 PHE B O 1
ATOM 3128 N N . SER B 1 179 ? -9.742 14.977 7.852 1 97 179 SER B N 1
ATOM 3129 C CA . SER B 1 179 ? -10.789 14.18 8.484 1 97 179 SER B CA 1
ATOM 3130 C C . SER B 1 179 ? -10.969 14.562 9.953 1 97 179 SER B C 1
ATOM 3132 O O . SER B 1 179 ? -12.039 14.352 10.531 1 97 179 SER B O 1
ATOM 3134 N N . ILE B 1 180 ? -9.883 15.148 10.586 1 96.81 180 ILE B N 1
ATOM 3135 C CA . ILE B 1 180 ? -9.891 15.461 12.008 1 96.81 180 ILE B CA 1
ATOM 3136 C C . ILE B 1 180 ? -10.898 16.562 12.297 1 96.81 180 ILE B C 1
ATOM 3138 O O . ILE B 1 180 ? -11.266 16.812 13.453 1 96.81 180 ILE B O 1
ATOM 3142 N N . LYS B 1 181 ? -11.383 17.188 11.258 1 93.06 181 LYS B N 1
ATOM 3143 C CA . LYS B 1 181 ? -12.391 18.234 11.391 1 93.06 181 LYS B CA 1
ATOM 3144 C C . LYS B 1 181 ? -13.789 17.641 11.523 1 93.06 181 LYS B C 1
ATOM 3146 O O . LYS B 1 181 ? -14.734 18.344 11.891 1 93.06 181 LYS B O 1
ATOM 3151 N N . ILE B 1 182 ? -13.953 16.406 11.109 1 96.06 182 ILE B N 1
ATOM 3152 C CA . ILE B 1 182 ? -15.195 15.688 11.336 1 96.06 182 ILE B CA 1
ATOM 3153 C C . ILE B 1 182 ? -15.336 15.344 12.812 1 96.06 182 ILE B C 1
ATOM 3155 O O . ILE B 1 182 ? -14.516 14.617 13.375 1 96.06 182 ILE B O 1
ATOM 3159 N N . PRO B 1 183 ? -16.359 15.82 13.453 1 97.44 183 PRO B N 1
ATOM 3160 C CA . PRO B 1 183 ? -16.469 15.68 14.914 1 97.44 183 PRO B CA 1
ATOM 3161 C C . PRO B 1 183 ? -16.312 14.234 15.383 1 97.44 183 PRO B C 1
ATOM 3163 O O . PRO B 1 183 ? -15.656 13.977 16.391 1 97.44 183 PRO B O 1
ATOM 3166 N N . GLN B 1 184 ? -16.938 13.328 14.648 1 98.19 184 GLN B N 1
ATOM 3167 C CA . GLN B 1 184 ? -16.875 11.922 15.055 1 98.19 184 GLN B CA 1
ATOM 3168 C C . GLN B 1 184 ? -15.445 11.391 14.969 1 98.19 184 GLN B C 1
ATOM 3170 O O . GLN B 1 184 ? -15.039 10.555 15.773 1 98.19 184 GLN B O 1
ATOM 3175 N N . VAL B 1 185 ? -14.664 11.844 13.992 1 98.75 185 VAL B N 1
ATOM 3176 C CA . VAL B 1 185 ? -13.273 11.43 13.859 1 98.75 185 VAL B CA 1
ATOM 3177 C C . VAL B 1 185 ? -12.438 12.062 14.969 1 98.75 185 VAL B C 1
ATOM 3179 O O . VAL B 1 185 ? -11.633 11.383 15.609 1 98.75 185 VAL B O 1
ATOM 3182 N N . ALA B 1 186 ? -12.656 13.336 15.227 1 98.56 186 ALA B N 1
ATOM 3183 C CA . ALA B 1 186 ? -11.953 14.031 16.297 1 98.56 186 ALA B CA 1
ATOM 3184 C C . ALA B 1 186 ? -12.172 13.336 17.641 1 98.56 186 ALA B C 1
ATOM 3186 O O . ALA B 1 186 ? -11.234 13.188 18.438 1 98.56 186 ALA B O 1
ATOM 3187 N N . ALA B 1 187 ? -13.367 12.898 17.859 1 98.81 187 ALA B N 1
ATOM 3188 C CA . ALA B 1 187 ? -13.703 12.242 19.125 1 98.81 187 ALA B CA 1
ATOM 3189 C C . ALA B 1 187 ? -12.914 10.945 19.297 1 98.81 187 ALA B C 1
ATOM 3191 O O . ALA B 1 187 ? -12.523 10.594 20.406 1 98.81 187 ALA B O 1
ATOM 3192 N N . LEU B 1 188 ? -12.703 10.234 18.203 1 98.88 188 LEU B N 1
ATOM 3193 C CA . LEU B 1 188 ? -11.914 9 18.266 1 98.88 188 LEU B CA 1
ATOM 3194 C C . LEU B 1 188 ? -10.477 9.297 18.672 1 98.88 188 LEU B C 1
ATOM 3196 O O . LEU B 1 188 ? -9.883 8.547 19.453 1 98.88 188 LEU B O 1
ATOM 3200 N N . PHE B 1 189 ? -9.898 10.352 18.094 1 98.88 189 PHE B N 1
ATOM 3201 C CA . PHE B 1 189 ? -8.539 10.734 18.438 1 98.88 189 PHE B CA 1
ATOM 3202 C C . PHE B 1 189 ? -8.461 11.227 19.891 1 98.88 189 PHE B C 1
ATOM 3204 O O . PHE B 1 189 ? -7.555 10.844 20.625 1 98.88 189 PHE B O 1
ATOM 3211 N N . ASP B 1 190 ? -9.383 11.984 20.312 1 98.75 190 ASP B N 1
ATOM 3212 C CA . ASP B 1 190 ? -9.414 12.57 21.656 1 98.75 190 ASP B CA 1
ATOM 3213 C C . ASP B 1 190 ? -9.523 11.484 22.734 1 98.75 190 ASP B C 1
ATOM 3215 O O . ASP B 1 190 ? -9.008 11.641 23.828 1 98.75 190 ASP B O 1
ATOM 3219 N N . ALA B 1 191 ? -10.18 10.445 22.406 1 98.81 191 ALA B N 1
ATOM 3220 C CA . ALA B 1 191 ? -10.43 9.367 23.359 1 98.81 191 ALA B CA 1
ATOM 3221 C C . ALA B 1 191 ? -9.18 8.508 23.562 1 98.81 191 ALA B C 1
ATOM 3223 O O . ALA B 1 191 ? -9.164 7.621 24.422 1 98.81 191 ALA B O 1
ATOM 3224 N N . ARG B 1 192 ? -8.117 8.781 22.844 1 98.88 192 ARG B N 1
ATOM 3225 C CA . ARG B 1 192 ? -6.883 8.008 22.875 1 98.88 192 ARG B CA 1
ATOM 3226 C C . ARG B 1 192 ? -5.676 8.922 23.062 1 98.88 192 ARG B C 1
ATOM 3228 O O . ARG B 1 192 ? -5.129 9.453 22.094 1 98.88 192 ARG B O 1
ATOM 3235 N N . PRO B 1 193 ? -5.238 9.031 24.266 1 98.81 193 PRO B N 1
ATOM 3236 C CA . PRO B 1 193 ? -4.273 10.078 24.609 1 98.81 193 PRO B CA 1
ATOM 3237 C C . PRO B 1 193 ? -2.965 9.953 23.844 1 98.81 193 PRO B C 1
ATOM 3239 O O . PRO B 1 193 ? -2.355 10.961 23.484 1 98.81 193 PRO B O 1
ATOM 3242 N N . HIS B 1 194 ? -2.475 8.734 23.609 1 98.94 194 HIS B N 1
ATOM 3243 C CA . HIS B 1 194 ? -1.217 8.578 22.891 1 98.94 194 HIS B CA 1
ATOM 3244 C C . HIS B 1 194 ? -1.39 8.906 21.406 1 98.94 194 HIS B C 1
ATOM 3246 O O . HIS B 1 194 ? -0.506 9.508 20.797 1 98.94 194 HIS B O 1
ATOM 3252 N N . VAL B 1 195 ? -2.516 8.477 20.828 1 98.94 195 VAL B N 1
ATOM 3253 C CA . VAL B 1 195 ? -2.828 8.812 19.438 1 98.94 195 VAL B CA 1
ATOM 3254 C C . VAL B 1 195 ? -2.961 10.328 19.297 1 98.94 195 VAL B C 1
ATOM 3256 O O . VAL B 1 195 ? -2.455 10.922 18.344 1 98.94 195 VAL B O 1
ATOM 3259 N N . LYS B 1 196 ? -3.668 10.93 20.234 1 98.81 196 LYS B N 1
ATOM 3260 C CA . LYS B 1 196 ? -3.85 12.375 20.219 1 98.81 196 LYS B CA 1
ATOM 3261 C C . LYS B 1 196 ? -2.508 13.102 20.281 1 98.81 196 LYS B C 1
ATOM 3263 O O . LYS B 1 196 ? -2.262 14.023 19.5 1 98.81 196 LYS B O 1
ATOM 3268 N N . ALA B 1 197 ? -1.664 12.703 21.156 1 98.81 197 ALA B N 1
ATOM 3269 C CA . ALA B 1 197 ? -0.342 13.305 21.281 1 98.81 197 ALA B CA 1
ATOM 3270 C C . ALA B 1 197 ? 0.477 13.125 20.016 1 98.81 197 ALA B C 1
ATOM 3272 O O . ALA B 1 197 ? 1.184 14.039 19.578 1 98.81 197 ALA B O 1
ATOM 3273 N N . TRP B 1 198 ? 0.412 11.922 19.422 1 98.88 198 TRP B N 1
ATOM 3274 C CA . TRP B 1 198 ? 1.08 11.609 18.172 1 98.88 198 TRP B CA 1
ATOM 3275 C C . TRP B 1 198 ? 0.599 12.531 17.047 1 98.88 198 TRP B C 1
ATOM 3277 O O . TRP B 1 198 ? 1.409 13.133 16.344 1 98.88 198 TRP B O 1
ATOM 3287 N N . TRP B 1 199 ? -0.681 12.734 16.969 1 98.75 199 TRP B N 1
ATOM 3288 C CA . TRP B 1 199 ? -1.259 13.602 15.953 1 98.75 199 TRP B CA 1
ATOM 3289 C C . TRP B 1 199 ? -0.809 15.047 16.141 1 98.75 199 TRP B C 1
ATOM 3291 O O . TRP B 1 199 ? -0.418 15.719 15.188 1 98.75 199 TRP B O 1
ATOM 3301 N N . GLU B 1 200 ? -0.852 15.516 17.344 1 98.38 200 GLU B N 1
ATOM 3302 C CA . GLU B 1 200 ? -0.43 16.875 17.656 1 98.38 200 GLU B CA 1
ATOM 3303 C C . GLU B 1 200 ? 1.038 17.094 17.297 1 98.38 200 GLU B C 1
ATOM 3305 O O . GLU B 1 200 ? 1.421 18.172 16.844 1 98.38 200 GLU B O 1
ATOM 3310 N N . SER B 1 201 ? 1.817 16.078 17.531 1 98.38 201 SER B N 1
ATOM 3311 C CA . SER B 1 201 ? 3.225 16.156 17.156 1 98.38 201 SER B CA 1
ATOM 3312 C C . SER B 1 201 ? 3.389 16.297 15.648 1 98.38 201 SER B C 1
ATOM 3314 O O . SER B 1 201 ? 4.254 17.031 15.172 1 98.38 201 SER B O 1
ATOM 3316 N N . LEU B 1 202 ? 2.596 15.594 14.867 1 98.56 202 LEU B N 1
ATOM 3317 C CA . LEU B 1 202 ? 2.648 15.688 13.414 1 98.56 202 LEU B CA 1
ATOM 3318 C C . LEU B 1 202 ? 2.203 17.062 12.945 1 98.56 202 LEU B C 1
ATOM 3320 O O . LEU B 1 202 ? 2.824 17.656 12.055 1 98.56 202 LEU B O 1
ATOM 3324 N N . GLU B 1 203 ? 1.191 17.625 13.523 1 96.94 203 GLU B N 1
ATOM 3325 C CA . GLU B 1 203 ? 0.642 18.922 13.156 1 96.94 203 GLU B CA 1
ATOM 3326 C C . GLU B 1 203 ? 1.64 20.031 13.438 1 96.94 203 GLU B C 1
ATOM 3328 O O . GLU B 1 203 ? 1.628 21.078 12.766 1 96.94 203 GLU B O 1
ATOM 3333 N N . SER B 1 204 ? 2.426 19.812 14.367 1 97.69 204 SER B N 1
ATOM 3334 C CA . SER B 1 204 ? 3.322 20.859 14.828 1 97.69 204 SER B CA 1
ATOM 3335 C C . SER B 1 204 ? 4.582 20.938 13.977 1 97.69 204 SER B C 1
ATOM 3337 O O . SER B 1 204 ? 5.363 21.875 14.094 1 97.69 204 SER B O 1
ATOM 3339 N N . ARG B 1 205 ? 4.824 19.984 13.172 1 97.88 205 ARG B N 1
ATOM 3340 C CA . ARG B 1 205 ? 6.035 19.984 12.359 1 97.88 205 ARG B CA 1
ATOM 3341 C C . ARG B 1 205 ? 6.039 21.141 11.375 1 97.88 205 ARG B C 1
ATOM 3343 O O . ARG B 1 205 ? 5 21.484 10.805 1 97.88 205 ARG B O 1
ATOM 3350 N N . PRO B 1 206 ? 7.203 21.688 11.07 1 97.44 206 PRO B N 1
ATOM 3351 C CA . PRO B 1 206 ? 7.293 22.844 10.164 1 97.44 206 PRO B CA 1
ATOM 3352 C C . PRO B 1 206 ? 6.75 22.531 8.766 1 97.44 206 PRO B C 1
ATOM 3354 O O . PRO B 1 206 ? 6.023 23.344 8.195 1 97.44 206 PRO B O 1
ATOM 3357 N N . ALA B 1 207 ? 7.066 21.406 8.219 1 97.06 207 ALA B N 1
ATOM 3358 C CA . ALA B 1 207 ? 6.59 21.031 6.891 1 97.06 207 ALA B CA 1
ATOM 3359 C C . ALA B 1 207 ? 5.066 20.969 6.855 1 97.06 207 ALA B C 1
ATOM 3361 O O . ALA B 1 207 ? 4.441 21.422 5.895 1 97.06 207 ALA B O 1
ATOM 3362 N N . SER B 1 208 ? 4.461 20.375 7.914 1 97.12 208 SER B N 1
ATOM 3363 C CA . SER B 1 208 ? 3.01 20.266 8 1 97.12 208 SER B CA 1
ATOM 3364 C C . SER B 1 208 ? 2.342 21.625 8.023 1 97.12 208 SER B C 1
ATOM 3366 O O . SER B 1 208 ? 1.386 21.875 7.289 1 97.12 208 SER B O 1
ATOM 3368 N N . LYS B 1 209 ? 2.855 22.516 8.758 1 96.69 209 LYS B N 1
ATOM 3369 C CA . LYS B 1 209 ? 2.312 23.875 8.859 1 96.69 209 LYS B CA 1
ATOM 3370 C C . LYS B 1 209 ? 2.443 24.625 7.535 1 96.69 209 LYS B C 1
ATOM 3372 O O . LYS B 1 209 ? 1.496 25.266 7.086 1 96.69 209 LYS B O 1
ATOM 3377 N N . LYS B 1 210 ? 3.59 24.484 6.969 1 95.44 210 LYS B N 1
ATOM 3378 C CA . LYS B 1 210 ? 3.855 25.188 5.715 1 95.44 210 LYS B CA 1
ATOM 3379 C C . LYS B 1 210 ? 2.914 24.703 4.609 1 95.44 210 LYS B C 1
ATOM 3381 O O . LYS B 1 210 ? 2.309 25.531 3.912 1 95.44 210 LYS B O 1
ATOM 3386 N N . VAL B 1 211 ? 2.756 23.391 4.461 1 95.12 211 VAL B N 1
ATOM 3387 C CA . VAL B 1 211 ? 2.01 22.797 3.355 1 95.12 211 VAL B CA 1
ATOM 3388 C C . VAL B 1 211 ? 0.52 23.078 3.527 1 95.12 211 VAL B C 1
ATOM 3390 O O . VAL B 1 211 ? -0.197 23.297 2.545 1 95.12 211 VAL B O 1
ATOM 3393 N N . THR B 1 212 ? 0.027 23.188 4.77 1 90.94 212 THR B N 1
ATOM 3394 C CA . THR B 1 212 ? -1.417 23.281 4.957 1 90.94 212 THR B CA 1
ATOM 3395 C C . THR B 1 212 ? -1.852 24.734 5.137 1 90.94 212 THR B C 1
ATOM 3397 O O . THR B 1 212 ? -3.043 25.031 5.059 1 90.94 212 THR B O 1
ATOM 3400 N N . ALA B 1 213 ? -0.928 25.656 5.348 1 87.88 213 ALA B N 1
ATOM 3401 C CA . ALA B 1 213 ? -1.261 27.078 5.457 1 87.88 213 ALA B CA 1
ATOM 3402 C C . ALA B 1 213 ? -1.971 27.562 4.199 1 87.88 213 ALA B C 1
ATOM 3404 O O . ALA B 1 213 ? -2.834 28.438 4.27 1 87.88 213 ALA B O 1
ATOM 3405 N N . GLY B 1 214 ? -1.615 26.953 3.064 1 77.06 214 GLY B N 1
ATOM 3406 C CA . GLY B 1 214 ? -2.186 27.438 1.817 1 77.06 214 GLY B CA 1
ATOM 3407 C C . GLY B 1 214 ? -3.361 26.609 1.337 1 77.06 214 GLY B C 1
ATOM 3408 O O . GLY B 1 214 ? -3.959 26.922 0.302 1 77.06 214 GLY B O 1
ATOM 3409 N N . LEU B 1 215 ? -3.705 25.578 2.123 1 83.12 215 LEU B N 1
ATOM 3410 C CA . LEU B 1 215 ? -4.801 24.719 1.668 1 83.12 215 LEU B CA 1
ATOM 3411 C C . LEU B 1 215 ? -6.148 25.328 2.045 1 83.12 215 LEU B C 1
ATOM 3413 O O . LEU B 1 215 ? -6.27 26 3.074 1 83.12 215 LEU B O 1
ATOM 3417 N N . PRO B 1 216 ? -7.07 25.328 1.067 1 73.25 216 PRO B N 1
ATOM 3418 C CA . PRO B 1 216 ? -8.406 25.812 1.421 1 73.25 216 PRO B CA 1
ATOM 3419 C C . PRO B 1 216 ? -8.977 25.141 2.66 1 73.25 216 PRO B C 1
ATOM 3421 O O . PRO B 1 216 ? -8.703 23.953 2.902 1 73.25 216 PRO B O 1
ATOM 3424 N N . GLN B 1 217 ? -9.531 26 3.516 1 66.25 217 GLN B N 1
ATOM 3425 C CA . GLN B 1 217 ? -10.219 25.438 4.668 1 66.25 217 GLN B CA 1
ATOM 3426 C C . GLN B 1 217 ? -11.492 24.703 4.242 1 66.25 217 GLN B C 1
ATOM 3428 O O . GLN B 1 217 ? -12.297 25.25 3.479 1 66.25 217 GLN B O 1
ATOM 3433 N N . LEU B 1 218 ? -11.383 23.375 4.285 1 64.06 218 LEU B N 1
ATOM 3434 C CA . LEU B 1 218 ? -12.586 22.641 3.898 1 64.06 218 LEU B CA 1
ATOM 3435 C C . LEU B 1 218 ? -13.648 22.719 4.992 1 64.06 218 LEU B C 1
ATOM 3437 O O . LEU B 1 218 ? -13.977 21.703 5.621 1 64.06 218 LEU B O 1
ATOM 3441 N N . SER B 1 219 ? -14.047 23.953 5.621 1 52.5 219 SER B N 1
ATOM 3442 C CA . SER B 1 219 ? -15.117 24.156 6.59 1 52.5 219 SER B CA 1
ATOM 3443 C C . SER B 1 219 ? -16.484 23.844 5.98 1 52.5 219 SER B C 1
ATOM 3445 O O . SER B 1 219 ? -16.672 23.969 4.77 1 52.5 219 SER B O 1
#

Foldseek 3Di:
DDAKEKEEALADLLSLLLLLLCVQLVGGHYYHYQDVVVLSLVDPVNCVQVVVSDDIWIDDPPDIDDDSLVSSVVSQVVSPDPVDRQCPVVDPLLNVLLVVLLCCCVPQQCVLLVQLCCQVFVCCPPVVDHHPVVSNVVSLVSNLVSVVVVLVCLVQALDRSHVDHHSSLSSNQRSCVRRCPPVSNVVSCVVRVSSVSSNVVNCPDPSNCVSCVPRDDSD/DDAKEKEEALADLLSLLLLLLCVQLVGGHYYHYQDVVVLSLVDPVNCVQVVVSDDIWIDDPPDIDDDSLVSSVVSQVVSPDPVDRQCPVVDPLLNVLLVVLLCCCVPQQCVLLVLLCCQVFVCCPPVVDHHPVVSNVVSLVSNLVSVVVVLVCLVQALDRSHVDHHSSLSSNQRSCVRRCPPVSNVVSCVVRVSSVNSNVVNCPDPSNCVSCVPRDDSD

InterPro domains:
  IPR004045 Glutathione S-transferase, N-terminal [PF02798] (14-77)
  IPR004045 Glutathione S-transferase, N-terminal [PS50404] (2-83)
  IPR004046 Glutathione S-transferase, C-terminal [PF00043] (119-206)
  IPR010987 Glutathione S-transferase, C-terminal-like [PS50405] (91-219)
  IPR034347 Glutathione S-transferases Phi, C-terminal [cd03187] (93-211)
  IPR040079 Glutathione transferase family [SFLDS00019] (1-214)

Nearest PDB structures (foldseek):
  7odm-assembly1_AAA-2  TM=9.840E-01  e=5.476E-24  Alopecurus myosuroides
  6zb6-assembly1_A  TM=9.885E-01  e=2.050E-23  Lolium rigidum
  6tk8-assembly1_AAA-2  TM=9.862E-01  e=2.374E-23  Alopecurus myosuroides
  6riv-assembly1_B  TM=9.781E-01  e=2.261E-23  Alopecurus myosuroides
  7za4-assembly1_A  TM=9.484E-01  e=1.315E-22  Alopecurus myosuroides

Radius of gyration: 21.13 Å; Cα contacts (8 Å, |Δi|>4): 677; chains: 2; bounding box: 50×55×50 Å

Organism: Zingiber officinale (NCBI:txid94328)